Protein AF-A0A954HEI2-F1 (afdb_monomer)

Structure (mmCIF, N/CA/C/O backbone):
data_AF-A0A954HEI2-F1
#
_entry.id   AF-A0A954HEI2-F1
#
loop_
_atom_site.group_PDB
_atom_site.id
_atom_site.type_symbol
_atom_site.label_atom_id
_atom_site.label_alt_id
_atom_site.label_comp_id
_atom_site.label_asym_id
_atom_site.label_entity_id
_atom_site.label_seq_id
_atom_site.pdbx_PDB_ins_code
_atom_site.Cartn_x
_atom_site.Cartn_y
_atom_site.Cartn_z
_atom_site.occupancy
_atom_site.B_iso_or_equiv
_atom_site.auth_seq_id
_atom_site.auth_comp_id
_atom_site.auth_asym_id
_atom_site.auth_atom_id
_atom_site.pdbx_PDB_model_num
ATOM 1 N N . MET A 1 1 ? 21.352 -82.910 14.723 1.00 35.34 1 MET A N 1
ATOM 2 C CA . MET A 1 1 ? 22.255 -83.426 15.780 1.00 35.34 1 MET A CA 1
ATOM 3 C C . MET A 1 1 ? 22.453 -82.327 16.816 1.00 35.34 1 MET A C 1
ATOM 5 O O . MET A 1 1 ? 22.720 -81.221 16.379 1.00 35.34 1 MET A O 1
ATOM 9 N N . ARG A 1 2 ? 22.359 -82.651 18.121 1.00 31.38 2 ARG A N 1
ATOM 10 C CA . ARG A 1 2 ? 22.571 -81.773 19.305 1.00 31.38 2 ARG A CA 1
ATOM 11 C C . ARG A 1 2 ? 21.577 -80.585 19.429 1.00 31.38 2 ARG A C 1
ATOM 13 O O . ARG A 1 2 ? 21.612 -79.685 18.608 1.00 31.38 2 ARG A O 1
ATOM 20 N N . THR A 1 3 ? 20.517 -80.651 20.255 1.00 34.16 3 THR A N 1
ATOM 21 C CA . THR A 1 3 ? 20.448 -80.433 21.736 1.00 34.16 3 THR A CA 1
ATOM 22 C C . THR A 1 3 ? 20.878 -79.019 22.158 1.00 34.16 3 THR A C 1
ATOM 24 O O . THR A 1 3 ? 22.019 -78.674 21.876 1.00 34.16 3 THR A O 1
ATOM 27 N N . SER A 1 4 ? 20.116 -78.173 22.868 1.00 32.72 4 SER A N 1
ATOM 28 C CA . SER A 1 4 ? 18.725 -78.184 23.405 1.00 32.72 4 SER A CA 1
ATOM 29 C C . SER A 1 4 ? 18.288 -76.696 23.604 1.00 32.72 4 SER A C 1
ATOM 31 O O . SER A 1 4 ? 19.081 -75.822 23.273 1.00 32.72 4 SER A O 1
ATOM 33 N N . ALA A 1 5 ? 17.119 -76.264 24.105 1.00 31.36 5 ALA A N 1
ATOM 34 C CA . ALA A 1 5 ? 15.965 -76.886 24.782 1.00 31.36 5 ALA A CA 1
ATOM 35 C C . ALA A 1 5 ? 14.663 -76.063 24.519 1.00 31.36 5 ALA A C 1
ATOM 37 O O . ALA A 1 5 ? 14.651 -75.203 23.644 1.00 31.36 5 ALA A O 1
ATOM 38 N N . LEU A 1 6 ? 13.588 -76.285 25.296 1.00 32.88 6 LEU A N 1
ATOM 39 C CA . LEU A 1 6 ? 12.422 -75.385 25.423 1.00 32.88 6 LEU A CA 1
ATOM 40 C C . LEU A 1 6 ? 12.415 -74.688 26.794 1.00 32.88 6 LEU A C 1
ATOM 42 O O . LEU A 1 6 ? 12.684 -75.348 27.796 1.00 32.88 6 LEU A O 1
ATOM 46 N N . LEU A 1 7 ? 11.916 -73.447 26.851 1.00 27.45 7 LEU A N 1
ATOM 47 C CA . LEU A 1 7 ? 10.873 -73.079 27.821 1.00 27.45 7 LEU A CA 1
ATOM 48 C C . LEU A 1 7 ? 10.052 -71.878 27.315 1.00 27.45 7 LEU A C 1
ATOM 50 O O . LEU A 1 7 ? 10.618 -70.876 26.886 1.00 27.45 7 LEU A O 1
ATOM 54 N N . LEU A 1 8 ? 8.721 -71.973 27.382 1.00 30.45 8 LEU A N 1
ATOM 55 C CA . LEU A 1 8 ? 7.835 -70.809 27.281 1.00 30.45 8 LEU A CA 1
ATOM 56 C C . LEU A 1 8 ? 7.793 -70.087 28.633 1.00 30.45 8 LEU A C 1
ATOM 58 O O . LEU A 1 8 ? 7.732 -70.749 29.666 1.00 30.45 8 LEU A O 1
ATOM 62 N N . LEU A 1 9 ? 7.612 -68.766 28.610 1.00 26.70 9 LEU A N 1
ATOM 63 C CA . LEU A 1 9 ? 6.558 -68.152 29.420 1.00 26.70 9 LEU A CA 1
ATOM 64 C C . LEU A 1 9 ? 6.064 -66.864 28.750 1.00 26.70 9 LEU A C 1
ATOM 66 O O . LEU A 1 9 ? 6.856 -65.986 28.421 1.00 26.70 9 LEU A O 1
ATOM 70 N N . ALA A 1 10 ? 4.752 -66.755 28.555 1.00 30.02 10 ALA A N 1
ATOM 71 C CA . ALA A 1 10 ? 4.107 -65.509 28.164 1.00 30.02 10 ALA A CA 1
ATOM 72 C C . ALA A 1 10 ? 3.603 -64.795 29.422 1.00 30.02 10 ALA A C 1
ATOM 74 O O . ALA A 1 10 ? 2.961 -65.425 30.260 1.00 30.02 10 ALA A O 1
ATOM 75 N N . LEU A 1 11 ? 3.841 -63.488 29.527 1.00 28.50 11 LEU A N 1
ATOM 76 C CA . LEU A 1 11 ? 3.134 -62.611 30.457 1.00 28.50 11 LEU A CA 1
ATOM 77 C C . LEU A 1 11 ? 2.986 -61.225 29.824 1.00 28.50 11 LEU A C 1
ATOM 79 O O . LEU A 1 11 ? 3.959 -60.588 29.429 1.00 28.50 11 LEU A O 1
ATOM 83 N N . THR A 1 12 ? 1.740 -60.788 29.697 1.00 31.36 12 THR A N 1
ATOM 84 C CA . THR A 1 12 ? 1.347 -59.491 29.146 1.00 31.36 12 THR A CA 1
ATOM 85 C C . THR A 1 12 ? 1.213 -58.455 30.258 1.00 31.36 12 THR A C 1
ATOM 87 O O . THR A 1 12 ? 0.483 -58.724 31.210 1.00 31.36 12 THR A O 1
ATOM 90 N N . LEU A 1 13 ? 1.808 -57.265 30.092 1.00 29.22 13 LEU A N 1
ATOM 91 C CA . LEU A 1 13 ? 1.130 -55.947 30.106 1.00 29.22 13 LEU A CA 1
ATOM 92 C C . LEU A 1 13 ? 2.100 -54.778 30.388 1.00 29.22 13 LEU A C 1
ATOM 94 O O . LEU A 1 13 ? 2.917 -54.839 31.297 1.00 29.22 13 LEU A O 1
ATOM 98 N N . ASN A 1 14 ? 1.880 -53.686 29.648 1.00 28.03 14 ASN A N 1
ATOM 99 C CA . ASN A 1 14 ? 2.201 -52.282 29.953 1.00 28.03 14 ASN A CA 1
ATOM 100 C C . ASN A 1 14 ? 3.667 -51.869 30.225 1.00 28.03 14 ASN A C 1
ATOM 102 O O . ASN A 1 14 ? 4.187 -52.004 31.327 1.00 28.03 14 ASN A O 1
ATOM 106 N N . GLY A 1 15 ? 4.260 -51.176 29.246 1.00 25.88 15 GLY A N 1
ATOM 107 C CA . GLY A 1 15 ? 5.485 -50.381 29.397 1.00 25.88 15 GLY A CA 1
ATOM 108 C C . GLY A 1 15 ? 5.851 -49.689 28.080 1.00 25.88 15 GLY A C 1
ATOM 109 O O . GLY A 1 15 ? 6.158 -50.364 27.104 1.00 25.88 15 GLY A O 1
ATOM 110 N N . ILE A 1 16 ? 5.762 -48.357 28.025 1.00 28.97 16 ILE A N 1
ATOM 111 C CA . ILE A 1 16 ? 5.986 -47.559 26.804 1.00 28.97 16 ILE A CA 1
ATOM 112 C C . ILE A 1 16 ? 7.448 -47.082 26.727 1.00 28.97 16 ILE A C 1
ATOM 114 O O . ILE A 1 16 ? 7.982 -46.597 27.722 1.00 28.97 16 ILE A O 1
ATOM 118 N N . SER A 1 17 ? 8.013 -47.111 25.509 1.00 28.39 17 SER A N 1
ATOM 119 C CA . SER A 1 17 ? 9.301 -46.521 25.076 1.00 28.39 17 SER A CA 1
ATOM 120 C C . SER A 1 17 ? 10.612 -47.188 25.550 1.00 28.39 17 SER A C 1
ATOM 122 O O . SER A 1 17 ? 10.615 -47.870 26.572 1.00 28.39 17 SER A O 1
ATOM 124 N N . PRO A 1 18 ? 11.753 -46.969 24.843 1.00 34.09 18 PRO A N 1
ATOM 125 C CA . PRO A 1 18 ? 11.954 -46.132 23.644 1.00 34.09 18 PRO A CA 1
ATOM 126 C C . PRO A 1 18 ? 12.464 -46.880 22.386 1.00 34.09 18 PRO A C 1
ATOM 128 O O . PRO A 1 18 ? 13.118 -47.917 22.468 1.00 34.09 18 PRO A O 1
ATOM 131 N N . VAL A 1 19 ? 12.226 -46.292 21.207 1.00 32.78 19 VAL A N 1
ATOM 132 C CA . VAL A 1 19 ? 12.800 -46.715 19.908 1.00 32.78 19 VAL A CA 1
ATOM 133 C C . VAL A 1 19 ? 14.086 -45.901 19.613 1.00 32.78 19 VAL A C 1
ATOM 135 O O . VAL A 1 19 ? 14.152 -44.747 20.038 1.00 32.78 19 VAL A O 1
ATOM 138 N N . PRO A 1 20 ? 15.127 -46.447 18.938 1.00 28.72 20 PRO A N 1
ATOM 139 C CA . PRO A 1 20 ? 16.450 -45.806 18.872 1.00 28.72 20 PRO A CA 1
ATOM 140 C C . PRO A 1 20 ? 16.548 -44.511 18.042 1.00 28.72 20 PRO A C 1
ATOM 142 O O . PRO A 1 20 ? 15.886 -44.343 17.021 1.00 28.72 20 PRO A O 1
ATOM 145 N N . ASN A 1 21 ? 17.470 -43.631 18.451 1.00 31.61 21 ASN A N 1
ATOM 146 C CA . ASN A 1 21 ? 17.742 -42.321 17.847 1.00 31.61 21 ASN A CA 1
ATOM 147 C C . ASN A 1 21 ? 18.319 -42.392 16.418 1.00 31.61 21 ASN A C 1
ATOM 149 O O . ASN A 1 21 ? 19.535 -42.473 16.248 1.00 31.61 21 ASN A O 1
ATOM 153 N N . TRP A 1 22 ? 17.474 -42.237 15.397 1.00 26.11 22 TRP A N 1
ATOM 154 C CA . TRP A 1 22 ? 17.905 -41.788 14.058 1.00 26.11 22 TRP A CA 1
ATOM 155 C C . TRP A 1 22 ? 16.945 -40.789 13.378 1.00 26.11 22 TRP A C 1
ATOM 157 O O . TRP A 1 22 ? 17.127 -40.445 12.215 1.00 26.11 22 TRP A O 1
ATOM 167 N N . CYS A 1 23 ? 16.005 -40.209 14.136 1.00 27.67 23 CYS A N 1
ATOM 168 C CA . CYS A 1 23 ? 15.298 -38.974 13.773 1.00 27.67 23 CYS A CA 1
ATOM 169 C C . CYS A 1 23 ? 15.853 -37.779 14.565 1.00 27.67 23 CYS A C 1
ATOM 171 O O . CYS A 1 23 ? 15.206 -37.285 15.485 1.00 27.67 23 CYS A O 1
ATOM 173 N N . ARG A 1 24 ? 17.066 -37.328 14.217 1.00 30.06 24 ARG A N 1
ATOM 174 C CA . ARG A 1 24 ? 17.589 -35.988 14.552 1.00 30.06 24 ARG A CA 1
ATOM 175 C C . ARG A 1 24 ? 18.521 -35.495 13.448 1.00 30.06 24 ARG A C 1
ATOM 177 O O . ARG A 1 24 ? 19.740 -35.515 13.577 1.00 30.06 24 ARG A O 1
ATOM 184 N N . ALA A 1 25 ? 17.903 -35.044 12.368 1.00 24.48 25 ALA A N 1
ATOM 185 C CA . ALA A 1 25 ? 18.510 -34.150 11.395 1.00 24.48 25 ALA A CA 1
ATOM 186 C C . ALA A 1 25 ? 17.480 -33.066 11.061 1.00 24.48 25 ALA A C 1
ATOM 188 O O . ALA A 1 25 ? 17.059 -32.914 9.917 1.00 24.48 25 ALA A O 1
ATOM 189 N N . ASP A 1 26 ? 17.052 -32.341 12.100 1.00 24.08 26 ASP A N 1
ATOM 190 C CA . ASP A 1 26 ? 16.332 -31.082 11.954 1.00 24.08 26 ASP A CA 1
ATOM 191 C C . ASP A 1 26 ? 17.265 -30.076 11.274 1.00 24.08 26 ASP A C 1
ATOM 193 O O . ASP A 1 26 ? 17.898 -29.242 11.925 1.00 24.08 26 ASP A O 1
ATOM 197 N N . VAL A 1 27 ? 17.340 -30.131 9.943 1.00 24.05 27 VAL A N 1
ATOM 198 C CA . VAL A 1 27 ? 17.794 -28.997 9.134 1.00 24.05 27 VAL A CA 1
ATOM 199 C C . VAL A 1 27 ? 16.652 -27.983 9.106 1.00 24.05 27 VAL A C 1
ATOM 201 O O . VAL A 1 27 ? 16.083 -27.648 8.070 1.00 24.05 27 VAL A O 1
ATOM 204 N N . VAL A 1 28 ? 16.339 -27.463 10.296 1.00 25.08 28 VAL A N 1
ATOM 205 C CA . VAL A 1 28 ? 15.907 -26.081 10.415 1.00 25.08 28 VAL A CA 1
ATOM 206 C C . VAL A 1 28 ? 17.042 -25.290 9.787 1.00 25.08 28 VAL A C 1
ATOM 208 O O . VAL A 1 28 ? 18.130 -25.192 10.361 1.00 25.08 28 VAL A O 1
ATOM 211 N N . LEU A 1 29 ? 16.800 -24.751 8.592 1.00 24.05 29 LEU A N 1
ATOM 212 C CA . LEU A 1 29 ? 17.577 -23.624 8.111 1.00 24.05 29 LEU A CA 1
ATOM 213 C C . LEU A 1 29 ? 17.353 -22.511 9.127 1.00 24.05 29 LEU A C 1
ATOM 215 O O . LEU A 1 29 ? 16.384 -21.758 9.044 1.00 24.05 29 LEU A O 1
ATOM 219 N N . ARG A 1 30 ? 18.247 -22.447 10.118 1.00 25.17 30 ARG A N 1
ATOM 220 C CA . ARG A 1 30 ? 18.412 -21.281 10.967 1.00 25.17 30 ARG A CA 1
ATOM 221 C C . ARG A 1 30 ? 18.890 -20.168 10.047 1.00 25.17 30 ARG A C 1
ATOM 223 O O . ARG A 1 30 ? 20.085 -19.911 9.925 1.00 25.17 30 ARG A O 1
ATOM 230 N N . LEU A 1 31 ? 17.928 -19.488 9.432 1.00 30.20 31 LEU A N 1
ATOM 231 C CA . LEU A 1 31 ? 17.968 -18.041 9.350 1.00 30.20 31 LEU A CA 1
ATOM 232 C C . LEU A 1 31 ? 18.056 -17.552 10.799 1.00 30.20 31 LEU A C 1
ATOM 234 O O . LEU A 1 31 ? 17.046 -17.353 11.459 1.00 30.20 31 LEU A O 1
ATOM 238 N N . ASP A 1 32 ? 19.293 -17.590 11.298 1.00 29.52 32 ASP A N 1
ATOM 239 C CA . ASP A 1 32 ? 19.973 -16.477 11.938 1.00 29.52 32 ASP A CA 1
ATOM 240 C C . ASP A 1 32 ? 19.059 -15.663 12.864 1.00 29.52 32 ASP A C 1
ATOM 242 O O . ASP A 1 32 ? 18.158 -14.977 12.381 1.00 29.52 32 ASP A O 1
ATOM 246 N N . GLU A 1 33 ? 19.319 -15.713 14.178 1.00 28.45 33 GLU A N 1
ATOM 247 C CA . GLU A 1 33 ? 18.696 -14.864 15.211 1.00 28.45 33 GLU A CA 1
ATOM 248 C C . GLU A 1 33 ? 19.141 -13.400 15.031 1.00 28.45 33 GLU A C 1
ATOM 250 O O . GLU A 1 33 ? 19.737 -12.766 15.902 1.00 28.45 33 GLU A O 1
ATOM 255 N N . ARG A 1 34 ? 18.867 -12.861 13.844 1.00 40.00 34 ARG A N 1
ATOM 256 C CA . ARG A 1 34 ? 19.002 -11.458 13.515 1.00 40.00 34 ARG A CA 1
ATOM 257 C C . ARG A 1 34 ? 18.069 -10.710 14.437 1.00 40.00 34 ARG A C 1
ATOM 259 O O . ARG A 1 34 ? 16.911 -11.089 14.605 1.00 40.00 34 ARG A O 1
ATOM 266 N N . LEU A 1 35 ? 18.579 -9.600 14.950 1.00 41.69 35 LEU A N 1
ATOM 267 C CA . LEU A 1 35 ? 17.765 -8.475 15.378 1.00 41.69 35 LEU A CA 1
ATOM 268 C C . LEU A 1 35 ? 16.776 -8.191 14.240 1.00 41.69 35 LEU A C 1
ATOM 270 O O . LEU A 1 35 ? 17.159 -7.605 13.225 1.00 41.69 35 LEU A O 1
ATOM 274 N N . LEU A 1 36 ? 15.541 -8.689 14.364 1.00 52.56 36 LEU A N 1
ATOM 275 C CA . LEU A 1 36 ? 14.491 -8.404 13.400 1.00 52.56 36 LEU A CA 1
ATOM 276 C C . LEU A 1 36 ? 14.332 -6.893 13.428 1.00 52.56 36 LEU A C 1
ATOM 278 O O . LEU A 1 36 ? 14.007 -6.321 14.468 1.00 52.56 36 LEU A O 1
ATOM 282 N N . ALA A 1 37 ? 14.651 -6.241 12.311 1.00 67.25 37 ALA A N 1
ATOM 283 C CA . ALA A 1 37 ? 14.479 -4.807 12.218 1.00 67.25 37 ALA A CA 1
ATOM 284 C C . ALA A 1 37 ? 12.997 -4.527 12.467 1.00 67.25 37 ALA A C 1
ATOM 286 O O . ALA A 1 37 ? 12.148 -5.009 11.717 1.00 67.25 37 ALA A O 1
ATOM 287 N N . HIS A 1 38 ? 12.702 -3.796 13.540 1.00 76.81 38 HIS A N 1
ATOM 288 C CA . HIS A 1 38 ? 11.366 -3.297 13.817 1.00 76.81 38 HIS A CA 1
ATOM 289 C C . HIS A 1 38 ? 10.940 -2.450 12.614 1.00 76.81 38 HIS A C 1
ATOM 291 O O . HIS A 1 38 ? 11.454 -1.353 12.445 1.00 76.81 38 HIS A O 1
ATOM 297 N N . ARG A 1 39 ? 10.063 -2.945 11.737 1.00 86.38 39 ARG A N 1
ATOM 298 C CA . ARG A 1 39 ? 9.417 -2.137 10.694 1.00 86.38 39 ARG A CA 1
ATOM 299 C C . ARG A 1 39 ? 7.939 -2.045 11.044 1.00 86.38 39 ARG A C 1
ATOM 301 O O . ARG A 1 39 ? 7.229 -3.038 10.878 1.00 86.38 39 ARG A O 1
ATOM 308 N N . PRO A 1 40 ? 7.473 -0.900 11.557 1.00 91.44 40 PRO A N 1
ATOM 309 C CA . PRO A 1 40 ? 6.059 -0.700 11.830 1.00 91.44 40 PRO A CA 1
ATOM 310 C C . PRO A 1 40 ? 5.222 -0.847 10.554 1.00 91.44 40 PRO A C 1
ATOM 312 O O . PRO A 1 40 ? 5.533 -0.228 9.531 1.00 91.44 40 PRO A O 1
ATOM 315 N N . ASN A 1 41 ? 4.177 -1.676 10.632 1.00 92.88 41 ASN A N 1
ATOM 316 C CA . ASN A 1 41 ? 3.322 -2.073 9.507 1.00 92.88 41 ASN A CA 1
ATOM 317 C C . ASN A 1 41 ? 1.974 -1.327 9.499 1.00 92.88 41 ASN A C 1
ATOM 319 O O . ASN A 1 41 ? 1.485 -0.924 8.441 1.00 92.88 41 ASN A O 1
ATOM 323 N N . ARG A 1 42 ? 1.368 -1.148 10.681 1.00 96.12 42 ARG A N 1
ATOM 324 C CA . ARG A 1 42 ? 0.115 -0.402 10.885 1.00 96.12 42 ARG A CA 1
ATOM 325 C C . ARG A 1 42 ? -0.038 0.003 12.348 1.00 96.12 42 ARG A C 1
ATOM 327 O O . ARG A 1 42 ? 0.341 -0.768 13.232 1.00 96.12 42 ARG A O 1
ATOM 334 N N . MET A 1 43 ? -0.674 1.148 12.579 1.00 96.25 43 MET A N 1
ATOM 335 C CA . MET A 1 43 ? -1.150 1.620 13.876 1.00 96.25 43 MET A CA 1
ATOM 336 C C . MET A 1 43 ? -2.666 1.887 13.897 1.00 96.25 43 MET A C 1
ATOM 338 O O . MET A 1 43 ? -3.290 2.120 12.861 1.00 96.25 43 MET A O 1
ATOM 342 N N . VAL A 1 44 ? -3.253 1.881 15.093 1.00 94.62 44 VAL A N 1
ATOM 343 C CA . VAL A 1 44 ? -4.655 2.229 15.378 1.00 94.62 44 VAL A CA 1
ATOM 344 C C . VAL A 1 44 ? -4.734 3.063 16.664 1.00 94.62 44 VAL A C 1
ATOM 346 O O . VAL A 1 44 ? -3.878 2.941 17.545 1.00 94.62 44 VAL A O 1
ATOM 349 N N . TRP A 1 45 ? -5.734 3.941 16.758 1.00 90.38 45 TRP A N 1
ATOM 350 C CA . TRP A 1 45 ? -5.966 4.824 17.904 1.00 90.38 45 TRP A CA 1
ATOM 351 C C . TRP A 1 45 ? -7.212 4.395 18.676 1.00 90.38 45 TRP A C 1
ATOM 353 O O . TRP A 1 45 ? -8.330 4.633 18.225 1.00 90.38 45 TRP A O 1
ATOM 363 N N . ASP A 1 46 ? -6.992 3.832 19.863 1.00 88.19 46 ASP A N 1
ATOM 364 C CA . ASP A 1 46 ? -8.042 3.526 20.832 1.00 88.19 46 ASP A CA 1
ATOM 365 C C . ASP A 1 46 ? -8.395 4.810 21.582 1.00 88.19 46 ASP A C 1
ATOM 367 O O . ASP A 1 46 ? -7.749 5.199 22.564 1.00 88.19 46 ASP A O 1
ATOM 371 N N . ALA A 1 47 ? -9.433 5.483 21.084 1.00 80.50 47 ALA A N 1
ATOM 372 C CA . ALA A 1 47 ? -9.952 6.715 21.664 1.00 80.50 47 ALA A CA 1
ATOM 373 C C . ALA A 1 47 ? -10.490 6.510 23.092 1.00 80.50 47 ALA A C 1
ATOM 375 O O . ALA A 1 47 ? -10.383 7.416 23.917 1.00 80.50 47 ALA A O 1
ATOM 376 N N . SER A 1 48 ? -11.017 5.321 23.417 1.00 80.94 48 SER A N 1
ATOM 377 C CA . SER A 1 48 ? -11.614 5.042 24.732 1.00 80.94 48 SER A CA 1
ATOM 378 C C . SER A 1 48 ? -10.580 4.985 25.858 1.00 80.94 48 SER A C 1
ATOM 380 O O . SER A 1 48 ? -10.854 5.424 26.974 1.00 80.94 48 SER A O 1
ATOM 382 N N . GLN A 1 49 ? -9.386 4.459 25.562 1.00 81.12 49 GLN A N 1
ATOM 383 C CA . GLN A 1 49 ? -8.258 4.355 26.493 1.00 81.12 49 GLN A CA 1
ATOM 384 C C . GLN A 1 49 ? -7.157 5.390 26.208 1.00 81.12 49 GLN A C 1
ATOM 386 O O . GLN A 1 49 ? -6.114 5.360 26.864 1.00 81.12 49 GLN A O 1
ATOM 391 N N . ARG A 1 50 ? -7.377 6.289 25.234 1.00 83.31 50 ARG A N 1
ATOM 392 C CA . ARG A 1 50 ? -6.453 7.344 24.772 1.00 83.31 50 ARG A CA 1
ATOM 393 C C . ARG A 1 50 ? -5.035 6.825 24.517 1.00 83.31 50 ARG A C 1
ATOM 395 O O . ARG A 1 50 ? -4.051 7.343 25.057 1.00 83.31 50 ARG A O 1
ATOM 402 N N . ARG A 1 51 ? -4.939 5.771 23.707 1.00 87.56 51 ARG A N 1
ATOM 403 C CA . ARG A 1 51 ? -3.679 5.075 23.419 1.00 87.56 51 ARG A CA 1
ATOM 404 C C . ARG A 1 51 ? -3.538 4.719 21.946 1.00 87.56 51 ARG A C 1
ATOM 406 O O . ARG A 1 51 ? -4.513 4.429 21.257 1.00 87.56 51 ARG A O 1
ATOM 413 N N . LEU A 1 52 ? -2.293 4.674 21.495 1.00 91.81 52 LEU A N 1
ATOM 414 C CA . LEU A 1 52 ? -1.922 4.090 20.215 1.00 91.81 52 LEU A CA 1
ATOM 415 C C . LEU A 1 52 ? -1.569 2.621 20.390 1.00 91.81 52 LEU A C 1
ATOM 417 O O . LEU A 1 52 ? -0.981 2.217 21.395 1.00 91.81 52 LEU A O 1
ATOM 421 N N . LEU A 1 53 ? -1.881 1.840 19.369 1.00 94.44 53 LEU A N 1
ATOM 422 C CA . LEU A 1 53 ? -1.394 0.484 19.194 1.00 94.44 53 LEU A CA 1
ATOM 423 C C . LEU A 1 53 ? -0.724 0.393 17.831 1.00 94.44 53 LEU A C 1
ATOM 425 O O . LEU A 1 53 ? -1.231 0.977 16.878 1.00 94.44 53 LEU A O 1
ATOM 429 N N . SER A 1 54 ? 0.362 -0.360 17.707 1.00 96.12 54 SER A N 1
ATOM 430 C CA . SER A 1 54 ? 0.995 -0.626 16.416 1.00 96.12 54 SER A CA 1
ATOM 431 C C . SER A 1 54 ? 1.632 -2.004 16.375 1.00 96.12 54 SER A C 1
ATOM 433 O O . SER A 1 54 ? 2.151 -2.474 17.385 1.00 96.12 54 SER A O 1
ATOM 435 N N . VAL A 1 55 ? 1.633 -2.629 15.200 1.00 95.44 55 VAL A N 1
ATOM 436 C CA . VAL A 1 55 ? 2.314 -3.909 14.948 1.00 95.44 55 VAL A CA 1
ATOM 437 C C . VAL A 1 55 ? 3.497 -3.744 13.996 1.00 95.44 55 VAL A C 1
ATOM 439 O O . VAL A 1 55 ? 3.488 -2.831 13.164 1.00 95.44 55 VAL A O 1
ATOM 442 N N . ASP A 1 56 ? 4.513 -4.601 14.120 1.00 92.19 56 ASP A N 1
ATOM 443 C CA . ASP A 1 56 ? 5.741 -4.545 13.314 1.00 92.19 56 ASP A CA 1
ATOM 444 C C . ASP A 1 56 ? 6.235 -5.913 12.793 1.00 92.19 56 ASP A C 1
ATOM 446 O O . ASP A 1 56 ? 5.790 -6.981 13.214 1.00 92.19 56 ASP A O 1
ATOM 450 N N . SER A 1 57 ? 7.207 -5.878 11.877 1.00 87.69 57 SER A N 1
ATOM 451 C CA . SER A 1 57 ? 7.889 -7.061 11.321 1.00 87.69 57 SER A CA 1
ATOM 452 C C . SER A 1 57 ? 8.815 -7.814 12.291 1.00 87.69 57 SER A C 1
ATOM 454 O O . SER A 1 57 ? 9.438 -8.798 11.895 1.00 87.69 57 SER A O 1
ATOM 456 N N . ALA A 1 58 ? 8.957 -7.353 13.535 1.00 87.31 58 ALA A N 1
ATOM 457 C CA . ALA A 1 58 ? 9.648 -8.054 14.619 1.00 87.31 58 ALA A CA 1
ATOM 458 C C . ALA A 1 58 ? 8.648 -8.754 15.561 1.00 87.31 58 ALA A C 1
ATOM 460 O O . ALA A 1 58 ? 8.979 -9.112 16.697 1.00 87.31 58 ALA A O 1
ATOM 461 N N . ASN A 1 59 ? 7.415 -8.940 15.078 1.00 90.94 59 ASN A N 1
ATOM 462 C CA . ASN A 1 59 ? 6.296 -9.576 15.762 1.00 90.94 59 ASN A CA 1
ATOM 463 C C . ASN A 1 59 ? 5.956 -8.889 17.096 1.00 90.94 59 ASN A C 1
ATOM 465 O O . ASN A 1 59 ? 5.471 -9.513 18.045 1.00 90.94 59 ASN A O 1
ATOM 469 N N . GLN A 1 60 ? 6.230 -7.586 17.178 1.00 91.50 60 GLN A N 1
ATOM 470 C CA . GLN A 1 60 ? 5.886 -6.750 18.312 1.00 91.50 60 GLN A CA 1
ATOM 471 C C . GLN A 1 60 ? 4.469 -6.191 18.141 1.00 91.50 60 GLN A C 1
ATOM 473 O O . GLN A 1 60 ? 4.053 -5.804 17.050 1.00 91.50 60 GLN A O 1
ATOM 478 N N . LEU A 1 61 ? 3.749 -6.097 19.254 1.00 93.12 61 LEU A N 1
ATOM 479 C CA . LEU A 1 61 ? 2.628 -5.189 19.448 1.00 93.12 61 LEU A CA 1
ATOM 480 C C . LEU A 1 61 ? 3.096 -4.101 20.419 1.00 93.12 61 LEU A C 1
ATOM 482 O O . LEU A 1 61 ? 3.325 -4.374 21.598 1.00 93.12 61 LEU A O 1
ATOM 486 N N . LEU A 1 62 ? 3.271 -2.882 19.922 1.00 92.62 62 LEU A N 1
ATOM 487 C CA . LEU A 1 62 ? 3.582 -1.701 20.718 1.00 92.62 62 LEU A CA 1
ATOM 488 C C . LEU A 1 62 ? 2.272 -1.057 21.177 1.00 92.62 62 LEU A C 1
ATOM 490 O O . LEU A 1 62 ? 1.426 -0.729 20.349 1.00 92.62 62 LEU A O 1
ATOM 494 N N . THR A 1 63 ? 2.111 -0.836 22.478 1.00 91.38 63 THR A N 1
ATOM 495 C CA . THR A 1 63 ? 1.028 -0.020 23.047 1.00 91.38 63 THR A CA 1
ATOM 496 C C . THR A 1 63 ? 1.623 1.243 23.656 1.00 91.38 63 THR A C 1
ATOM 498 O O . THR A 1 63 ? 2.503 1.138 24.513 1.00 91.38 63 THR A O 1
ATOM 501 N N . VAL A 1 64 ? 1.149 2.421 23.245 1.00 89.44 64 VAL A N 1
ATOM 502 C CA . VAL A 1 64 ? 1.608 3.717 23.764 1.00 89.44 64 VAL A CA 1
ATOM 503 C C . VAL A 1 64 ? 0.442 4.472 24.394 1.00 89.44 64 VAL A C 1
ATOM 505 O O . VAL A 1 64 ? -0.480 4.901 23.703 1.00 89.44 64 VAL A O 1
ATOM 508 N N . HIS A 1 65 ? 0.492 4.644 25.709 1.00 84.94 65 HIS A N 1
ATOM 509 C CA . HIS A 1 65 ? -0.494 5.377 26.493 1.00 84.94 65 HIS A CA 1
ATOM 510 C C . HIS A 1 65 ? -0.043 6.823 26.708 1.00 84.94 65 HIS A C 1
ATOM 512 O O . HIS A 1 65 ? 1.125 7.072 27.009 1.00 84.94 65 HIS A O 1
ATOM 518 N N . GLN A 1 66 ? -0.966 7.779 26.600 1.00 74.25 66 GLN A N 1
ATOM 519 C CA . GLN A 1 66 ? -0.706 9.146 27.045 1.00 74.25 66 GLN A CA 1
ATOM 520 C C . GLN A 1 66 ? -1.006 9.278 28.545 1.00 74.25 66 GLN A C 1
ATOM 522 O O . GLN A 1 66 ? -2.100 8.912 28.981 1.00 74.25 66 GLN A O 1
ATOM 527 N N . GLU A 1 67 ? -0.100 9.870 29.328 1.00 65.31 67 GLU A N 1
ATOM 528 C CA . GLU A 1 67 ? -0.431 10.253 30.707 1.00 65.31 67 GLU A CA 1
ATOM 529 C C . GLU A 1 67 ? -1.557 11.316 30.721 1.00 65.31 67 GLU A C 1
ATOM 531 O O . GLU A 1 67 ? -1.427 12.345 30.052 1.00 65.31 67 GLU A O 1
ATOM 536 N N . PRO A 1 68 ? -2.638 11.154 3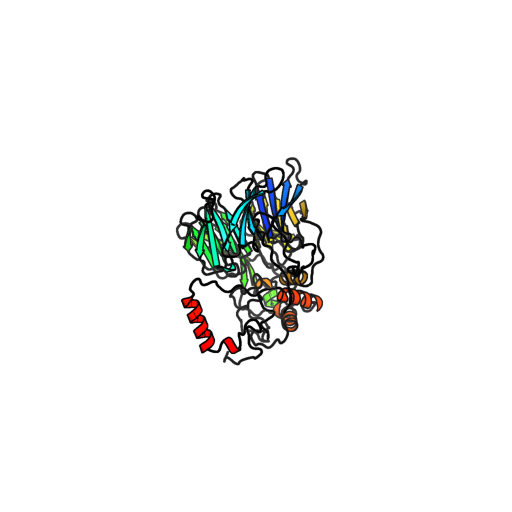1.516 1.00 58.84 68 PRO A N 1
ATOM 537 C CA . PRO A 1 68 ? -3.769 12.093 31.526 1.00 58.84 68 PRO A CA 1
ATOM 538 C C . PRO A 1 68 ? -3.416 13.543 31.891 1.00 58.84 68 PRO A C 1
ATOM 540 O O . PRO A 1 68 ? -4.167 14.461 31.570 1.00 58.84 68 PRO A O 1
ATOM 543 N N . THR A 1 69 ? -2.297 13.753 32.588 1.00 52.66 69 THR A N 1
ATOM 544 C CA . THR A 1 69 ? -1.851 15.058 33.102 1.00 52.66 69 THR A CA 1
ATOM 545 C C . THR A 1 69 ? -0.674 15.663 32.336 1.00 52.66 69 THR A C 1
ATOM 547 O O . THR A 1 69 ? -0.243 16.760 32.689 1.00 52.66 69 THR A O 1
ATOM 550 N N . ALA A 1 70 ? -0.145 14.990 31.307 1.00 54.19 70 ALA A N 1
ATOM 551 C CA . ALA A 1 70 ? 1.030 15.449 30.570 1.00 54.19 70 ALA A CA 1
ATOM 552 C C . ALA A 1 70 ? 0.782 15.512 29.056 1.00 54.19 70 ALA A C 1
ATOM 554 O O . ALA A 1 70 ? 0.271 14.589 28.420 1.00 54.19 70 ALA A O 1
ATOM 555 N N . THR A 1 71 ? 1.204 16.614 28.440 1.00 56.19 71 THR A N 1
ATOM 556 C CA . THR A 1 71 ? 1.162 16.785 26.981 1.00 56.19 71 THR A CA 1
ATOM 557 C C . THR A 1 71 ? 2.301 16.053 26.264 1.00 56.19 71 THR A C 1
ATOM 559 O O . THR A 1 71 ? 2.180 15.786 25.072 1.00 56.19 71 THR A O 1
ATOM 562 N N . SER A 1 72 ? 3.380 15.707 26.977 1.00 59.88 72 SER A N 1
ATOM 563 C CA . SER A 1 72 ? 4.626 15.161 26.417 1.00 59.88 72 SER A CA 1
ATOM 564 C C . SER A 1 72 ? 5.045 13.782 26.937 1.00 59.88 72 SER A C 1
ATOM 566 O O . SER A 1 72 ? 5.939 13.183 26.343 1.00 59.88 72 SER A O 1
ATOM 568 N N . ASN A 1 73 ? 4.451 13.274 28.024 1.00 70.19 73 ASN A N 1
ATOM 569 C CA . ASN A 1 73 ? 4.823 11.970 28.580 1.00 70.19 73 ASN A CA 1
ATOM 570 C C . ASN A 1 73 ? 3.974 10.859 27.956 1.00 70.19 73 ASN A C 1
ATOM 572 O O . ASN A 1 73 ? 2.743 10.941 27.918 1.00 70.19 73 ASN A O 1
ATOM 576 N N . TRP A 1 74 ? 4.661 9.819 27.494 1.00 81.00 74 TRP A N 1
ATOM 577 C CA . TRP A 1 74 ? 4.075 8.675 26.815 1.00 81.00 74 TRP A CA 1
ATOM 578 C C . TRP A 1 74 ? 4.660 7.389 27.386 1.00 81.00 74 TRP A C 1
ATOM 580 O O . TRP A 1 74 ? 5.850 7.115 27.219 1.00 81.00 74 TRP A O 1
ATOM 590 N N . ASP A 1 75 ? 3.813 6.590 28.026 1.00 84.69 75 ASP A N 1
ATOM 591 C CA . ASP A 1 75 ? 4.191 5.273 28.519 1.00 84.69 75 ASP A CA 1
ATOM 592 C C . ASP A 1 75 ? 4.095 4.264 27.379 1.00 84.69 75 ASP A C 1
ATOM 594 O O . ASP A 1 75 ? 3.021 4.025 26.822 1.00 84.69 75 ASP A O 1
ATOM 598 N N . ARG A 1 76 ? 5.228 3.648 27.032 1.00 88.12 76 ARG A N 1
ATOM 599 C CA . ARG A 1 76 ? 5.292 2.579 26.030 1.00 88.12 76 ARG A CA 1
ATOM 600 C C . ARG A 1 76 ? 5.383 1.211 26.693 1.00 88.12 76 ARG A C 1
ATOM 602 O O . ARG A 1 76 ? 6.151 1.006 27.632 1.00 88.12 76 ARG A O 1
ATOM 609 N N . THR A 1 77 ? 4.655 0.241 26.161 1.00 89.12 77 THR A N 1
ATOM 610 C CA . THR A 1 77 ? 4.820 -1.174 26.501 1.00 89.12 77 THR A CA 1
ATOM 611 C C . THR A 1 77 ? 4.865 -1.986 25.218 1.00 89.12 77 THR A C 1
ATOM 613 O O . THR A 1 77 ? 3.990 -1.860 24.366 1.00 89.12 77 THR A O 1
ATOM 616 N N . ALA A 1 78 ? 5.915 -2.787 25.070 1.00 89.81 78 ALA A N 1
ATOM 617 C CA . ALA A 1 78 ? 6.121 -3.659 23.927 1.00 89.81 78 ALA A CA 1
ATOM 618 C C . ALA A 1 78 ? 5.786 -5.098 24.321 1.00 89.81 78 ALA A C 1
ATOM 620 O O . ALA A 1 78 ? 6.279 -5.610 25.329 1.00 89.81 78 ALA A O 1
ATOM 621 N N . TRP A 1 79 ? 4.974 -5.756 23.505 1.00 90.50 79 TRP A N 1
ATOM 622 C CA . TRP A 1 79 ? 4.542 -7.132 23.702 1.00 90.50 79 TRP A CA 1
ATOM 623 C C . TRP A 1 79 ? 4.977 -7.974 22.508 1.00 90.50 79 TRP A C 1
ATOM 625 O O . TRP A 1 79 ? 4.906 -7.512 21.376 1.00 90.50 79 TRP A O 1
ATOM 635 N N . GLN A 1 80 ? 5.404 -9.212 22.734 1.00 91.06 80 GLN A N 1
ATOM 636 C CA . GLN A 1 80 ? 5.655 -10.159 21.646 1.00 91.06 80 GLN A CA 1
ATOM 637 C C . GLN A 1 80 ? 4.371 -10.934 21.336 1.00 91.06 80 GLN A C 1
ATOM 639 O O . GLN A 1 80 ? 3.733 -11.470 22.247 1.00 91.06 80 GLN A O 1
ATOM 644 N N . ILE A 1 81 ? 3.995 -10.982 20.060 1.00 90.75 81 ILE A N 1
ATOM 645 C CA . ILE A 1 81 ? 2.822 -11.698 19.547 1.00 90.75 81 ILE A CA 1
ATOM 646 C C . ILE A 1 81 ? 3.259 -12.734 18.494 1.00 90.75 81 ILE A C 1
ATOM 648 O O . ILE A 1 81 ? 4.316 -12.582 17.891 1.00 90.75 81 ILE A O 1
ATOM 652 N N . PRO A 1 82 ? 2.520 -13.839 18.291 1.00 89.25 82 PRO A N 1
ATOM 653 C CA . PRO A 1 82 ? 2.919 -14.882 17.347 1.00 89.25 82 PRO A CA 1
ATOM 654 C C . PRO A 1 82 ? 2.496 -14.566 15.907 1.00 89.25 82 PRO A C 1
ATOM 656 O O . PRO A 1 82 ? 1.482 -13.903 15.686 1.00 89.25 82 PRO A O 1
ATOM 659 N N . GLY A 1 83 ? 3.200 -15.172 14.948 1.00 89.38 83 GLY A N 1
ATOM 660 C CA . GLY A 1 83 ? 2.938 -15.004 13.517 1.00 89.38 83 GLY A CA 1
ATOM 661 C C . GLY A 1 83 ? 3.750 -13.862 12.917 1.00 89.38 83 GLY A C 1
ATOM 662 O O . GLY A 1 83 ? 4.769 -13.489 13.487 1.00 89.38 83 GLY A O 1
ATOM 663 N N . GLU A 1 84 ? 3.295 -13.317 11.792 1.00 91.19 84 GLU A N 1
ATOM 664 C CA . GLU A 1 84 ? 3.853 -12.101 11.180 1.00 91.19 84 GLU A CA 1
ATOM 665 C C . GLU A 1 84 ? 2.727 -11.055 11.052 1.00 91.19 84 GLU A C 1
ATOM 667 O O . GLU A 1 84 ? 1.862 -11.193 10.179 1.00 91.19 84 GLU A O 1
ATOM 672 N N . PRO A 1 85 ? 2.658 -10.055 11.953 1.00 94.75 85 PRO A N 1
ATOM 673 C CA . PRO A 1 85 ? 1.508 -9.166 12.050 1.00 94.75 85 PRO A CA 1
ATOM 674 C C . PRO A 1 85 ? 1.605 -8.002 11.050 1.00 94.75 85 PRO A C 1
ATOM 676 O O . PRO A 1 85 ? 2.421 -7.091 11.200 1.00 94.75 85 PRO A O 1
ATOM 679 N N . VAL A 1 86 ? 0.750 -8.014 10.025 1.00 95.12 86 VAL A N 1
ATOM 680 C CA . VAL A 1 86 ? 0.801 -7.047 8.905 1.00 95.12 86 VAL A CA 1
ATOM 681 C C . VAL A 1 86 ? -0.213 -5.907 9.004 1.00 95.12 86 VAL A C 1
ATOM 683 O O . VAL A 1 86 ? -0.027 -4.872 8.370 1.00 95.12 86 VAL A O 1
ATOM 686 N N . ASP A 1 87 ? -1.276 -6.074 9.793 1.00 97.44 87 ASP A N 1
ATOM 687 C CA . ASP A 1 87 ? -2.331 -5.070 9.960 1.00 97.44 87 ASP A CA 1
ATOM 688 C C . ASP A 1 87 ? -3.063 -5.259 11.299 1.00 97.44 87 ASP A C 1
ATOM 690 O O . ASP A 1 87 ? -3.108 -6.376 11.827 1.00 97.44 87 ASP A O 1
ATOM 694 N N . ILE A 1 88 ? -3.632 -4.181 11.849 1.00 97.44 88 ILE A N 1
ATOM 695 C CA . ILE A 1 88 ? -4.384 -4.186 13.114 1.00 97.44 88 ILE A CA 1
ATOM 696 C C . ILE A 1 88 ? -5.597 -3.246 13.039 1.00 97.44 88 ILE A C 1
ATOM 698 O O . ILE A 1 88 ? -5.478 -2.119 12.560 1.00 97.44 88 ILE A O 1
ATOM 702 N N . CYS A 1 89 ? -6.745 -3.679 13.566 1.00 95.88 89 CYS A N 1
ATOM 703 C CA . CYS A 1 89 ? -7.921 -2.831 13.794 1.00 95.88 89 CYS A CA 1
ATOM 704 C C . CYS A 1 89 ? -8.588 -3.141 15.148 1.00 95.88 89 CYS A C 1
ATOM 706 O O . CYS A 1 89 ? -8.349 -4.194 15.740 1.00 95.88 89 CYS A O 1
ATOM 708 N N . GLU A 1 90 ? -9.445 -2.249 15.648 1.00 93.88 90 GLU A N 1
ATOM 709 C CA . GLU A 1 90 ? -10.320 -2.548 16.795 1.00 93.88 90 GLU A CA 1
ATOM 710 C C . GLU A 1 90 ? -11.340 -3.649 16.458 1.00 93.88 90 GLU A C 1
ATOM 712 O O . GLU A 1 90 ? -11.742 -3.809 15.304 1.00 93.88 90 GLU A O 1
ATOM 717 N N . GLU A 1 91 ? -11.785 -4.416 17.462 1.00 91.88 91 GLU A N 1
ATOM 718 C CA . GLU A 1 91 ? -12.956 -5.296 17.321 1.00 91.88 91 GLU A CA 1
ATOM 719 C C . GLU A 1 91 ? -14.224 -4.458 17.134 1.00 91.88 91 GLU A C 1
ATOM 721 O O . GLU A 1 91 ? -14.966 -4.683 16.183 1.00 91.88 91 GLU A O 1
ATOM 726 N N . SER A 1 92 ? -14.424 -3.465 17.999 1.00 87.38 92 SER A N 1
ATOM 727 C CA . SER A 1 92 ? -15.486 -2.455 17.965 1.00 87.38 92 SER A CA 1
ATOM 728 C C . SER A 1 92 ? -14.995 -1.209 18.706 1.00 87.38 92 SER A C 1
ATOM 730 O O . SER A 1 92 ? -14.169 -1.357 19.607 1.00 87.38 92 SER A O 1
ATOM 732 N N . ASN A 1 93 ? -15.549 -0.029 18.403 1.00 83.38 93 ASN A N 1
ATOM 733 C CA . ASN A 1 93 ? -15.180 1.238 19.053 1.00 83.38 93 ASN A CA 1
ATOM 734 C C . ASN A 1 93 ? -15.122 1.108 20.590 1.00 83.38 93 ASN A C 1
ATOM 736 O O . ASN A 1 93 ? -16.137 0.824 21.234 1.00 83.38 93 ASN A O 1
ATOM 740 N N . GLY A 1 94 ? -13.931 1.297 21.159 1.00 78.94 94 GLY A N 1
ATOM 741 C CA . GLY A 1 94 ? -13.687 1.259 22.604 1.00 78.94 94 GLY A CA 1
ATOM 742 C C . GLY A 1 94 ? -13.660 -0.137 23.236 1.00 78.94 94 GLY A C 1
ATOM 743 O O . GLY A 1 94 ? -13.792 -0.274 24.455 1.00 78.94 94 GLY A O 1
ATOM 744 N N . SER A 1 95 ? -13.492 -1.184 22.429 1.00 82.81 95 SER A N 1
ATOM 745 C CA . SER A 1 95 ? -13.215 -2.536 22.918 1.00 82.81 95 SER A CA 1
ATOM 746 C C . SER A 1 95 ? -11.789 -2.653 23.469 1.00 82.81 95 SER A C 1
ATOM 748 O O . SER A 1 95 ? -10.857 -2.029 22.970 1.00 82.81 95 SER A O 1
ATOM 750 N N . SER A 1 96 ? -11.565 -3.540 24.447 1.00 87.69 96 SER A N 1
ATOM 751 C CA . SER A 1 96 ? -10.201 -3.945 24.837 1.00 87.69 96 SER A CA 1
ATOM 752 C C . SER A 1 96 ? -9.543 -4.894 23.826 1.00 87.69 96 SER A C 1
ATOM 754 O O . SER A 1 96 ? -8.404 -5.323 24.042 1.00 87.69 96 SER A O 1
ATOM 756 N N . ARG A 1 97 ? -10.265 -5.247 22.754 1.00 92.44 97 ARG A N 1
ATOM 757 C CA . ARG A 1 97 ? -9.902 -6.267 21.775 1.00 92.44 97 ARG A CA 1
ATOM 758 C C . ARG A 1 97 ? -9.621 -5.693 20.399 1.00 92.44 97 ARG A C 1
ATOM 760 O O . ARG A 1 97 ? -10.344 -4.830 19.906 1.00 92.44 97 ARG A O 1
ATOM 767 N N . PHE A 1 98 ? -8.612 -6.273 19.767 1.00 95.19 98 PHE A N 1
ATOM 768 C CA . PHE A 1 98 ? -8.082 -5.858 18.479 1.00 95.19 98 PHE A CA 1
ATOM 769 C C . PHE A 1 98 ? -7.894 -7.080 17.587 1.00 95.19 98 PHE A C 1
ATOM 771 O O . PHE A 1 98 ? -7.429 -8.128 18.043 1.00 95.19 98 PHE A O 1
ATOM 778 N N . TRP A 1 99 ? -8.239 -6.948 16.314 1.00 96.38 99 TRP A N 1
ATOM 779 C CA . TRP A 1 99 ? -7.973 -7.958 15.303 1.00 96.38 99 TRP A CA 1
ATOM 780 C C . TRP A 1 99 ? -6.623 -7.688 14.652 1.00 96.38 99 TRP A C 1
ATOM 782 O O . TRP A 1 99 ? -6.378 -6.584 14.177 1.00 96.38 99 TRP A O 1
ATOM 792 N N . VAL A 1 100 ? -5.760 -8.703 14.619 1.00 97.31 100 VAL A N 1
ATOM 793 C CA . VAL A 1 100 ? -4.434 -8.652 13.992 1.00 97.31 100 VAL A CA 1
ATOM 794 C C . VAL A 1 100 ? -4.371 -9.648 12.841 1.00 97.31 100 VAL A C 1
ATOM 796 O O . VAL A 1 100 ? -4.658 -10.835 13.029 1.00 97.31 100 VAL A O 1
ATOM 799 N N . ALA A 1 101 ? -3.987 -9.171 11.659 1.00 97.19 101 ALA A N 1
ATOM 800 C CA . ALA A 1 101 ? -3.738 -9.997 10.483 1.00 97.19 101 ALA A CA 1
ATOM 801 C C . ALA A 1 101 ? -2.360 -10.667 10.569 1.00 97.19 101 ALA A C 1
ATOM 803 O O . ALA A 1 101 ? -1.347 -9.976 10.587 1.00 97.19 101 ALA A O 1
ATOM 804 N N . ASP A 1 102 ? -2.330 -12.000 10.602 1.00 94.81 102 ASP A N 1
ATOM 805 C CA . ASP A 1 102 ? -1.122 -12.833 10.658 1.00 94.81 102 ASP A CA 1
ATOM 806 C C . ASP A 1 102 ? -0.883 -13.461 9.271 1.00 94.81 102 ASP A C 1
ATOM 808 O O . ASP A 1 102 ? -1.591 -14.391 8.857 1.00 94.81 102 ASP A O 1
ATOM 812 N N . SER A 1 103 ? 0.074 -12.899 8.523 1.00 89.69 103 SER A N 1
ATOM 813 C CA . SER A 1 103 ? 0.290 -13.200 7.099 1.00 89.69 103 SER A CA 1
ATOM 814 C C . SER A 1 103 ? 0.817 -14.625 6.881 1.00 89.69 103 SER A C 1
ATOM 816 O O . SER A 1 103 ? 0.278 -15.380 6.061 1.00 89.69 103 SER A O 1
ATOM 818 N N . THR A 1 104 ? 1.835 -15.016 7.652 1.00 88.25 104 THR A N 1
ATOM 819 C CA . THR A 1 104 ? 2.485 -16.334 7.594 1.00 88.25 104 THR A CA 1
ATOM 820 C C . THR A 1 104 ? 1.612 -17.423 8.202 1.00 88.25 104 THR A C 1
ATOM 822 O O . THR A 1 104 ? 1.539 -18.527 7.660 1.00 88.25 104 THR A O 1
ATOM 825 N N . GLY A 1 105 ? 0.887 -17.108 9.276 1.00 89.12 105 GLY A N 1
ATOM 826 C CA . GLY A 1 105 ? -0.081 -18.007 9.891 1.00 89.12 105 GLY A CA 1
ATOM 827 C C . GLY A 1 105 ? -1.390 -18.174 9.114 1.00 89.12 105 GLY A C 1
ATOM 828 O O . GLY A 1 105 ? -2.198 -19.013 9.510 1.00 89.12 105 GLY A O 1
ATOM 829 N N . LYS A 1 106 ? -1.608 -17.404 8.033 1.00 93.81 106 LYS A N 1
ATOM 830 C CA . LYS A 1 106 ? -2.839 -17.400 7.216 1.00 93.81 106 LYS A CA 1
ATOM 831 C C . LYS A 1 106 ? -4.106 -17.297 8.065 1.00 93.81 106 LYS A C 1
ATOM 833 O O . LYS A 1 106 ? -5.026 -18.107 7.955 1.00 93.81 106 LYS A O 1
ATOM 838 N N . GLN A 1 107 ? -4.134 -16.331 8.976 1.00 95.12 107 GLN A N 1
ATOM 839 C CA . GLN A 1 107 ? -5.219 -16.205 9.946 1.00 95.12 107 GLN A CA 1
ATOM 840 C C . GLN A 1 107 ? -5.367 -14.776 10.454 1.00 95.12 107 GLN A C 1
ATOM 842 O O . GLN A 1 107 ? -4.444 -13.970 10.371 1.00 95.12 107 GLN A O 1
ATOM 847 N N . VAL A 1 108 ? -6.515 -14.476 11.050 1.00 96.00 108 VAL A N 1
ATOM 848 C CA . VAL A 1 108 ? -6.718 -13.236 11.808 1.00 96.00 108 VAL A CA 1
ATOM 849 C C . VAL A 1 108 ? -6.974 -13.582 13.274 1.00 96.00 108 VAL A C 1
ATOM 851 O O . VAL A 1 108 ? -7.736 -14.500 13.591 1.00 96.00 108 VAL A O 1
ATOM 854 N N . ARG A 1 109 ? -6.293 -12.893 14.190 1.00 94.81 109 ARG A N 1
ATOM 855 C CA . ARG A 1 109 ? -6.298 -13.182 15.633 1.00 94.81 109 ARG A CA 1
ATOM 856 C C . ARG A 1 109 ? -6.978 -12.054 16.394 1.00 94.81 109 ARG A C 1
ATOM 858 O O . ARG A 1 109 ? -6.585 -10.907 16.232 1.00 94.81 109 ARG A O 1
ATOM 865 N N . CYS A 1 110 ? -7.953 -12.372 17.245 1.00 94.75 110 CYS A N 1
ATOM 866 C CA . CYS A 1 110 ? -8.490 -11.402 18.200 1.00 94.75 110 CYS A CA 1
ATOM 867 C C . CYS A 1 110 ? -7.612 -11.435 19.451 1.00 94.75 110 CYS A C 1
ATOM 869 O O . CYS A 1 110 ? -7.477 -12.489 20.087 1.00 94.75 110 CYS A O 1
ATOM 871 N N . ILE A 1 111 ? -7.009 -10.299 19.782 1.00 94.50 111 ILE A N 1
ATOM 872 C CA . ILE A 1 111 ? -6.145 -10.092 20.940 1.00 94.50 111 ILE A CA 1
ATOM 873 C C . ILE A 1 111 ? -6.867 -9.155 21.906 1.00 94.50 111 ILE A C 1
ATOM 875 O O . ILE A 1 111 ? -7.120 -8.002 21.576 1.00 94.50 111 ILE A O 1
ATOM 879 N N . ASP A 1 112 ? -7.173 -9.645 23.104 1.00 92.12 112 ASP A N 1
ATOM 880 C CA . ASP A 1 112 ? -7.635 -8.835 24.232 1.00 92.12 112 ASP A CA 1
ATOM 881 C C . ASP A 1 112 ? -6.412 -8.342 25.009 1.00 92.12 112 ASP A C 1
ATOM 883 O O . ASP A 1 112 ? -5.590 -9.153 25.444 1.00 92.12 112 ASP A O 1
ATOM 887 N N . LEU A 1 113 ? -6.256 -7.030 25.170 1.00 85.19 113 LEU A N 1
ATOM 888 C CA . LEU A 1 113 ? -5.090 -6.459 25.851 1.00 85.19 113 LEU A CA 1
ATOM 889 C C . LEU A 1 113 ? -5.135 -6.592 27.379 1.00 85.19 113 LEU A C 1
ATOM 891 O O . LEU A 1 113 ? -4.089 -6.517 28.028 1.00 85.19 113 LEU A O 1
ATOM 895 N N . GLY A 1 114 ? -6.319 -6.805 27.962 1.00 73.00 114 GLY A N 1
ATOM 896 C CA . GLY A 1 114 ? -6.488 -6.946 29.408 1.00 73.00 114 GLY A CA 1
ATOM 897 C C . GLY A 1 114 ? -5.871 -5.796 30.226 1.00 73.00 114 GLY A C 1
ATOM 898 O O . GLY A 1 114 ? -5.876 -4.639 29.814 1.00 73.00 114 GLY A O 1
ATOM 899 N N . LYS A 1 115 ? -5.353 -6.124 31.420 1.00 67.31 115 LYS A N 1
ATOM 900 C CA . LYS A 1 115 ? -4.656 -5.184 32.329 1.00 67.31 115 LYS A CA 1
ATOM 901 C C . LYS A 1 115 ? -3.192 -5.546 32.612 1.00 67.31 115 LYS A C 1
ATOM 903 O O . LYS A 1 115 ? -2.557 -4.896 33.436 1.00 67.31 115 LYS A O 1
ATOM 908 N N . SER A 1 116 ? -2.684 -6.643 32.049 1.00 71.81 116 SER A N 1
ATOM 909 C CA . SER A 1 116 ? -1.416 -7.248 32.506 1.00 71.81 116 SER A CA 1
ATOM 910 C C . SER A 1 116 ? -0.606 -7.893 31.389 1.00 71.81 116 SER A C 1
ATOM 912 O O . SER A 1 116 ? 0.617 -7.830 31.425 1.00 71.81 116 SER A O 1
ATOM 914 N N . SER A 1 117 ? -1.270 -8.497 30.404 1.00 81.25 117 SER A N 1
ATOM 915 C CA . SER A 1 117 ? -0.647 -8.951 29.164 1.00 81.25 117 SER A CA 1
ATOM 916 C C . SER A 1 117 ? -1.703 -9.184 28.077 1.00 81.25 117 SER A C 1
ATOM 918 O O . SER A 1 117 ? -2.834 -9.564 28.404 1.00 81.25 117 SER A O 1
ATOM 920 N N . PRO A 1 118 ? -1.342 -9.016 26.791 1.00 88.38 118 PRO A N 1
ATOM 921 C CA . PRO A 1 118 ? -2.177 -9.414 25.671 1.00 88.38 118 PRO A CA 1
ATOM 922 C C . PRO A 1 118 ? -2.476 -10.910 25.693 1.00 88.38 118 PRO A C 1
ATOM 924 O O . PRO A 1 118 ? -1.590 -11.743 25.905 1.00 88.38 118 PRO A O 1
ATOM 927 N N . ARG A 1 119 ? -3.725 -11.261 25.403 1.00 92.50 119 ARG A N 1
ATOM 928 C CA . ARG A 1 119 ? -4.191 -12.638 25.270 1.00 92.50 119 ARG A CA 1
ATOM 929 C C . ARG A 1 119 ? -4.923 -12.811 23.949 1.00 92.50 119 ARG A C 1
ATOM 931 O O . ARG A 1 119 ? -5.905 -12.129 23.684 1.00 92.50 119 ARG A O 1
ATOM 938 N N . ILE A 1 120 ? -4.520 -13.810 23.169 1.00 92.94 120 ILE A N 1
ATOM 939 C CA . ILE A 1 120 ? -5.316 -14.269 22.028 1.00 92.94 120 ILE A CA 1
ATOM 940 C C . ILE A 1 120 ? -6.599 -14.914 22.571 1.00 92.94 120 ILE A C 1
ATOM 942 O O . ILE A 1 120 ? -6.543 -15.913 23.295 1.00 92.94 120 ILE A O 1
ATOM 946 N N . VAL A 1 121 ? -7.749 -14.327 22.243 1.00 92.69 121 VAL A N 1
ATOM 947 C CA . VAL A 1 121 ? -9.082 -14.817 22.638 1.00 92.69 121 VAL A CA 1
ATOM 948 C C . VAL A 1 121 ? -9.797 -15.558 21.509 1.00 92.69 121 VAL A C 1
ATOM 950 O O . VAL A 1 121 ? -10.667 -16.380 21.783 1.00 92.69 121 VAL A O 1
ATOM 953 N N . ARG A 1 122 ? -9.409 -15.318 20.250 1.00 91.19 122 ARG A N 1
ATOM 954 C CA . ARG A 1 122 ? -9.942 -16.003 19.061 1.00 91.19 122 ARG A CA 1
ATOM 955 C C . ARG A 1 122 ? -8.879 -16.061 17.963 1.00 91.19 122 ARG A C 1
ATOM 957 O O . ARG A 1 122 ? -7.992 -15.211 17.900 1.00 91.19 122 ARG A O 1
ATOM 964 N N . SER A 1 123 ? -8.943 -17.053 17.085 1.00 92.81 123 SER A N 1
ATOM 965 C CA . SER A 1 123 ? -8.144 -17.098 15.854 1.00 92.81 123 SER A CA 1
ATOM 966 C C . SER A 1 123 ? -8.989 -17.695 14.737 1.00 92.81 123 SER A C 1
ATOM 968 O O . SER A 1 123 ? -9.642 -18.716 14.940 1.00 92.81 123 SER A O 1
ATOM 970 N N . LEU A 1 124 ? -9.005 -17.021 13.593 1.00 92.88 124 LEU A N 1
ATOM 971 C CA . LEU A 1 124 ? -9.809 -17.345 12.423 1.00 92.88 124 LEU A CA 1
ATOM 972 C C . LEU A 1 124 ? -8.860 -17.758 11.288 1.00 92.88 124 LEU A C 1
ATOM 974 O O . LEU A 1 124 ? -8.235 -16.873 10.700 1.00 92.88 124 LEU A O 1
ATOM 978 N N . PRO A 1 125 ? -8.694 -19.063 11.001 1.00 93.38 125 PRO A N 1
ATOM 979 C CA . PRO A 1 125 ? -7.898 -19.517 9.864 1.00 93.38 125 PRO A CA 1
ATOM 980 C C . PRO A 1 125 ? -8.553 -19.119 8.536 1.00 93.38 125 PRO A C 1
ATOM 982 O O . PRO A 1 125 ? -9.780 -19.089 8.422 1.00 93.38 125 PRO A O 1
ATOM 985 N N . LEU A 1 126 ? -7.719 -18.848 7.535 1.00 91.81 126 LEU A N 1
ATOM 986 C CA . LEU A 1 126 ? -8.090 -18.414 6.190 1.00 91.81 126 LEU A CA 1
ATOM 987 C C . LEU A 1 126 ? -7.463 -19.344 5.142 1.00 91.81 126 LEU A C 1
ATOM 989 O O . LEU A 1 126 ? -6.444 -19.992 5.387 1.00 91.81 126 LEU A O 1
ATOM 993 N N . ALA A 1 127 ? -8.055 -19.401 3.949 1.00 85.81 127 ALA A N 1
ATOM 994 C CA . ALA A 1 127 ? -7.483 -20.155 2.830 1.00 85.81 127 ALA A CA 1
ATOM 995 C C . ALA A 1 127 ? -6.227 -19.462 2.253 1.00 85.81 127 ALA A C 1
ATOM 997 O O . ALA A 1 127 ? -5.239 -20.109 1.878 1.00 85.81 127 ALA A O 1
ATOM 998 N N . GLY A 1 128 ? -6.268 -18.131 2.193 1.00 87.25 128 GLY A N 1
ATOM 999 C CA . GLY A 1 128 ? -5.220 -17.255 1.694 1.00 87.25 128 GLY A CA 1
ATOM 1000 C C . GLY A 1 128 ? -4.455 -16.512 2.784 1.00 87.25 128 GLY A C 1
ATOM 1001 O O . GLY A 1 128 ? -4.521 -16.833 3.968 1.00 87.25 128 GLY A O 1
ATOM 1002 N N . THR A 1 129 ? -3.686 -15.515 2.353 1.00 91.44 129 THR A N 1
ATOM 1003 C CA . THR A 1 129 ? -2.855 -14.688 3.234 1.00 91.44 129 THR A CA 1
ATOM 1004 C C . THR A 1 129 ? -3.551 -13.346 3.463 1.00 91.44 129 THR A C 1
ATOM 1006 O O . THR A 1 129 ? -3.787 -12.636 2.479 1.00 91.44 129 THR A O 1
ATOM 1009 N N . PRO A 1 130 ? -3.889 -12.981 4.715 1.00 95.88 130 PRO A N 1
ATOM 1010 C CA . PRO A 1 130 ? -4.513 -11.697 5.006 1.00 95.88 130 PRO A CA 1
ATOM 1011 C C . PRO A 1 130 ? -3.517 -10.547 4.811 1.00 95.88 130 PRO A C 1
ATOM 1013 O O . PRO A 1 130 ? -2.329 -10.693 5.099 1.00 95.88 130 PRO A O 1
ATOM 1016 N N . SER A 1 131 ? -4.006 -9.404 4.329 1.00 95.81 131 SER A N 1
ATOM 1017 C CA . SER A 1 131 ? -3.202 -8.201 4.054 1.00 95.81 131 SER A CA 1
ATOM 1018 C C . SER A 1 131 ? -3.738 -6.920 4.700 1.00 95.81 131 SER A C 1
ATOM 1020 O O . SER A 1 131 ? -2.947 -6.031 4.997 1.00 95.81 131 SER A O 1
ATOM 1022 N N . ARG A 1 132 ? -5.056 -6.819 4.916 1.00 97.44 132 ARG A N 1
ATOM 1023 C CA . ARG A 1 132 ? -5.723 -5.726 5.646 1.00 97.44 132 ARG A CA 1
ATOM 1024 C C . ARG A 1 132 ? -6.926 -6.254 6.427 1.00 97.44 132 ARG A C 1
ATOM 1026 O O . ARG A 1 132 ? -7.569 -7.204 5.974 1.00 97.44 132 ARG A O 1
ATOM 1033 N N . VAL A 1 133 ? -7.253 -5.618 7.549 1.00 97.94 133 VAL A N 1
ATOM 1034 C CA . VAL A 1 133 ? -8.450 -5.868 8.364 1.00 97.94 133 VAL A CA 1
ATOM 1035 C C . VAL A 1 133 ? -9.152 -4.561 8.730 1.00 97.94 133 VAL A C 1
ATOM 1037 O O . VAL A 1 133 ? -8.512 -3.590 9.123 1.00 97.94 133 VAL A O 1
ATOM 1040 N N . VAL A 1 134 ? -10.481 -4.537 8.622 1.00 97.25 134 VAL A N 1
ATOM 1041 C CA . VAL A 1 134 ? -11.326 -3.442 9.132 1.00 97.25 134 VAL A CA 1
ATOM 1042 C C . VAL A 1 134 ? -12.585 -4.015 9.781 1.00 97.25 134 VAL A C 1
ATOM 1044 O O . VAL A 1 134 ? -13.044 -5.090 9.400 1.00 97.25 134 VAL A O 1
ATOM 1047 N N . SER A 1 135 ? -13.153 -3.314 10.761 1.00 95.31 135 SER A N 1
ATOM 1048 C CA . SER A 1 135 ? -14.337 -3.761 11.505 1.00 95.31 135 SER A CA 1
ATOM 1049 C C . SER A 1 135 ? -15.302 -2.607 11.754 1.00 95.31 135 SER A C 1
ATOM 1051 O O . SER A 1 135 ? -14.862 -1.496 12.046 1.00 95.31 135 SER A O 1
ATOM 1053 N N . ASN A 1 136 ? -16.608 -2.885 11.698 1.00 93.25 136 ASN A N 1
ATOM 1054 C CA . ASN A 1 136 ? -17.661 -1.980 12.181 1.00 93.25 136 ASN A CA 1
ATOM 1055 C C . ASN A 1 136 ? -18.193 -2.365 13.584 1.00 93.25 136 ASN A C 1
ATOM 1057 O O . ASN A 1 136 ? -19.091 -1.710 14.104 1.00 93.25 136 ASN A O 1
ATOM 1061 N N . GLY A 1 137 ? -17.657 -3.423 14.205 1.00 91.38 137 GLY A N 1
ATOM 1062 C CA . GLY A 1 137 ? -18.128 -3.975 15.484 1.00 91.38 137 GLY A CA 1
ATOM 1063 C C . GLY A 1 137 ? -19.066 -5.178 15.363 1.00 91.38 137 GLY A C 1
ATOM 1064 O O . GLY A 1 137 ? -19.125 -6.003 16.276 1.00 91.38 137 GLY A O 1
ATOM 1065 N N . GLU A 1 138 ? -19.741 -5.341 14.226 1.00 90.25 138 GLU A N 1
ATOM 1066 C CA . GLU A 1 138 ? -20.623 -6.481 13.943 1.00 90.25 138 GLU A CA 1
ATOM 1067 C C . GLU A 1 138 ? -20.006 -7.457 12.936 1.00 90.25 138 GLU A C 1
ATOM 1069 O O . GLU A 1 138 ? -20.149 -8.679 13.073 1.00 90.25 138 GLU A O 1
ATOM 1074 N N . VAL A 1 139 ? -19.283 -6.917 11.952 1.00 93.00 139 VAL A N 1
ATOM 1075 C CA . VAL A 1 139 ? -18.597 -7.634 10.879 1.00 93.00 139 VAL A CA 1
ATOM 1076 C C . VAL A 1 139 ? -17.134 -7.201 10.813 1.00 93.00 139 VAL A C 1
ATOM 1078 O O . VAL A 1 139 ? -16.815 -6.013 10.772 1.00 93.00 139 VAL A O 1
ATOM 1081 N N . LEU A 1 140 ? -16.254 -8.198 10.757 1.00 95.56 140 LEU A N 1
ATOM 1082 C CA . LEU A 1 140 ? -14.843 -8.066 10.416 1.00 95.56 140 LEU A CA 1
ATOM 1083 C C . LEU A 1 140 ? -14.673 -8.350 8.919 1.00 95.56 140 LEU A C 1
ATOM 1085 O O . LEU A 1 140 ? -15.034 -9.435 8.457 1.00 95.56 140 LEU A O 1
ATOM 1089 N N . ALA A 1 141 ? -14.087 -7.410 8.184 1.00 97.31 141 ALA A N 1
ATOM 1090 C CA . ALA A 1 141 ? -13.673 -7.583 6.798 1.00 97.31 141 ALA A CA 1
ATOM 1091 C C . ALA A 1 141 ? -12.161 -7.822 6.707 1.00 97.31 141 ALA A C 1
ATOM 1093 O O . ALA A 1 141 ? -11.374 -7.139 7.364 1.00 97.31 141 ALA A O 1
ATOM 1094 N N . ILE A 1 142 ? -11.756 -8.789 5.883 1.00 97.88 142 ILE A N 1
ATOM 1095 C CA . ILE A 1 142 ? -10.375 -9.267 5.773 1.00 97.88 142 ILE A CA 1
ATOM 1096 C C . ILE A 1 142 ? -9.975 -9.333 4.297 1.00 97.88 142 ILE A C 1
ATOM 1098 O O . ILE A 1 142 ? -10.473 -10.179 3.554 1.00 97.88 142 ILE A O 1
ATOM 1102 N N . ALA A 1 143 ? -9.050 -8.483 3.860 1.00 97.88 143 ALA A N 1
ATOM 1103 C CA . ALA A 1 143 ? -8.500 -8.552 2.508 1.00 97.88 143 ALA A CA 1
ATOM 1104 C C . ALA A 1 143 ? -7.512 -9.718 2.381 1.00 97.88 143 ALA A C 1
ATOM 1106 O O . ALA A 1 143 ? -6.600 -9.851 3.197 1.00 97.88 143 ALA A O 1
ATOM 1107 N N . GLN A 1 144 ? -7.651 -10.521 1.323 1.00 95.81 144 GLN A N 1
ATOM 1108 C CA . GLN A 1 144 ? -6.688 -11.552 0.931 1.00 95.81 144 GLN A CA 1
ATOM 1109 C C . GLN A 1 144 ? -6.093 -11.183 -0.443 1.00 95.81 144 GLN A C 1
ATOM 1111 O O . GLN A 1 144 ? -6.576 -11.638 -1.486 1.00 95.81 144 GLN A O 1
ATOM 1116 N N . GLN A 1 145 ? -5.071 -10.309 -0.449 1.00 93.81 145 GLN A N 1
ATOM 1117 C CA . GLN A 1 145 ? -4.528 -9.619 -1.642 1.00 93.81 145 GLN A CA 1
ATOM 1118 C C . GLN A 1 145 ? -4.330 -10.544 -2.861 1.00 93.81 145 GLN A C 1
ATOM 1120 O O . GLN A 1 145 ? -4.797 -10.252 -3.966 1.00 93.81 145 GLN A O 1
ATOM 1125 N N . TRP A 1 146 ? -3.641 -11.672 -2.678 1.00 92.62 146 TRP A N 1
ATOM 1126 C CA . TRP A 1 146 ? -3.274 -12.571 -3.780 1.00 92.62 146 TRP A CA 1
ATOM 1127 C C . TRP A 1 146 ? -4.383 -13.549 -4.174 1.00 92.62 146 TRP A C 1
ATOM 1129 O O . TRP A 1 146 ? -4.451 -13.969 -5.326 1.00 92.62 146 TRP A O 1
ATOM 1139 N N . GLN A 1 147 ? -5.300 -13.853 -3.255 1.00 92.94 147 GLN A N 1
ATOM 1140 C CA . GLN A 1 147 ? -6.491 -14.666 -3.514 1.00 92.94 147 GLN A CA 1
ATOM 1141 C C . GLN A 1 147 ? -7.657 -13.849 -4.097 1.00 92.94 147 GLN A C 1
ATOM 1143 O O . GLN A 1 147 ? -8.727 -14.420 -4.325 1.00 92.94 147 GLN A O 1
ATOM 1148 N N . ARG A 1 148 ? -7.444 -12.540 -4.330 1.00 94.88 148 ARG A N 1
ATOM 1149 C CA . ARG A 1 148 ? -8.387 -11.584 -4.936 1.00 94.88 148 ARG A CA 1
ATOM 1150 C C . ARG A 1 148 ? -9.786 -11.683 -4.334 1.00 94.88 148 ARG A C 1
ATOM 1152 O O . ARG A 1 148 ? -10.764 -11.904 -5.041 1.00 94.88 148 ARG A O 1
ATOM 1159 N N . ARG A 1 149 ? -9.878 -11.575 -3.009 1.00 95.00 149 ARG A N 1
ATOM 1160 C CA . ARG A 1 149 ? -11.149 -11.650 -2.277 1.00 95.00 149 ARG A CA 1
ATOM 1161 C C . ARG A 1 149 ? -11.097 -10.890 -0.959 1.00 95.00 149 ARG A C 1
ATOM 1163 O O . ARG A 1 149 ? -10.012 -10.668 -0.416 1.00 95.00 149 ARG A O 1
ATOM 1170 N N . VAL A 1 150 ? -12.271 -10.550 -0.443 1.00 97.25 150 VAL A N 1
ATOM 1171 C CA . VAL A 1 150 ? -12.462 -10.090 0.935 1.00 97.25 150 VAL A CA 1
ATOM 1172 C C . VAL A 1 150 ? -13.317 -11.113 1.671 1.00 97.25 150 VAL A C 1
ATOM 1174 O O . VAL A 1 150 ? -14.389 -11.476 1.195 1.00 97.25 150 VAL A O 1
ATOM 1177 N N . SER A 1 151 ? -12.854 -11.571 2.830 1.00 95.62 151 SER A N 1
ATOM 1178 C CA . SER A 1 151 ? -13.651 -12.402 3.733 1.00 95.62 151 SER A CA 1
ATOM 1179 C C . SER A 1 151 ? -14.419 -11.511 4.698 1.00 95.62 151 SER A C 1
ATOM 1181 O O . SER A 1 151 ? -13.820 -10.647 5.336 1.00 95.62 151 SER A O 1
ATOM 1183 N N . LEU A 1 152 ? -15.718 -11.741 4.842 1.00 95.06 152 LEU A N 1
ATOM 1184 C CA . LEU A 1 152 ? -16.581 -11.059 5.804 1.00 95.06 152 LEU A CA 1
ATOM 1185 C C . LEU A 1 152 ? -16.986 -12.055 6.896 1.00 95.06 152 LEU A C 1
ATOM 1187 O O . LEU A 1 152 ? -17.467 -13.144 6.587 1.00 95.06 152 LEU A O 1
ATOM 1191 N N . VAL A 1 153 ? -16.772 -11.710 8.168 1.00 92.25 153 VAL A N 1
ATOM 1192 C CA . VAL A 1 153 ? -17.027 -12.592 9.322 1.00 92.25 153 VAL A CA 1
ATOM 1193 C C . VAL A 1 153 ? -17.873 -11.873 10.365 1.00 92.25 153 VAL A C 1
ATOM 1195 O O . VAL A 1 153 ? -17.501 -10.801 10.836 1.00 92.25 153 VAL A O 1
ATOM 1198 N N . SER A 1 154 ? -18.981 -12.484 10.792 1.00 89.56 154 SER A N 1
ATOM 1199 C CA . SER A 1 154 ? -19.811 -11.938 11.874 1.00 89.56 154 SER A CA 1
ATOM 1200 C C . SER A 1 154 ? -19.149 -12.144 13.242 1.00 89.56 154 SER A C 1
ATOM 1202 O O . SER A 1 154 ? -18.995 -13.273 13.718 1.00 89.56 154 SER A O 1
ATOM 1204 N N . ILE A 1 155 ? -18.805 -11.045 13.914 1.00 87.06 155 ILE A N 1
ATOM 1205 C CA . ILE A 1 155 ? -18.058 -11.031 15.184 1.00 87.06 155 ILE A CA 1
ATOM 1206 C C . ILE A 1 155 ? -18.855 -11.700 16.314 1.00 87.06 155 ILE A C 1
ATOM 1208 O O . ILE A 1 155 ? -18.276 -12.433 17.128 1.00 87.06 155 ILE A O 1
ATOM 1212 N N . GLN A 1 156 ? -20.182 -11.511 16.328 1.00 78.00 156 GLN A N 1
ATOM 1213 C CA . GLN A 1 156 ? -21.083 -12.132 17.306 1.00 78.00 156 GLN A CA 1
ATOM 1214 C C . GLN A 1 156 ? -21.221 -13.648 17.113 1.00 78.00 156 GLN A C 1
ATOM 1216 O O . GLN A 1 156 ? -21.192 -14.386 18.096 1.00 78.00 156 GLN A O 1
ATOM 1221 N N . LYS A 1 157 ? -21.349 -14.125 15.864 1.00 68.19 157 LYS A N 1
ATOM 1222 C CA . LYS A 1 157 ? -21.450 -15.569 15.565 1.00 68.19 157 LYS A CA 1
ATOM 1223 C C . LYS A 1 157 ? -20.120 -16.289 15.776 1.00 68.19 157 LYS A C 1
ATOM 1225 O O . LYS A 1 157 ? -20.116 -17.454 16.148 1.00 68.19 157 LYS A O 1
ATOM 1230 N N . GLY A 1 158 ? -19.005 -15.583 15.601 1.00 56.31 158 GLY A N 1
ATOM 1231 C CA . GLY A 1 158 ? -17.752 -15.859 16.298 1.00 56.31 158 GLY A CA 1
ATOM 1232 C C . GLY A 1 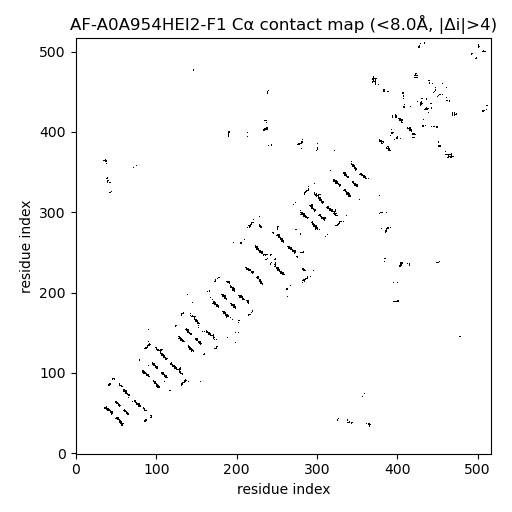158 ? -16.890 -17.017 15.797 1.00 56.31 158 GLY A C 1
ATOM 1233 O O . GLY A 1 158 ? -15.713 -17.056 16.150 1.00 56.31 158 GLY A O 1
ATOM 1234 N N . ASP A 1 159 ? -17.432 -17.900 14.963 1.00 61.47 159 ASP A N 1
ATOM 1235 C CA . ASP A 1 159 ? -16.725 -19.059 14.416 1.00 61.47 159 ASP A CA 1
ATOM 1236 C C . ASP A 1 159 ? -16.493 -18.937 12.904 1.00 61.47 159 ASP A C 1
ATOM 1238 O O . ASP A 1 159 ? -17.259 -18.284 12.188 1.00 61.47 159 ASP A O 1
ATOM 1242 N N . SER A 1 160 ? -15.484 -19.650 12.388 1.00 62.22 160 SER A N 1
ATOM 1243 C CA . SER A 1 160 ? -15.152 -19.713 10.953 1.00 62.22 160 SER A CA 1
ATOM 1244 C C . SER A 1 160 ? -16.323 -20.139 10.054 1.00 62.22 160 SER A C 1
ATOM 1246 O O . SER A 1 160 ? -16.323 -19.824 8.871 1.00 62.22 160 SER A O 1
ATOM 1248 N N . ALA A 1 161 ? -17.346 -20.805 10.600 1.00 61.12 161 ALA A N 1
ATOM 1249 C CA . ALA A 1 161 ? -18.576 -21.160 9.884 1.00 61.12 161 ALA A CA 1
ATOM 1250 C C . ALA A 1 161 ? -19.438 -19.945 9.464 1.00 61.12 161 ALA A C 1
ATOM 1252 O O . ALA A 1 161 ? -20.385 -20.102 8.698 1.00 61.12 161 ALA A O 1
ATOM 1253 N N . SER A 1 162 ? -19.132 -18.747 9.976 1.00 76.00 162 SER A N 1
ATOM 1254 C CA . SER A 1 162 ? -19.775 -17.471 9.624 1.00 76.00 162 SER A CA 1
ATOM 1255 C C . SER A 1 162 ? -18.987 -16.624 8.616 1.00 76.00 162 SER A C 1
ATOM 1257 O O . SER A 1 162 ? -19.358 -15.477 8.373 1.00 76.00 162 SER A O 1
ATOM 1259 N N . LEU A 1 163 ? -17.904 -17.172 8.056 1.00 86.56 163 LEU A N 1
ATOM 1260 C CA . LEU A 1 163 ? -17.070 -16.510 7.058 1.00 86.56 163 LEU A CA 1
ATOM 1261 C C . LEU A 1 163 ? -17.705 -16.626 5.666 1.00 86.56 163 LEU A C 1
ATOM 1263 O O . LEU A 1 163 ? -17.963 -17.731 5.187 1.00 86.56 163 LEU A O 1
ATOM 1267 N N . VAL A 1 164 ? -17.909 -15.489 5.003 1.00 92.06 164 VAL A N 1
ATOM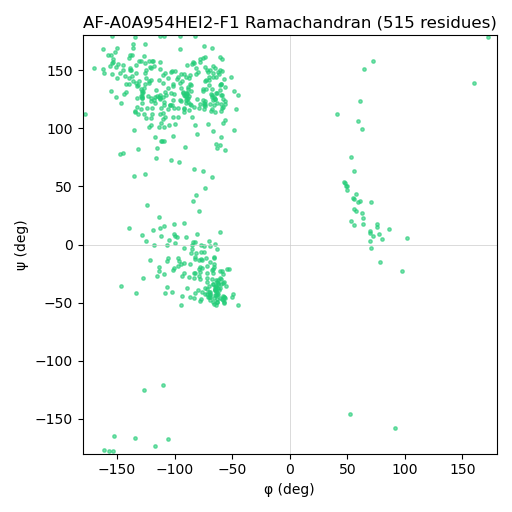 1268 C CA . VAL A 1 164 ? -18.356 -15.396 3.606 1.00 92.06 164 VAL A CA 1
ATOM 1269 C C . VAL A 1 164 ? -17.234 -14.803 2.759 1.00 92.06 164 VAL A C 1
ATOM 1271 O O . VAL A 1 164 ? -16.704 -13.745 3.081 1.00 92.06 164 VAL A O 1
ATOM 1274 N N . GLU A 1 165 ? -16.861 -15.492 1.681 1.00 93.56 165 GLU A N 1
ATOM 1275 C CA . GLU A 1 165 ? -15.826 -15.041 0.745 1.00 93.56 165 GLU A CA 1
ATOM 1276 C C . GLU A 1 165 ? -16.447 -14.233 -0.399 1.00 93.56 165 GLU A C 1
ATOM 1278 O O . GLU A 1 165 ? -17.221 -14.769 -1.194 1.00 93.56 165 GLU A O 1
ATOM 1283 N N . VAL A 1 166 ? -16.070 -12.960 -0.516 1.00 95.38 166 VAL A N 1
ATOM 1284 C CA . VAL A 1 166 ? -16.495 -12.055 -1.590 1.00 95.38 166 VAL A CA 1
ATOM 1285 C C . VAL A 1 166 ? -15.377 -11.966 -2.640 1.00 95.38 166 VAL A C 1
ATOM 1287 O O . VAL A 1 166 ? -14.356 -11.317 -2.388 1.00 95.38 166 VAL A O 1
ATOM 1290 N N . PRO A 1 167 ? -15.507 -12.625 -3.809 1.00 94.56 167 PRO A N 1
ATOM 1291 C CA . PRO A 1 167 ? -14.473 -12.618 -4.839 1.00 94.56 167 PRO A CA 1
ATOM 1292 C C . PRO A 1 167 ? -14.406 -11.270 -5.567 1.00 94.56 167 PRO A C 1
ATOM 1294 O O . PRO A 1 167 ? -15.424 -10.672 -5.913 1.00 94.56 167 PRO A O 1
ATOM 1297 N N . LEU A 1 168 ? -13.187 -10.827 -5.863 1.00 95.81 168 LEU A N 1
ATOM 1298 C CA . LEU A 1 168 ? -12.877 -9.586 -6.566 1.00 95.81 168 LEU A CA 1
ATOM 1299 C C . LEU A 1 168 ? -12.157 -9.872 -7.888 1.00 95.81 168 LEU A C 1
ATOM 1301 O O . LEU A 1 168 ? -11.456 -10.870 -8.058 1.00 95.81 168 LEU A O 1
ATOM 1305 N N . LYS A 1 169 ? -12.290 -8.952 -8.847 1.00 93.81 169 LYS A N 1
ATOM 1306 C CA . LYS A 1 169 ? -11.584 -9.031 -10.142 1.00 93.81 169 LYS A CA 1
ATOM 1307 C C . LYS A 1 169 ? -10.132 -8.534 -10.063 1.00 93.81 169 LYS A C 1
ATOM 1309 O O . LYS A 1 169 ? -9.376 -8.696 -11.020 1.00 93.81 169 LYS A O 1
ATOM 1314 N N . PHE A 1 170 ? -9.741 -7.969 -8.924 1.00 96.06 170 PHE A N 1
ATOM 1315 C CA . PHE A 1 170 ? -8.443 -7.361 -8.650 1.00 96.06 170 PHE A CA 1
ATOM 1316 C C . PHE A 1 170 ? -7.914 -7.776 -7.268 1.00 96.06 170 PHE A C 1
ATOM 1318 O O . PHE A 1 170 ? -8.603 -8.449 -6.502 1.00 96.06 170 PHE A O 1
ATOM 1325 N N . SER A 1 171 ? -6.672 -7.407 -6.960 1.00 96.56 171 SER A N 1
ATOM 1326 C CA . SER A 1 171 ? -6.031 -7.702 -5.675 1.00 96.56 171 SER A CA 1
ATOM 1327 C C . SER A 1 171 ? -6.339 -6.602 -4.653 1.00 96.56 171 SER A C 1
ATOM 1329 O O . SER A 1 171 ? -5.915 -5.475 -4.887 1.00 96.56 171 SER A O 1
ATOM 1331 N N . PRO A 1 172 ? -7.062 -6.875 -3.549 1.00 97.81 172 PRO A N 1
ATOM 1332 C CA . PRO A 1 172 ? -7.457 -5.832 -2.600 1.00 97.81 172 PRO A CA 1
ATOM 1333 C C . PRO A 1 172 ? -6.262 -5.229 -1.844 1.00 97.81 172 PRO A C 1
ATOM 1335 O O . PRO A 1 172 ? -5.400 -5.961 -1.349 1.00 97.81 172 PRO A O 1
ATOM 1338 N N . GLY A 1 173 ? -6.243 -3.898 -1.771 1.00 97.12 173 GLY A N 1
ATOM 1339 C CA . GLY A 1 173 ? -5.279 -3.054 -1.064 1.00 97.12 173 GLY A CA 1
ATOM 1340 C C . GLY A 1 173 ? -5.908 -2.389 0.160 1.00 97.12 173 GLY A C 1
ATOM 1341 O O . GLY A 1 173 ? -6.377 -3.086 1.060 1.00 97.12 173 GLY A O 1
ATOM 1342 N N . GLU A 1 174 ? -5.908 -1.051 0.210 1.00 97.94 174 GLU A N 1
ATOM 1343 C CA . GLU A 1 174 ? -6.578 -0.308 1.285 1.00 97.94 174 GLU A CA 1
ATOM 1344 C C . GLU A 1 174 ? -8.093 -0.572 1.308 1.00 97.94 174 GLU A C 1
ATOM 1346 O O . GLU A 1 174 ? -8.743 -0.753 0.274 1.00 97.94 174 GLU A O 1
ATOM 1351 N N . MET A 1 175 ? -8.651 -0.568 2.518 1.00 98.44 175 MET A N 1
ATOM 1352 C CA . MET A 1 175 ? -10.074 -0.752 2.786 1.00 98.44 175 MET A CA 1
ATOM 1353 C C . MET A 1 175 ? -10.565 0.348 3.724 1.00 98.44 175 MET A C 1
ATOM 1355 O O . MET A 1 175 ? -9.865 0.694 4.677 1.00 98.44 175 MET A O 1
ATOM 1359 N N . LEU A 1 176 ? -11.771 0.859 3.486 1.00 98.19 176 LEU A N 1
ATOM 1360 C CA . LEU A 1 176 ? -12.410 1.865 4.331 1.00 98.19 176 LEU A CA 1
ATOM 1361 C C . LEU A 1 176 ? -13.919 1.612 4.407 1.00 98.19 176 LEU A C 1
ATOM 1363 O O . LEU A 1 176 ? -14.579 1.449 3.385 1.00 98.19 176 LEU A O 1
ATOM 1367 N N . LEU A 1 177 ? -14.466 1.584 5.620 1.00 97.94 177 LEU A N 1
ATOM 1368 C CA . LEU A 1 177 ? -15.911 1.540 5.852 1.00 97.94 177 LEU A CA 1
ATOM 1369 C C . LEU A 1 177 ? -16.506 2.948 5.729 1.00 97.94 177 LEU A C 1
ATOM 1371 O O . LEU A 1 177 ? -15.845 3.922 6.095 1.00 97.94 177 LEU A O 1
ATOM 1375 N N . THR A 1 178 ? -17.742 3.064 5.248 1.00 97.06 178 THR A N 1
ATOM 1376 C CA . THR A 1 178 ? -18.550 4.290 5.356 1.00 97.06 178 THR A CA 1
ATOM 1377 C C . THR A 1 178 ? -18.754 4.690 6.819 1.00 97.06 178 THR A C 1
ATOM 1379 O O . THR A 1 178 ? -18.611 3.872 7.729 1.00 97.06 178 THR A O 1
ATOM 1382 N N . LEU A 1 179 ? -19.082 5.962 7.069 1.00 92.62 179 LEU A N 1
ATOM 1383 C CA . LEU A 1 179 ? -19.200 6.506 8.431 1.00 92.62 179 LEU A CA 1
ATOM 1384 C C . LEU A 1 179 ? -20.364 5.901 9.243 1.00 92.62 179 LEU A C 1
ATOM 1386 O O . LEU A 1 179 ? -20.317 5.906 10.471 1.00 92.62 179 LEU A O 1
ATOM 1390 N N . ASP A 1 180 ? -21.363 5.327 8.570 1.00 93.56 180 ASP A N 1
ATOM 1391 C CA . ASP A 1 180 ? -22.449 4.527 9.155 1.00 93.56 180 ASP A CA 1
ATOM 1392 C C . ASP A 1 180 ? -22.095 3.032 9.334 1.00 93.56 180 ASP A C 1
ATOM 1394 O O . ASP A 1 180 ? -22.863 2.277 9.927 1.00 93.56 180 ASP A O 1
ATOM 1398 N N . GLY A 1 181 ? -20.942 2.589 8.820 1.00 94.81 181 GLY A N 1
ATOM 1399 C CA . GLY A 1 181 ? -20.464 1.208 8.874 1.00 94.81 181 GLY A CA 1
ATOM 1400 C C . GLY A 1 181 ? -21.201 0.209 7.972 1.00 94.81 181 GLY A C 1
ATOM 1401 O O . GLY A 1 181 ? -20.933 -0.989 8.098 1.00 94.81 181 GLY A O 1
ATOM 1402 N N . THR A 1 182 ? -22.111 0.649 7.094 1.00 95.25 182 THR A N 1
ATOM 1403 C CA . THR A 1 182 ? -22.948 -0.248 6.264 1.00 95.25 182 THR A CA 1
ATOM 1404 C C . THR A 1 182 ? -22.257 -0.732 4.993 1.00 95.25 182 THR A C 1
ATOM 1406 O O . THR A 1 182 ? -22.541 -1.831 4.514 1.00 95.25 182 THR A O 1
ATOM 1409 N N . THR A 1 183 ? -21.332 0.063 4.455 1.00 97.62 183 THR A N 1
ATOM 1410 C CA . THR A 1 183 ? -20.689 -0.180 3.164 1.00 97.62 183 THR A CA 1
ATOM 1411 C C . THR A 1 183 ? -19.173 -0.182 3.309 1.00 97.62 183 THR A C 1
ATOM 1413 O O . THR A 1 183 ? -18.584 0.646 4.001 1.00 97.62 183 THR A O 1
ATOM 1416 N N . LEU A 1 184 ? -18.519 -1.118 2.630 1.00 98.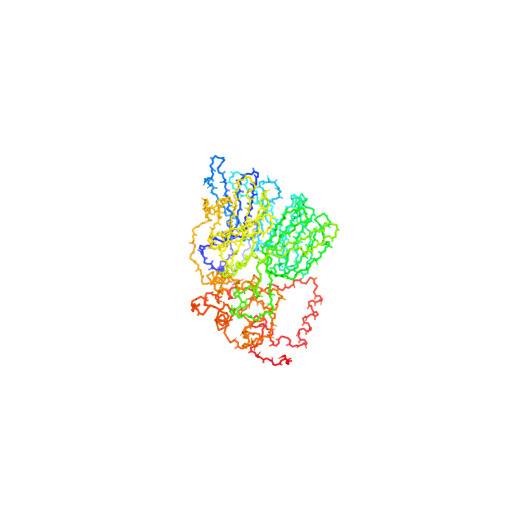56 184 LEU A N 1
ATOM 1417 C CA . LEU A 1 184 ? -17.073 -1.269 2.588 1.00 98.56 184 LEU A CA 1
ATOM 1418 C C . LEU A 1 184 ? -16.551 -0.880 1.202 1.00 98.56 184 LEU A C 1
ATOM 1420 O O . LEU A 1 184 ? -16.890 -1.509 0.198 1.00 98.56 184 LEU A O 1
ATOM 1424 N N . ILE A 1 185 ? -15.681 0.125 1.161 1.00 98.69 185 ILE A N 1
ATOM 1425 C CA . ILE A 1 185 ? -14.898 0.497 -0.015 1.00 98.69 185 ILE A CA 1
ATOM 1426 C C . ILE A 1 185 ? -13.577 -0.272 0.015 1.00 98.69 185 ILE A C 1
ATOM 1428 O O . ILE A 1 185 ? -12.847 -0.235 1.007 1.00 98.69 185 ILE A O 1
ATOM 1432 N N . VAL A 1 186 ? -13.257 -0.955 -1.082 1.00 98.81 186 VAL A N 1
ATOM 1433 C CA . VAL A 1 186 ? -12.019 -1.726 -1.253 1.00 98.81 186 VAL A CA 1
ATOM 1434 C C . VAL A 1 186 ? -11.292 -1.222 -2.491 1.00 98.81 186 VAL A C 1
ATOM 1436 O O . VAL A 1 186 ? -11.823 -1.338 -3.595 1.00 98.81 186 VAL A O 1
ATOM 1439 N N . ALA A 1 187 ? -10.085 -0.688 -2.324 1.00 98.62 187 ALA A N 1
ATOM 1440 C CA . ALA A 1 187 ? -9.225 -0.275 -3.430 1.00 98.62 187 ALA A CA 1
ATOM 1441 C C . ALA A 1 187 ? -8.392 -1.452 -3.972 1.00 98.62 187 ALA A C 1
ATOM 1443 O O . ALA A 1 187 ? -8.100 -2.416 -3.259 1.00 98.62 187 ALA A O 1
ATOM 1444 N N . ASP A 1 188 ? -7.975 -1.374 -5.231 1.00 98.31 188 ASP A N 1
ATOM 1445 C CA . ASP A 1 188 ? -6.954 -2.240 -5.824 1.00 98.31 188 ASP A CA 1
ATOM 1446 C C . ASP A 1 188 ? -5.564 -1.859 -5.280 1.00 98.31 188 ASP A C 1
ATOM 1448 O O . ASP A 1 188 ? -5.203 -0.687 -5.192 1.00 98.31 188 ASP A O 1
ATOM 1452 N N . ALA A 1 189 ? -4.776 -2.863 -4.889 1.00 97.19 189 ALA A N 1
ATOM 1453 C CA . ALA A 1 189 ? -3.432 -2.699 -4.335 1.00 97.19 189 ALA A CA 1
ATOM 1454 C C . ALA A 1 189 ? -2.405 -2.134 -5.337 1.00 97.19 189 ALA A C 1
ATOM 1456 O O . ALA A 1 189 ? -1.285 -1.806 -4.937 1.00 97.19 189 ALA A O 1
ATOM 1457 N N . PHE A 1 190 ? -2.751 -2.067 -6.626 1.00 97.12 190 PHE A N 1
ATOM 1458 C CA . PHE A 1 190 ? -1.852 -1.671 -7.708 1.00 97.12 190 PHE A CA 1
ATOM 1459 C C . PHE A 1 190 ? -2.478 -0.652 -8.674 1.00 97.12 190 PHE A C 1
ATOM 1461 O O . PHE A 1 190 ? -1.785 0.272 -9.098 1.00 97.12 190 PHE A O 1
ATOM 1468 N N . GLN A 1 191 ? -3.754 -0.813 -9.044 1.00 97.12 191 GLN A N 1
ATOM 1469 C CA . GLN A 1 191 ? -4.430 -0.023 -10.093 1.00 97.12 191 GLN A CA 1
ATOM 1470 C C . GLN A 1 191 ? -5.534 0.892 -9.531 1.00 97.12 191 GLN A C 1
ATOM 1472 O O . GLN A 1 191 ? -5.812 0.900 -8.341 1.00 97.12 191 GLN A O 1
ATOM 1477 N N . GLY A 1 192 ? -6.193 1.663 -10.397 1.00 97.19 192 GLY A N 1
ATOM 1478 C CA . GLY A 1 192 ? -7.299 2.560 -10.036 1.00 97.19 192 GLY A CA 1
ATOM 1479 C C . GLY A 1 192 ? -8.677 1.896 -9.964 1.00 97.19 192 GLY A C 1
ATOM 1480 O O . GLY A 1 192 ? -9.653 2.491 -10.413 1.00 97.19 192 GLY A O 1
ATOM 1481 N N . LYS A 1 193 ? -8.770 0.656 -9.476 1.00 98.31 193 LYS A N 1
ATOM 1482 C CA . LYS A 1 193 ? -10.035 -0.094 -9.372 1.00 98.31 193 LYS A CA 1
ATOM 1483 C C . LYS A 1 193 ? -10.555 -0.099 -7.945 1.00 98.31 193 LYS A C 1
ATOM 1485 O O . LYS A 1 193 ? -9.777 -0.108 -6.995 1.00 98.31 193 LYS A O 1
ATOM 1490 N N . PHE A 1 194 ? -11.873 -0.140 -7.820 1.00 98.69 194 PHE A N 1
ATOM 1491 C CA . PHE A 1 194 ? -12.577 -0.191 -6.550 1.00 98.69 194 PHE A CA 1
ATOM 1492 C C . PHE A 1 194 ? -13.630 -1.300 -6.566 1.00 98.69 194 PHE A C 1
ATOM 1494 O O . PHE A 1 194 ? -14.108 -1.722 -7.622 1.00 98.69 194 PHE A O 1
ATOM 1501 N N . ALA A 1 195 ? -14.015 -1.760 -5.382 1.00 98.62 195 ALA A N 1
ATOM 1502 C CA . ALA A 1 195 ? -15.237 -2.511 -5.151 1.00 98.62 195 ALA A CA 1
ATOM 1503 C C . ALA A 1 195 ? -15.995 -1.857 -3.998 1.00 98.62 195 ALA A C 1
ATOM 1505 O O . ALA A 1 195 ? -15.403 -1.536 -2.966 1.00 98.62 195 ALA A O 1
ATOM 1506 N N . VAL A 1 196 ? -17.297 -1.672 -4.193 1.00 98.50 196 VAL A N 1
ATOM 1507 C CA . VAL A 1 196 ? -18.226 -1.213 -3.160 1.00 98.50 196 VAL A CA 1
ATOM 1508 C C . VAL A 1 196 ? -19.008 -2.434 -2.703 1.00 98.50 196 VAL A C 1
ATOM 1510 O O . VAL A 1 196 ? -19.628 -3.108 -3.526 1.00 98.50 196 VAL A O 1
ATOM 1513 N N . ILE A 1 197 ? -18.918 -2.770 -1.420 1.00 98.25 197 ILE A N 1
ATOM 1514 C CA . ILE A 1 197 ? -19.477 -3.995 -0.839 1.00 98.25 197 ILE A CA 1
ATOM 1515 C C . ILE A 1 197 ? -20.482 -3.611 0.244 1.00 98.25 197 ILE A C 1
ATOM 1517 O O . ILE A 1 197 ? -20.121 -2.936 1.204 1.00 98.25 197 ILE A O 1
ATOM 1521 N N . ASP A 1 198 ? -21.718 -4.084 0.119 1.00 95.69 198 ASP A N 1
ATOM 1522 C CA . ASP A 1 198 ? -22.710 -3.996 1.191 1.00 95.69 198 ASP A CA 1
ATOM 1523 C C . ASP A 1 198 ? -22.342 -5.026 2.272 1.00 95.69 198 ASP A C 1
ATOM 1525 O O . ASP A 1 198 ? -22.237 -6.231 2.005 1.00 95.69 198 ASP A O 1
ATOM 1529 N N . VAL A 1 199 ? -22.100 -4.545 3.493 1.00 92.88 199 VAL A N 1
ATOM 1530 C CA . VAL A 1 199 ? -21.632 -5.354 4.629 1.00 92.88 199 VAL A CA 1
ATOM 1531 C C . VAL A 1 199 ? -22.773 -6.166 5.255 1.00 92.88 199 VAL A C 1
ATOM 1533 O O . VAL A 1 199 ? -22.519 -7.209 5.857 1.00 92.88 199 VAL A O 1
ATOM 1536 N N . GLY A 1 200 ? -24.029 -5.744 5.090 1.00 87.69 200 GLY A N 1
ATOM 1537 C CA . GLY A 1 200 ? -25.211 -6.484 5.540 1.00 87.69 200 GLY A CA 1
ATOM 1538 C C . GLY A 1 200 ? -25.640 -7.572 4.551 1.00 87.69 200 GLY A C 1
ATOM 1539 O O . GLY A 1 200 ? -25.961 -8.690 4.959 1.00 87.69 200 GLY A O 1
ATOM 1540 N N . ALA A 1 201 ? -25.606 -7.269 3.251 1.00 89.69 201 ALA A N 1
ATOM 1541 C CA . ALA A 1 201 ? -25.922 -8.203 2.169 1.00 89.69 201 ALA A CA 1
ATOM 1542 C C . ALA A 1 201 ? -24.745 -9.124 1.785 1.00 89.69 201 ALA A C 1
ATOM 1544 O O . ALA A 1 201 ? -24.951 -10.121 1.091 1.00 89.69 201 ALA A O 1
ATOM 1545 N N . LEU A 1 202 ? -23.528 -8.823 2.258 1.00 89.88 202 LEU A N 1
ATOM 1546 C CA . LEU A 1 202 ? -22.295 -9.594 2.046 1.00 89.88 202 LEU A CA 1
ATOM 1547 C C . LEU A 1 202 ? -21.925 -9.756 0.559 1.00 89.88 202 LEU A C 1
ATOM 1549 O O . LEU A 1 202 ? -21.437 -10.808 0.138 1.00 89.88 202 LEU A O 1
ATOM 1553 N N . MET A 1 203 ? -22.168 -8.723 -0.253 1.00 92.31 203 MET A N 1
ATOM 1554 C CA . MET A 1 203 ? -21.988 -8.781 -1.707 1.00 92.31 203 MET A CA 1
ATOM 1555 C C . MET A 1 203 ? -21.483 -7.470 -2.315 1.00 92.31 203 MET A C 1
ATOM 1557 O O . MET A 1 203 ? -21.702 -6.384 -1.785 1.00 92.31 203 MET A O 1
ATOM 1561 N N . VAL A 1 204 ? -20.815 -7.584 -3.466 1.00 97.19 204 VAL A N 1
ATOM 1562 C CA . VAL A 1 204 ? -20.385 -6.434 -4.273 1.00 97.19 204 VAL A CA 1
ATOM 1563 C C . VAL A 1 204 ? -21.611 -5.755 -4.889 1.00 97.19 204 VAL A C 1
ATOM 1565 O O . VAL A 1 204 ? -22.339 -6.383 -5.659 1.00 97.19 204 VAL A O 1
ATOM 1568 N N . VAL A 1 205 ? -21.796 -4.473 -4.583 1.00 97.12 205 VAL A N 1
ATOM 1569 C CA . VAL A 1 205 ? -22.782 -3.570 -5.199 1.00 97.12 205 VAL A CA 1
ATOM 1570 C C . VAL A 1 205 ? -22.281 -3.115 -6.570 1.00 97.12 205 VAL A C 1
ATOM 1572 O O . VAL A 1 205 ? -22.994 -3.209 -7.567 1.00 97.12 205 VAL A O 1
ATOM 1575 N N . SER A 1 206 ? -21.024 -2.667 -6.642 1.00 97.75 206 SER A N 1
ATOM 1576 C CA . SER A 1 206 ? -20.418 -2.118 -7.858 1.00 97.75 206 SER A CA 1
ATOM 1577 C C . SER A 1 206 ? -18.896 -2.333 -7.889 1.00 97.75 206 SER A C 1
ATOM 1579 O O . SER A 1 206 ? -18.266 -2.634 -6.870 1.00 97.75 206 SER A O 1
ATOM 1581 N N . THR A 1 207 ? -18.280 -2.143 -9.062 1.00 98.06 207 THR A N 1
ATOM 1582 C CA . THR A 1 207 ? -16.813 -2.082 -9.200 1.00 98.06 207 THR A CA 1
ATOM 1583 C C . THR A 1 207 ? -16.376 -0.869 -10.035 1.00 98.06 207 THR A C 1
ATOM 1585 O O . THR A 1 207 ? -16.184 -1.021 -11.246 1.00 98.06 207 THR A O 1
ATOM 1588 N N . PRO A 1 208 ? -16.269 0.336 -9.441 1.00 97.88 208 PRO A N 1
ATOM 1589 C CA . PRO A 1 208 ? -15.828 1.541 -10.144 1.00 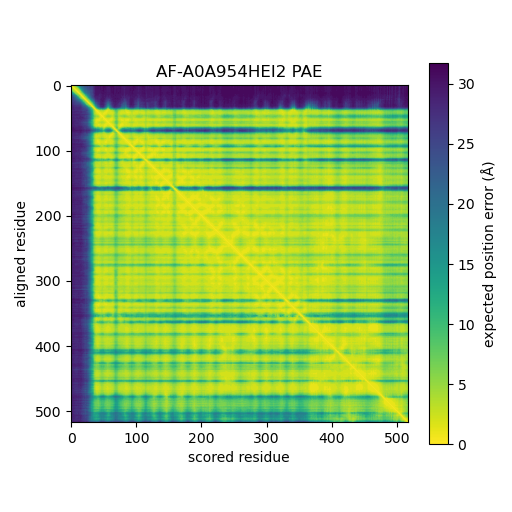97.88 208 PRO A CA 1
ATOM 1590 C C . PRO A 1 208 ? -14.356 1.453 -10.577 1.00 97.88 208 PRO A C 1
ATOM 1592 O O . PRO A 1 208 ? -13.548 0.765 -9.950 1.00 97.88 208 PRO A O 1
ATOM 1595 N N . GLU A 1 209 ? -13.989 2.178 -11.632 1.00 97.56 209 GLU A N 1
ATOM 1596 C CA . GLU A 1 209 ? -12.606 2.286 -12.107 1.00 97.56 209 GLU A CA 1
ATOM 1597 C C . GLU A 1 209 ? -12.294 3.726 -12.533 1.00 97.56 209 GLU A C 1
ATOM 1599 O O . GLU A 1 209 ? -13.104 4.386 -13.183 1.00 97.56 209 GLU A O 1
ATOM 1604 N N . VAL A 1 210 ? -11.107 4.200 -12.162 1.00 97.06 210 VAL A N 1
ATOM 1605 C CA . VAL A 1 210 ? -10.577 5.539 -12.441 1.00 97.06 210 VAL A CA 1
ATOM 1606 C C . VAL A 1 210 ? -9.131 5.453 -12.942 1.00 97.06 210 VAL A C 1
ATOM 1608 O O . VAL A 1 210 ? -8.399 4.494 -12.678 1.00 97.06 210 VAL A O 1
ATOM 1611 N N . THR A 1 211 ? -8.689 6.455 -13.703 1.00 96.38 211 THR A N 1
ATOM 1612 C CA . THR A 1 211 ? -7.371 6.448 -14.368 1.00 96.38 211 THR A CA 1
ATOM 1613 C C . THR A 1 211 ? -6.252 6.911 -13.428 1.00 96.38 211 THR A C 1
ATOM 1615 O O . THR A 1 211 ? -5.628 7.943 -13.645 1.00 96.38 211 THR A O 1
ATOM 1618 N N . ILE A 1 212 ? -6.010 6.126 -12.378 1.00 97.75 212 ILE A N 1
ATOM 1619 C CA . ILE A 1 212 ? -4.930 6.286 -11.384 1.00 97.75 212 ILE A CA 1
ATOM 1620 C C . ILE A 1 212 ? -4.235 4.939 -11.124 1.00 97.75 212 ILE A C 1
ATOM 1622 O O . ILE A 1 212 ? -4.629 3.905 -11.681 1.00 97.75 212 ILE A O 1
ATOM 1626 N N . HIS A 1 213 ? -3.221 4.923 -10.269 1.00 98.31 213 HIS A N 1
ATOM 1627 C CA . HIS A 1 213 ? -2.574 3.727 -9.728 1.00 98.31 213 HIS A CA 1
ATOM 1628 C C . HIS A 1 213 ? -1.921 4.038 -8.365 1.00 98.31 213 HIS A C 1
ATOM 1630 O O . HIS A 1 213 ? -2.012 5.168 -7.885 1.00 98.31 213 HIS A O 1
ATOM 1636 N N . ASN A 1 214 ? -1.289 3.040 -7.733 1.00 97.12 214 ASN A N 1
ATOM 1637 C CA . ASN A 1 214 ? -0.590 3.182 -6.441 1.00 97.12 214 ASN A CA 1
ATOM 1638 C C . ASN A 1 214 ? -1.446 3.874 -5.352 1.00 97.12 214 ASN A C 1
ATOM 1640 O O . ASN A 1 214 ? -1.015 4.849 -4.741 1.00 97.12 214 ASN A O 1
ATOM 1644 N N . ILE A 1 215 ? -2.683 3.400 -5.141 1.00 98.44 215 ILE A N 1
ATOM 1645 C CA . ILE A 1 215 ? -3.574 3.933 -4.099 1.00 98.44 215 ILE A CA 1
ATOM 1646 C C . ILE A 1 215 ? -2.956 3.645 -2.724 1.00 98.44 215 ILE A C 1
ATOM 1648 O O . ILE A 1 215 ? -2.820 2.485 -2.328 1.00 98.44 215 ILE A O 1
ATOM 1652 N N . GLY A 1 216 ? -2.567 4.702 -2.013 1.00 95.94 216 GLY A N 1
ATOM 1653 C CA . GLY A 1 216 ? -1.786 4.619 -0.780 1.00 95.94 216 GLY A CA 1
ATOM 1654 C C . GLY A 1 216 ? -2.568 4.907 0.506 1.00 95.94 216 GLY A C 1
ATOM 1655 O O . GLY A 1 216 ? -2.084 4.596 1.595 1.00 95.94 216 GLY A O 1
ATOM 1656 N N . GLY A 1 217 ? -3.767 5.481 0.405 1.00 97.62 217 GLY A N 1
ATOM 1657 C CA . GLY A 1 217 ? -4.591 5.856 1.551 1.00 97.62 217 GLY A CA 1
ATOM 1658 C C . GLY A 1 217 ? -6.006 6.272 1.152 1.00 97.62 217 GLY A C 1
ATOM 1659 O O . GLY A 1 217 ? -6.240 6.765 0.049 1.00 97.62 217 GLY A O 1
ATOM 1660 N N . LEU A 1 218 ? -6.949 6.058 2.071 1.00 98.69 218 LEU A N 1
ATOM 1661 C CA . LEU A 1 218 ? -8.366 6.400 1.938 1.00 98.69 218 LEU A CA 1
ATOM 1662 C C . LEU A 1 218 ? -8.822 7.140 3.203 1.00 98.69 218 LEU A C 1
ATOM 1664 O O . LEU A 1 218 ? -8.502 6.701 4.309 1.00 98.69 218 LEU A O 1
ATOM 1668 N N . ALA A 1 219 ? -9.608 8.205 3.060 1.00 98.19 219 ALA A N 1
ATOM 1669 C CA . ALA A 1 219 ? -10.309 8.849 4.173 1.00 98.19 219 ALA A CA 1
ATOM 1670 C C . ALA A 1 219 ? -11.632 9.482 3.716 1.00 98.19 219 ALA A C 1
ATOM 1672 O O . ALA A 1 219 ? -11.773 9.860 2.560 1.00 98.19 219 ALA A O 1
ATOM 1673 N N . TRP A 1 220 ? -12.586 9.651 4.631 1.00 97.62 220 TRP A N 1
ATOM 1674 C CA . TRP A 1 220 ? -13.795 10.439 4.371 1.00 97.62 220 TRP A CA 1
ATOM 1675 C C . TRP A 1 220 ? -13.562 11.909 4.727 1.00 97.62 220 TRP A C 1
ATOM 1677 O O . TRP A 1 220 ? -13.194 12.210 5.866 1.00 97.62 220 TRP A O 1
ATOM 1687 N N . GLY A 1 221 ? -13.803 12.811 3.774 1.00 95.31 221 GLY A N 1
ATOM 1688 C CA . GLY A 1 221 ? -13.952 14.248 4.039 1.00 95.31 221 GLY A CA 1
ATOM 1689 C C . GLY A 1 221 ? -15.321 14.556 4.654 1.00 95.31 221 GLY A C 1
ATOM 1690 O O . GLY A 1 221 ? -15.428 15.305 5.624 1.00 95.31 221 GLY A O 1
ATOM 1691 N N . ASN A 1 222 ? -16.361 13.893 4.143 1.00 93.75 222 ASN A N 1
ATOM 1692 C CA . ASN A 1 222 ? -17.726 13.859 4.674 1.00 93.75 222 ASN A CA 1
ATOM 1693 C C . ASN A 1 222 ? -18.426 12.550 4.245 1.00 93.75 222 ASN A C 1
ATOM 1695 O O . ASN A 1 222 ? -17.811 11.733 3.562 1.00 93.75 222 ASN A O 1
ATOM 1699 N N . ASP A 1 223 ? -19.703 12.362 4.602 1.00 94.19 223 ASP A N 1
ATOM 1700 C CA . ASP A 1 223 ? -20.501 11.149 4.314 1.00 94.19 223 ASP A CA 1
ATOM 1701 C C . ASP A 1 223 ? -20.530 10.724 2.830 1.00 94.19 223 ASP A C 1
ATOM 1703 O O . ASP A 1 223 ? -20.825 9.571 2.520 1.00 94.19 223 ASP A O 1
ATOM 1707 N N . THR A 1 224 ? -20.240 11.647 1.907 1.00 96.50 224 THR A N 1
ATOM 1708 C CA . THR A 1 224 ? -20.320 11.432 0.452 1.00 96.50 224 THR A CA 1
ATOM 1709 C C . THR A 1 224 ? -19.016 11.739 -0.292 1.00 96.50 224 THR A C 1
ATOM 1711 O O . THR A 1 224 ? -18.969 11.647 -1.517 1.00 96.50 224 THR A O 1
ATOM 1714 N N . GLU A 1 225 ? -17.948 12.106 0.419 1.00 97.56 225 GLU A N 1
ATOM 1715 C CA . GLU A 1 225 ? -16.679 12.551 -0.168 1.00 97.56 225 GLU A CA 1
ATOM 1716 C C . GLU A 1 225 ? -15.534 11.643 0.274 1.00 97.56 225 GLU A C 1
ATOM 1718 O O . GLU A 1 225 ? -15.028 11.741 1.397 1.00 97.56 225 GLU A O 1
ATOM 1723 N N . LEU A 1 226 ? -15.116 10.765 -0.635 1.00 98.69 226 LEU A N 1
ATOM 1724 C CA . LEU A 1 226 ? -13.987 9.869 -0.445 1.00 98.69 226 LEU A CA 1
ATOM 1725 C C . LEU A 1 226 ? -12.709 10.537 -0.968 1.00 98.69 226 LEU A C 1
ATOM 1727 O O . LEU A 1 226 ? -12.564 10.808 -2.160 1.00 98.69 226 LEU A O 1
ATOM 1731 N N . LEU A 1 227 ? -11.769 10.773 -0.063 1.00 98.81 227 LEU A N 1
ATOM 1732 C CA . LEU A 1 227 ? -10.435 11.287 -0.338 1.00 98.81 227 LEU A CA 1
ATOM 1733 C C . LEU A 1 227 ? -9.471 10.115 -0.539 1.00 98.81 227 LEU A C 1
ATOM 1735 O O . LEU A 1 227 ? -9.394 9.213 0.299 1.00 98.81 227 LEU A O 1
ATOM 1739 N N . VAL A 1 228 ? -8.732 10.137 -1.646 1.00 98.88 228 VAL A N 1
ATOM 1740 C CA . VAL A 1 228 ?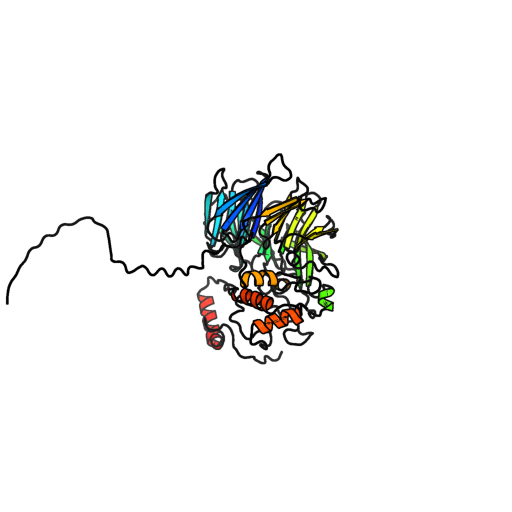 -7.830 9.060 -2.070 1.00 98.88 228 VAL A CA 1
ATOM 1741 C C . VAL A 1 228 ? -6.453 9.634 -2.377 1.00 98.88 228 VAL A C 1
ATOM 1743 O O . VAL A 1 228 ? -6.312 10.478 -3.261 1.00 98.88 228 VAL A O 1
ATOM 1746 N N . THR A 1 229 ? -5.419 9.156 -1.694 1.00 98.88 229 THR A N 1
ATOM 1747 C CA . THR A 1 229 ? -4.025 9.431 -2.068 1.00 98.88 229 THR A CA 1
ATOM 1748 C C . THR A 1 229 ? -3.553 8.390 -3.073 1.00 98.88 229 THR A C 1
ATOM 1750 O O . THR A 1 229 ? -3.737 7.184 -2.881 1.00 98.88 229 THR A O 1
ATOM 1753 N N . CYS A 1 230 ? -3.013 8.850 -4.198 1.00 98.75 230 CYS A N 1
ATOM 1754 C CA . CYS A 1 230 ? -2.673 7.996 -5.332 1.00 98.75 230 CYS A CA 1
ATOM 1755 C C . CYS A 1 230 ? -1.679 8.680 -6.279 1.00 98.75 230 CYS A C 1
ATOM 1757 O O . CYS A 1 230 ? -1.234 9.802 -6.043 1.00 98.75 230 CYS A O 1
ATOM 1759 N N . GLN A 1 231 ? -1.348 8.007 -7.377 1.00 98.50 231 GLN A N 1
ATOM 1760 C CA . GLN A 1 231 ? -0.570 8.574 -8.474 1.00 98.50 231 GLN A CA 1
ATOM 1761 C C . GLN A 1 231 ? -1.283 8.395 -9.812 1.00 98.50 231 GLN A C 1
ATOM 1763 O O . GLN A 1 231 ? -2.157 7.538 -9.967 1.00 98.50 231 GLN A O 1
ATOM 1768 N N . LYS A 1 232 ? -0.868 9.176 -10.809 1.00 97.81 232 LYS A N 1
ATOM 1769 C CA . LYS A 1 232 ? -1.252 8.986 -12.212 1.00 97.81 232 LYS A CA 1
ATOM 1770 C C . LYS A 1 232 ? 0.012 8.981 -13.071 1.00 97.81 232 LYS A C 1
ATOM 1772 O O . LYS A 1 232 ? 0.751 9.957 -13.104 1.00 97.81 232 LYS A O 1
ATOM 1777 N N . LEU A 1 233 ? 0.285 7.843 -13.717 1.00 97.56 233 LEU A N 1
ATOM 1778 C CA . LEU A 1 233 ? 1.430 7.647 -14.613 1.00 97.56 233 LEU A CA 1
ATOM 1779 C C . LEU A 1 233 ? 1.001 7.903 -16.058 1.00 97.56 233 LEU A C 1
ATOM 1781 O O . LEU A 1 233 ? 0.094 7.237 -16.570 1.00 97.56 233 LEU A O 1
ATOM 1785 N N . HIS A 1 234 ? 1.688 8.834 -16.710 1.00 96.44 234 HIS A N 1
ATOM 1786 C CA . HIS A 1 234 ? 1.472 9.201 -18.104 1.00 96.44 234 HIS A CA 1
ATOM 1787 C C . HIS A 1 234 ? 2.492 8.528 -19.031 1.00 96.44 234 HIS A C 1
ATOM 1789 O O . HIS A 1 234 ? 3.650 8.350 -18.654 1.00 96.44 234 HIS A O 1
ATOM 1795 N N . PRO A 1 235 ? 2.116 8.221 -20.285 1.00 94.81 235 PRO A N 1
ATOM 1796 C CA . PRO A 1 235 ? 2.996 7.587 -21.266 1.00 94.81 235 PRO A CA 1
ATOM 1797 C C . PRO A 1 235 ? 3.984 8.572 -21.931 1.00 94.81 235 PRO A C 1
ATOM 1799 O O . PRO A 1 235 ? 4.354 8.374 -23.086 1.00 94.81 235 PRO A O 1
ATOM 1802 N N . TYR A 1 236 ? 4.386 9.645 -21.242 1.00 95.12 236 TYR A N 1
ATOM 1803 C CA . TYR A 1 236 ? 5.415 10.569 -21.730 1.00 95.12 236 TYR A CA 1
ATOM 1804 C C . TYR A 1 236 ? 6.814 10.016 -21.461 1.00 95.12 236 TYR A C 1
ATOM 1806 O O . TYR A 1 236 ? 7.026 9.302 -20.478 1.00 95.12 236 TYR A O 1
ATOM 1814 N N . SER A 1 237 ? 7.778 10.393 -22.305 1.00 94.38 237 SER A N 1
ATOM 1815 C CA . SER A 1 237 ? 9.168 9.981 -22.135 1.00 94.38 237 SER A CA 1
ATOM 1816 C C . SER A 1 237 ? 9.724 10.448 -20.793 1.00 94.38 237 SER A C 1
ATOM 1818 O O . SER A 1 237 ? 9.495 11.589 -20.372 1.00 94.38 237 SER A O 1
ATOM 1820 N N . THR A 1 238 ? 10.489 9.591 -20.114 1.00 94.56 238 THR A N 1
ATOM 1821 C CA . THR A 1 238 ? 11.133 9.897 -18.824 1.00 94.56 238 THR A CA 1
ATOM 1822 C C . THR A 1 238 ? 12.326 10.843 -18.992 1.00 94.56 238 THR A C 1
ATOM 1824 O O . THR A 1 238 ? 13.423 10.545 -18.530 1.00 94.56 238 THR A O 1
ATOM 1827 N N . THR A 1 239 ? 12.169 11.953 -19.718 1.00 93.88 239 THR A N 1
ATOM 1828 C CA . THR A 1 239 ? 13.202 12.989 -19.861 1.00 93.88 239 THR A CA 1
ATOM 1829 C C . THR A 1 239 ? 13.327 13.792 -18.572 1.00 93.88 239 THR A C 1
ATOM 1831 O O . THR A 1 239 ? 12.348 13.987 -17.850 1.00 93.88 239 THR A O 1
ATOM 1834 N N . ALA A 1 240 ? 14.515 14.351 -18.335 1.00 91.38 240 ALA A N 1
ATOM 1835 C CA . ALA A 1 240 ? 14.768 15.264 -17.224 1.00 91.38 240 ALA A CA 1
ATOM 1836 C C . ALA A 1 240 ? 13.716 16.392 -17.122 1.00 91.38 240 ALA A C 1
ATOM 1838 O O . ALA A 1 240 ? 13.213 16.697 -16.043 1.00 91.38 240 ALA A O 1
ATOM 1839 N N . SER A 1 241 ? 13.323 16.983 -18.259 1.00 92.19 241 SER A N 1
ATOM 1840 C CA . SER A 1 241 ? 12.320 18.058 -18.295 1.00 92.19 241 SER A CA 1
ATOM 1841 C C . SER A 1 241 ? 10.909 17.566 -17.961 1.00 92.19 241 SER A C 1
ATOM 1843 O O . SER A 1 241 ? 10.188 18.258 -17.244 1.00 92.19 241 SER A O 1
ATOM 1845 N N . ASN A 1 242 ? 10.508 16.390 -18.457 1.00 94.44 242 ASN A N 1
ATOM 1846 C CA . ASN A 1 242 ? 9.173 15.848 -18.193 1.00 94.44 242 ASN A CA 1
ATOM 1847 C C . ASN A 1 242 ? 9.029 15.435 -16.726 1.00 94.44 242 ASN A C 1
ATOM 1849 O O . ASN A 1 242 ? 8.004 15.720 -16.111 1.00 94.44 242 ASN A O 1
ATOM 1853 N N . ILE A 1 243 ? 10.066 14.817 -16.148 1.00 93.06 243 ILE A N 1
ATOM 1854 C CA . ILE A 1 243 ? 10.102 14.484 -14.719 1.00 93.06 243 ILE A CA 1
ATOM 1855 C C . ILE A 1 243 ? 10.062 15.769 -13.896 1.00 93.06 243 ILE A C 1
ATOM 1857 O O . ILE A 1 243 ? 9.215 15.900 -13.023 1.00 93.06 243 ILE A O 1
ATOM 1861 N N . ALA A 1 244 ? 10.912 16.751 -14.210 1.00 89.38 244 ALA A N 1
ATOM 1862 C CA . ALA A 1 244 ? 11.001 17.997 -13.454 1.00 89.38 244 ALA A CA 1
ATOM 1863 C C . ALA A 1 244 ? 9.684 18.786 -13.359 1.00 89.38 244 ALA A C 1
ATOM 1865 O O . ALA A 1 244 ? 9.459 19.469 -12.356 1.00 89.38 244 ALA A O 1
ATOM 1866 N N . GLY A 1 245 ? 8.848 18.704 -14.397 1.00 88.25 245 GLY A N 1
ATOM 1867 C CA . GLY A 1 245 ? 7.531 19.335 -14.461 1.00 88.25 245 GLY A CA 1
ATOM 1868 C C . GLY A 1 245 ? 6.367 18.483 -13.945 1.00 88.25 245 GLY A C 1
ATOM 1869 O O . GLY A 1 245 ? 5.231 18.904 -14.133 1.00 88.25 245 GLY A O 1
ATOM 1870 N N . GLY A 1 246 ? 6.614 17.300 -13.367 1.00 90.6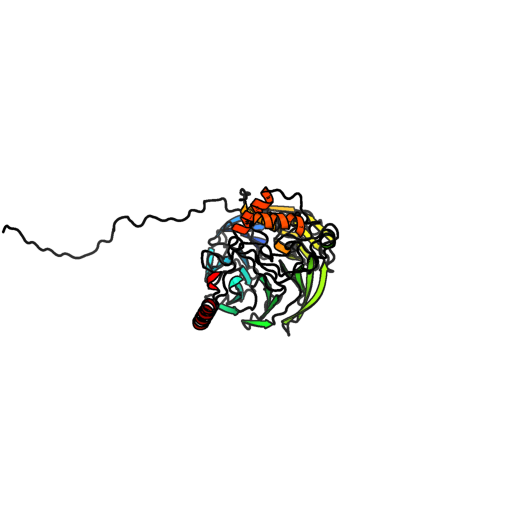2 246 GLY A N 1
ATOM 1871 C CA . GLY A 1 246 ? 5.555 16.386 -12.911 1.00 90.62 246 GLY A CA 1
ATOM 1872 C C . GLY A 1 246 ? 4.753 15.726 -14.038 1.00 90.62 246 GLY A C 1
ATOM 1873 O O . GLY A 1 246 ? 3.725 15.112 -13.789 1.00 90.62 246 GLY A O 1
ATOM 1874 N N . LEU A 1 247 ? 5.206 15.823 -15.295 1.00 93.88 247 LEU A N 1
ATOM 1875 C CA . LEU A 1 247 ? 4.436 15.340 -16.446 1.00 93.88 247 LEU A CA 1
ATOM 1876 C C . LEU A 1 247 ? 4.382 13.813 -16.512 1.00 93.88 247 LEU A C 1
ATOM 1878 O O . LEU A 1 247 ? 3.405 13.262 -17.000 1.00 93.88 247 LEU A O 1
ATOM 1882 N N . VAL A 1 248 ? 5.428 13.118 -16.056 1.00 95.94 248 VAL A N 1
ATOM 1883 C CA . VAL A 1 248 ? 5.481 11.647 -16.110 1.00 95.94 248 VAL A CA 1
ATOM 1884 C C . VAL A 1 248 ? 4.618 11.018 -15.013 1.00 95.94 248 VAL A C 1
ATOM 1886 O O . VAL A 1 248 ? 3.859 10.094 -15.292 1.00 95.94 248 VAL A O 1
ATOM 1889 N N . VAL A 1 249 ? 4.732 11.508 -13.776 1.00 96.94 249 VAL A N 1
ATOM 1890 C CA . VAL A 1 249 ? 3.966 11.035 -12.616 1.00 96.94 249 VAL A CA 1
ATOM 1891 C C . VAL A 1 249 ? 3.410 12.242 -11.876 1.00 96.94 249 VAL A C 1
ATOM 1893 O O . VAL A 1 249 ? 4.178 13.044 -11.349 1.00 96.94 249 VAL A O 1
ATOM 1896 N N . GLU A 1 250 ? 2.084 12.307 -11.804 1.00 97.19 250 GLU A N 1
ATOM 1897 C CA . GLU A 1 250 ? 1.348 13.187 -10.896 1.00 97.19 250 GLU A CA 1
ATOM 1898 C C . GLU A 1 250 ? 1.177 12.489 -9.536 1.00 97.19 250 GLU A C 1
ATOM 1900 O O . GLU A 1 250 ? 0.875 11.286 -9.486 1.00 97.19 250 GLU A O 1
ATOM 1905 N N . ASN A 1 251 ? 1.358 13.226 -8.438 1.00 98.25 251 ASN A N 1
ATOM 1906 C CA . ASN A 1 251 ? 1.213 12.753 -7.060 1.00 98.25 251 ASN A CA 1
ATOM 1907 C C . ASN A 1 251 ? -0.047 13.384 -6.464 1.00 98.25 251 ASN A C 1
ATOM 1909 O O . ASN A 1 251 ? -0.062 14.549 -6.080 1.00 98.25 251 ASN A O 1
ATOM 1913 N N . LEU A 1 252 ? -1.136 12.622 -6.408 1.00 98.44 252 LEU A N 1
ATOM 1914 C CA . LEU A 1 252 ? -2.480 13.179 -6.305 1.00 98.44 252 LEU A CA 1
ATOM 1915 C C . LEU A 1 252 ? -3.137 12.938 -4.945 1.00 98.44 252 LEU A C 1
ATOM 1917 O O . LEU A 1 252 ? -3.138 11.827 -4.407 1.00 98.44 252 LEU A O 1
ATOM 1921 N N . LEU A 1 253 ? -3.826 13.973 -4.469 1.00 98.81 253 LEU A N 1
ATOM 1922 C CA . LEU A 1 253 ? -5.054 13.823 -3.699 1.00 98.81 253 LEU A CA 1
ATOM 1923 C C . LEU A 1 253 ? -6.232 13.868 -4.683 1.00 98.81 253 LEU A C 1
ATOM 1925 O O . LEU A 1 253 ? -6.502 14.891 -5.313 1.00 98.81 253 LEU A O 1
ATOM 1929 N N . LEU A 1 254 ? -6.932 12.748 -4.813 1.00 98.56 254 LEU A N 1
ATOM 1930 C CA . LEU A 1 254 ? -8.130 12.594 -5.627 1.00 98.56 254 LEU A CA 1
ATOM 1931 C C . LEU A 1 254 ? -9.371 12.659 -4.730 1.00 98.56 254 LEU A C 1
ATOM 1933 O O . LEU A 1 254 ? -9.476 11.927 -3.745 1.00 98.56 254 LEU A O 1
ATOM 1937 N N . THR A 1 255 ? -10.330 13.501 -5.099 1.00 98.62 255 THR A N 1
ATOM 1938 C CA . THR A 1 255 ? -11.644 13.590 -4.456 1.00 98.62 255 THR A CA 1
ATOM 1939 C C . THR A 1 255 ? -12.671 12.845 -5.302 1.00 98.62 255 THR A C 1
ATOM 1941 O O . THR A 1 255 ? -12.938 13.225 -6.449 1.00 98.62 255 THR A O 1
ATOM 1944 N N . LEU A 1 256 ? -13.266 11.800 -4.727 1.00 98.62 256 LEU A N 1
ATOM 1945 C CA . LEU A 1 256 ? -14.337 11.006 -5.319 1.00 98.62 256 LEU A CA 1
ATOM 1946 C C . LEU A 1 256 ? -15.671 11.313 -4.626 1.00 98.62 256 LEU A C 1
ATOM 1948 O O . LEU A 1 256 ? -15.780 11.221 -3.404 1.00 98.62 256 LEU A O 1
ATOM 1952 N N . GLN A 1 257 ? -16.703 11.624 -5.408 1.00 98.44 257 GLN A N 1
ATOM 1953 C CA . GLN A 1 257 ? -18.083 11.592 -4.933 1.00 98.44 257 GLN A CA 1
ATOM 1954 C C . GLN A 1 257 ? -18.520 10.140 -4.795 1.00 98.44 257 GLN A C 1
ATOM 1956 O O . GLN A 1 257 ? -18.519 9.410 -5.785 1.00 98.44 257 GLN A O 1
ATOM 1961 N N . PHE A 1 258 ? -18.951 9.761 -3.602 1.00 98.38 258 PHE A N 1
ATOM 1962 C CA . PHE A 1 258 ? -19.664 8.522 -3.350 1.00 98.38 258 PHE A CA 1
ATOM 1963 C C . PHE A 1 258 ? -21.180 8.751 -3.434 1.00 98.38 258 PHE A C 1
ATOM 1965 O O . PHE A 1 258 ? -21.707 9.686 -2.825 1.00 98.38 258 PHE A O 1
ATOM 1972 N N . ASP A 1 259 ? -21.864 7.895 -4.192 1.00 97.12 259 ASP A N 1
ATOM 1973 C CA . ASP A 1 259 ? -23.320 7.717 -4.175 1.00 97.12 259 ASP A CA 1
ATOM 1974 C C . ASP A 1 259 ? -23.606 6.388 -3.462 1.00 97.12 259 ASP A C 1
ATOM 1976 O O . ASP A 1 259 ? -23.180 5.329 -3.929 1.00 97.12 259 ASP A O 1
ATOM 1980 N N . SER A 1 260 ? -24.295 6.438 -2.322 1.00 92.00 260 SER A N 1
ATOM 1981 C CA . SER A 1 260 ? -24.593 5.258 -1.505 1.00 92.00 260 SER A CA 1
ATOM 1982 C C . SER A 1 260 ? -25.761 4.415 -2.028 1.00 92.00 260 SER A C 1
ATOM 1984 O O . SER A 1 260 ? -25.827 3.232 -1.705 1.00 92.00 260 SER A O 1
ATOM 1986 N N . GLU A 1 261 ? -26.656 4.971 -2.851 1.00 90.44 261 GLU A N 1
ATOM 1987 C CA . GLU A 1 261 ? -27.779 4.229 -3.441 1.00 90.44 261 GLU A CA 1
ATOM 1988 C C . GLU A 1 261 ? -27.322 3.400 -4.648 1.00 90.44 261 GLU A C 1
ATOM 1990 O O . GLU A 1 261 ? -27.755 2.262 -4.837 1.00 90.44 261 GLU A O 1
ATOM 1995 N N . GLN A 1 262 ? -26.427 3.962 -5.465 1.00 93.25 262 GLN A N 1
ATOM 1996 C CA . GLN A 1 262 ? -25.888 3.318 -6.669 1.00 93.25 262 GLN A CA 1
ATOM 1997 C C . GLN A 1 262 ? -24.534 2.634 -6.431 1.00 93.25 262 GLN A C 1
ATOM 1999 O O . GLN A 1 262 ? -24.064 1.862 -7.273 1.00 93.25 262 GLN A O 1
ATOM 2004 N N . GLY A 1 263 ? -23.874 2.938 -5.312 1.00 94.12 263 GLY A N 1
ATOM 2005 C CA . GLY A 1 263 ? -22.510 2.513 -5.023 1.00 94.12 263 GLY A CA 1
ATOM 2006 C C . GLY A 1 263 ? -21.482 3.074 -6.011 1.00 94.12 263 GLY A C 1
ATOM 2007 O O . GLY A 1 263 ? -20.486 2.406 -6.279 1.00 94.12 263 GLY A O 1
ATOM 2008 N N . THR A 1 264 ? -21.712 4.230 -6.637 1.00 97.00 264 THR A N 1
ATOM 2009 C CA . THR A 1 264 ? -20.782 4.782 -7.640 1.00 97.00 264 THR A CA 1
ATOM 2010 C C . THR A 1 264 ? -19.720 5.678 -7.004 1.00 97.00 264 THR A C 1
ATOM 2012 O O . THR A 1 264 ? -19.910 6.239 -5.927 1.00 97.00 264 THR A O 1
ATOM 2015 N N . LEU A 1 265 ? -18.571 5.784 -7.681 1.00 98.25 265 LEU A N 1
ATOM 2016 C CA . LEU A 1 265 ? -17.479 6.691 -7.332 1.00 98.25 265 LEU A CA 1
ATOM 2017 C C . LEU A 1 265 ? -17.161 7.569 -8.548 1.00 98.25 265 LEU A C 1
ATOM 2019 O O . LEU A 1 265 ? -16.629 7.072 -9.542 1.00 98.25 265 LEU A O 1
ATOM 2023 N N . GLU A 1 266 ? -17.494 8.858 -8.484 1.00 98.00 266 GLU A N 1
ATOM 2024 C CA . GLU A 1 266 ? -17.235 9.827 -9.560 1.00 98.00 266 GLU A CA 1
ATOM 2025 C C . GLU A 1 266 ? -16.083 10.768 -9.201 1.00 98.00 266 GLU A C 1
ATOM 2027 O O . GLU A 1 266 ? -16.067 11.344 -8.116 1.00 98.00 266 GLU A O 1
ATOM 2032 N N . VAL A 1 267 ? -15.151 11.013 -10.126 1.00 98.25 267 VAL A N 1
ATOM 2033 C CA . VAL A 1 267 ? -14.100 12.025 -9.923 1.00 98.25 267 VAL A CA 1
ATOM 2034 C C . VAL A 1 267 ? -14.719 13.423 -9.834 1.00 98.25 267 VAL A C 1
ATOM 2036 O O . VAL A 1 267 ? -15.440 13.853 -10.738 1.00 98.25 267 VAL A O 1
ATOM 2039 N N . ARG A 1 268 ? -14.421 14.145 -8.748 1.00 97.81 268 ARG A N 1
ATOM 2040 C CA . ARG A 1 268 ? -14.818 15.548 -8.536 1.00 97.81 268 ARG A CA 1
ATOM 2041 C C . ARG A 1 268 ? -13.642 16.509 -8.643 1.00 97.81 268 ARG A C 1
ATOM 2043 O O . ARG A 1 268 ? -13.793 17.578 -9.229 1.00 97.81 268 ARG A O 1
ATOM 2050 N N . HIS A 1 269 ? -12.491 16.143 -8.087 1.00 97.19 269 HIS A N 1
ATOM 2051 C CA . HIS A 1 269 ? -11.307 16.997 -8.068 1.00 97.19 269 HIS A CA 1
ATOM 2052 C C . HIS A 1 269 ? -10.022 16.164 -8.068 1.00 97.19 269 HIS A C 1
ATOM 2054 O O . HIS A 1 269 ? -9.957 15.122 -7.421 1.00 97.19 269 HIS A O 1
ATOM 2060 N N . GLU A 1 270 ? -9.003 16.648 -8.772 1.00 97.69 270 GLU A N 1
ATOM 2061 C CA . GLU A 1 270 ? -7.639 16.120 -8.754 1.00 97.69 270 GLU A CA 1
ATOM 2062 C C . GLU A 1 270 ? -6.716 17.244 -8.276 1.00 97.69 270 GLU A C 1
ATOM 2064 O O . GLU A 1 270 ? -6.634 18.295 -8.916 1.00 97.69 270 GLU A O 1
ATOM 2069 N N . LYS A 1 271 ? -6.049 17.035 -7.139 1.00 98.00 271 LYS A N 1
ATOM 2070 C CA . LYS A 1 271 ? -5.096 17.977 -6.558 1.00 98.00 271 LYS A CA 1
ATOM 2071 C C . LYS A 1 271 ? -3.692 17.396 -6.621 1.00 98.00 271 LYS A C 1
ATOM 2073 O O . LYS A 1 271 ? -3.379 16.457 -5.894 1.00 98.00 271 LYS A O 1
ATOM 2078 N N . GLU A 1 272 ? -2.841 18.005 -7.438 1.00 97.81 272 GLU A N 1
ATOM 2079 C CA . GLU A 1 272 ? -1.404 17.739 -7.418 1.00 97.81 272 GLU A CA 1
ATOM 2080 C C . GLU A 1 272 ? -0.795 18.201 -6.083 1.00 97.81 272 GLU A C 1
ATOM 2082 O O . GLU A 1 272 ? -1.006 19.335 -5.633 1.00 97.81 272 GLU A O 1
ATOM 2087 N N . LEU A 1 273 ? -0.078 17.286 -5.431 1.00 97.94 273 LEU A N 1
ATOM 2088 C CA . LEU A 1 273 ? 0.581 17.468 -4.139 1.00 97.94 273 LEU A CA 1
ATOM 2089 C C . LEU A 1 273 ? 2.025 17.943 -4.307 1.00 97.94 273 LEU A C 1
ATOM 2091 O O . LEU A 1 273 ? 2.581 18.562 -3.392 1.00 97.94 273 LEU A O 1
ATOM 2095 N N . GLY A 1 274 ? 2.641 17.663 -5.450 1.00 94.94 274 GLY A N 1
ATOM 2096 C CA . GLY A 1 274 ? 3.921 18.199 -5.872 1.00 94.94 274 GLY A CA 1
ATOM 2097 C C . GLY A 1 274 ? 3.838 19.663 -6.304 1.00 94.94 274 GLY A C 1
ATOM 2098 O O . GLY A 1 274 ? 2.783 20.220 -6.599 1.00 94.94 274 GLY A O 1
ATOM 2099 N N . VAL A 1 275 ? 4.990 20.319 -6.328 1.00 92.69 275 VAL A N 1
ATOM 2100 C CA . VAL A 1 275 ? 5.210 21.610 -6.997 1.00 92.69 275 VAL A CA 1
ATOM 2101 C C . VAL A 1 275 ? 6.556 21.543 -7.724 1.00 92.69 275 VAL A C 1
ATOM 2103 O O . VAL A 1 275 ? 7.371 20.676 -7.396 1.00 92.69 275 VAL A O 1
ATOM 2106 N N . PRO A 1 276 ? 6.853 22.435 -8.688 1.00 87.25 276 PRO A N 1
ATOM 2107 C CA . PRO A 1 276 ? 8.176 22.487 -9.301 1.00 87.25 276 PRO A CA 1
ATOM 2108 C C . PRO A 1 276 ? 9.295 22.492 -8.246 1.00 87.25 276 PRO A C 1
ATOM 2110 O O . PRO A 1 276 ? 9.237 23.234 -7.264 1.00 87.25 276 PRO A O 1
ATOM 2113 N N . SER A 1 277 ? 10.295 21.632 -8.449 1.00 86.19 277 SER A N 1
ATOM 2114 C CA . SER A 1 277 ? 11.397 21.340 -7.514 1.00 86.19 277 SER A CA 1
ATOM 2115 C C . SER A 1 277 ? 11.056 20.546 -6.234 1.00 86.19 277 SER A C 1
ATOM 2117 O O . SER A 1 277 ? 11.981 20.233 -5.487 1.00 86.19 277 SER A O 1
ATOM 2119 N N . GLN A 1 278 ? 9.791 20.197 -5.966 1.00 91.62 278 GLN A N 1
ATOM 2120 C CA . GLN A 1 278 ? 9.353 19.410 -4.797 1.00 91.62 278 GLN A CA 1
ATOM 2121 C C . GLN A 1 278 ? 8.169 18.494 -5.166 1.00 91.62 278 GLN A C 1
ATOM 2123 O O . GLN A 1 278 ? 7.014 18.810 -4.875 1.00 91.62 278 GLN A O 1
ATOM 2128 N N . GLY A 1 279 ? 8.446 17.366 -5.817 1.00 93.38 279 GLY A N 1
ATOM 2129 C CA . GLY A 1 279 ? 7.431 16.527 -6.463 1.00 93.38 279 GLY A CA 1
ATOM 2130 C C . GLY A 1 279 ? 6.505 15.709 -5.553 1.00 93.38 279 GLY A C 1
ATOM 2131 O O . GLY A 1 279 ? 5.500 15.207 -6.037 1.00 93.38 279 GLY A O 1
ATOM 2132 N N . ALA A 1 280 ? 6.793 15.606 -4.250 1.00 96.44 280 ALA A N 1
ATOM 2133 C CA . ALA A 1 280 ? 5.949 14.920 -3.258 1.00 96.44 280 ALA A CA 1
ATOM 2134 C C . ALA A 1 280 ? 5.626 13.441 -3.575 1.00 96.44 280 ALA A C 1
ATOM 2136 O O . ALA A 1 280 ? 4.510 12.980 -3.331 1.00 96.44 280 ALA A O 1
ATOM 2137 N N . ALA A 1 281 ? 6.612 12.707 -4.100 1.00 97.62 281 ALA A N 1
ATOM 2138 C CA . ALA A 1 281 ? 6.467 11.314 -4.509 1.00 97.62 281 ALA A CA 1
ATOM 2139 C C . ALA A 1 281 ? 5.845 10.376 -3.458 1.00 97.62 281 ALA A C 1
ATOM 2141 O O . ALA A 1 281 ? 6.144 10.433 -2.260 1.00 97.62 281 ALA A O 1
ATOM 2142 N N . ASP A 1 282 ? 5.060 9.435 -3.981 1.00 98.00 282 ASP A N 1
ATOM 2143 C CA . ASP A 1 282 ? 4.444 8.306 -3.280 1.00 98.00 282 ASP A CA 1
ATOM 2144 C C . ASP A 1 282 ? 3.580 8.737 -2.071 1.00 98.00 282 ASP A C 1
ATOM 2146 O O . ASP A 1 282 ? 3.885 8.390 -0.924 1.00 98.00 282 ASP A O 1
ATOM 2150 N N . PRO A 1 283 ? 2.493 9.504 -2.299 1.00 98.44 283 PRO A N 1
ATOM 2151 C CA . PRO A 1 283 ? 1.538 9.864 -1.255 1.00 98.44 283 PRO A CA 1
ATOM 2152 C C . PRO A 1 283 ? 0.762 8.630 -0.766 1.00 98.44 283 PRO A C 1
ATOM 2154 O O . PRO A 1 283 ? 0.167 7.894 -1.553 1.00 98.44 283 PRO A O 1
ATOM 2157 N N . VAL A 1 284 ? 0.757 8.411 0.551 1.00 97.75 284 VAL A N 1
ATOM 2158 C CA . VAL A 1 284 ? 0.148 7.248 1.219 1.00 97.75 284 VAL A CA 1
ATOM 2159 C C . VAL A 1 284 ? -0.828 7.677 2.317 1.00 97.75 284 VAL A C 1
ATOM 2161 O O . VAL A 1 284 ? -1.761 8.416 2.018 1.00 97.75 284 VAL A O 1
ATOM 2164 N N . GLY A 1 285 ? -0.681 7.220 3.565 1.00 97.81 285 GLY A N 1
ATOM 2165 C CA . GLY A 1 285 ? -1.616 7.485 4.656 1.00 97.81 285 GLY A CA 1
ATOM 2166 C C . GLY A 1 285 ? -2.088 8.940 4.753 1.00 97.81 285 GLY A C 1
ATOM 2167 O O . GLY A 1 285 ? -1.285 9.871 4.805 1.00 97.81 285 GLY A O 1
ATOM 2168 N N . ILE A 1 286 ? -3.408 9.097 4.819 1.00 98.56 286 ILE A N 1
ATOM 2169 C CA . ILE A 1 286 ? -4.131 10.365 4.909 1.00 98.56 286 ILE A CA 1
ATOM 2170 C C . ILE A 1 286 ? -4.999 10.381 6.168 1.00 98.56 286 ILE A C 1
ATOM 2172 O O . ILE A 1 286 ? -5.637 9.383 6.499 1.00 98.56 286 ILE A O 1
ATOM 2176 N N . ALA A 1 287 ? -5.042 11.518 6.861 1.00 97.06 287 ALA A N 1
ATOM 2177 C CA . ALA A 1 287 ? -5.940 11.749 7.988 1.00 97.06 287 ALA A CA 1
ATOM 2178 C C . ALA A 1 287 ? -6.644 13.108 7.885 1.00 97.06 287 ALA A C 1
ATOM 2180 O O . ALA A 1 287 ? -6.053 14.080 7.419 1.00 97.06 287 ALA A O 1
ATOM 2181 N N . VAL A 1 288 ? -7.885 13.170 8.382 1.00 95.25 288 VAL A N 1
ATOM 2182 C CA . VAL A 1 288 ? -8.734 14.374 8.412 1.00 95.25 288 VAL A CA 1
ATOM 2183 C C . VAL A 1 288 ? -9.019 14.759 9.864 1.00 95.25 288 VAL A C 1
ATOM 2185 O O . VAL A 1 288 ? -9.564 13.949 10.630 1.00 95.25 288 VAL A O 1
ATOM 2188 N N . ASN A 1 289 ? -8.654 15.979 10.265 1.00 92.00 289 ASN A N 1
ATOM 2189 C CA . ASN A 1 289 ? -8.945 16.481 11.613 1.00 92.00 289 ASN A CA 1
ATOM 2190 C C . ASN A 1 289 ? -10.384 17.035 11.734 1.00 92.00 289 ASN A C 1
ATOM 2192 O O . ASN A 1 289 ? -11.157 17.031 10.780 1.00 92.00 289 ASN A O 1
ATOM 2196 N N . ALA A 1 290 ? -10.762 17.512 12.924 1.00 88.69 290 ALA A N 1
ATOM 2197 C CA . ALA A 1 290 ? -12.106 18.042 13.184 1.00 88.69 290 ALA A CA 1
ATOM 2198 C C . ALA A 1 290 ? -12.448 19.339 12.413 1.00 88.69 290 ALA A C 1
ATOM 2200 O O . ALA A 1 290 ? -13.622 19.679 12.302 1.00 88.69 290 ALA A O 1
ATOM 2201 N N . ASN A 1 291 ? -11.447 20.043 11.873 1.00 88.69 291 ASN A N 1
ATOM 2202 C CA . ASN A 1 291 ? -11.615 21.252 11.063 1.00 88.69 291 ASN A CA 1
ATOM 2203 C C . ASN A 1 291 ? -11.710 20.946 9.553 1.00 88.69 291 ASN A C 1
ATOM 2205 O O . ASN A 1 291 ? -11.844 21.875 8.758 1.00 88.69 291 ASN A O 1
ATOM 2209 N N . GLY A 1 292 ? -11.570 19.677 9.149 1.00 92.12 292 GLY A N 1
ATOM 2210 C CA . GLY A 1 292 ? -11.432 19.274 7.746 1.00 92.12 292 GLY A CA 1
ATOM 2211 C C . GLY A 1 292 ? -10.021 19.449 7.168 1.00 92.12 292 GLY A C 1
ATOM 2212 O O . GLY A 1 292 ? -9.828 19.218 5.981 1.00 92.12 292 GLY A O 1
ATOM 2213 N N . GLU A 1 293 ? -9.024 19.846 7.966 1.00 94.50 293 GLU A N 1
ATOM 2214 C CA . GLU A 1 293 ? -7.634 19.913 7.494 1.00 94.50 293 GLU A CA 1
ATOM 2215 C C . GLU A 1 293 ? -7.078 18.500 7.282 1.00 94.50 293 GLU A C 1
ATOM 2217 O O . GLU A 1 293 ? -7.341 17.589 8.082 1.00 94.50 293 GLU A O 1
ATOM 2222 N N . LEU A 1 294 ? -6.286 18.336 6.221 1.00 97.19 294 LEU A N 1
ATOM 2223 C CA . LEU A 1 294 ? -5.736 17.050 5.806 1.00 97.19 294 LEU A CA 1
ATOM 2224 C C . LEU A 1 294 ? -4.248 16.948 6.131 1.00 97.19 294 LEU A C 1
ATOM 2226 O O . LEU A 1 294 ? -3.485 17.903 5.967 1.00 97.19 294 LEU A O 1
ATOM 2230 N N . PHE A 1 295 ? -3.838 15.745 6.516 1.00 97.69 295 PHE A N 1
ATOM 2231 C CA . PHE A 1 295 ? -2.458 15.389 6.821 1.00 97.69 295 PHE A CA 1
ATOM 2232 C C . PHE A 1 295 ? -2.092 14.167 5.982 1.00 97.69 295 PHE A C 1
ATOM 2234 O O . PHE A 1 295 ? -2.666 13.098 6.191 1.00 97.69 295 PHE A O 1
ATOM 2241 N N . ILE A 1 296 ? -1.189 14.334 5.013 1.00 98.69 296 ILE A N 1
ATOM 2242 C CA . ILE A 1 296 ? -0.817 13.294 4.039 1.00 98.69 296 ILE A CA 1
ATOM 2243 C C . ILE A 1 296 ? 0.661 12.947 4.201 1.00 98.69 296 ILE A C 1
ATOM 2245 O O . ILE A 1 296 ? 1.523 13.818 4.091 1.00 98.69 296 ILE A O 1
ATOM 2249 N N . ALA A 1 297 ? 0.963 11.672 4.423 1.00 98.44 297 ALA A N 1
ATOM 2250 C CA . ALA A 1 297 ? 2.322 11.150 4.343 1.00 98.44 297 ALA A CA 1
ATOM 2251 C C . ALA A 1 297 ? 2.761 11.043 2.874 1.00 98.44 297 ALA A C 1
ATOM 2253 O O . ALA A 1 297 ? 2.127 10.333 2.096 1.00 98.44 297 ALA A O 1
ATOM 2254 N N . ALA A 1 298 ? 3.850 11.714 2.496 1.00 97.94 298 ALA A N 1
ATOM 2255 C CA . ALA A 1 298 ? 4.511 11.549 1.202 1.00 97.94 298 ALA A CA 1
ATOM 2256 C C . ALA A 1 298 ? 5.751 10.662 1.399 1.00 97.94 298 ALA A C 1
ATOM 2258 O O . ALA A 1 298 ? 6.821 11.123 1.811 1.00 97.94 298 ALA A O 1
ATOM 2259 N N . ALA A 1 299 ? 5.569 9.358 1.189 1.00 97.50 299 ALA A N 1
ATOM 2260 C CA . ALA A 1 299 ? 6.479 8.313 1.650 1.00 97.50 299 ALA A CA 1
ATOM 2261 C C . ALA A 1 299 ? 7.806 8.260 0.892 1.00 97.50 299 ALA A C 1
ATOM 2263 O O . ALA A 1 299 ? 8.794 7.771 1.443 1.00 97.50 299 ALA A O 1
ATOM 2264 N N . GLY A 1 300 ? 7.826 8.747 -0.352 1.00 97.12 300 GLY A N 1
ATOM 2265 C CA . GLY A 1 300 ? 9.027 8.799 -1.183 1.00 97.12 300 GLY A CA 1
ATOM 2266 C C . GLY A 1 300 ? 9.963 9.958 -0.839 1.00 97.12 300 GLY A C 1
ATOM 2267 O O . GLY A 1 300 ? 11.108 9.968 -1.289 1.00 97.12 300 GLY A O 1
ATOM 2268 N N . VAL A 1 301 ? 9.493 10.933 -0.049 1.00 96.75 301 VAL A N 1
ATOM 2269 C CA . VAL A 1 301 ? 10.205 12.193 0.246 1.00 96.75 301 VAL A CA 1
ATOM 2270 C C . VAL A 1 301 ? 10.325 12.510 1.739 1.00 96.75 301 VAL A C 1
ATOM 2272 O O . VAL A 1 301 ? 10.752 13.601 2.092 1.00 96.75 301 VAL A O 1
ATOM 2275 N N . ASP A 1 302 ? 9.949 11.578 2.620 1.00 96.62 302 ASP A N 1
ATOM 2276 C CA . ASP A 1 302 ? 10.001 11.736 4.084 1.00 96.62 302 ASP A CA 1
ATOM 2277 C C . ASP A 1 302 ? 9.225 12.958 4.629 1.00 96.62 302 ASP A C 1
ATOM 2279 O O . ASP A 1 302 ? 9.594 13.535 5.655 1.00 96.62 302 ASP A O 1
ATOM 2283 N N . HIS A 1 303 ? 8.144 13.374 3.955 1.00 96.25 303 HIS A N 1
ATOM 2284 C CA . HIS A 1 303 ? 7.362 14.554 4.346 1.00 96.25 303 HIS A CA 1
ATOM 2285 C C . HIS A 1 303 ? 5.973 14.210 4.893 1.00 96.25 303 HIS A C 1
ATOM 2287 O O . HIS A 1 303 ? 5.278 13.328 4.383 1.00 96.25 303 HIS A O 1
ATOM 2293 N N . LEU A 1 304 ? 5.519 15.009 5.860 1.00 97.50 304 LEU A N 1
ATOM 2294 C CA . LEU A 1 304 ? 4.103 15.198 6.163 1.00 97.50 304 LEU A CA 1
ATOM 2295 C C . LEU A 1 304 ? 3.612 16.479 5.472 1.00 97.50 304 LEU A C 1
ATOM 2297 O O . LEU A 1 304 ? 4.076 17.581 5.773 1.00 97.50 304 LEU A O 1
ATOM 2301 N N . LEU A 1 305 ? 2.666 16.341 4.549 1.00 97.81 305 LEU A N 1
ATOM 2302 C CA . LEU A 1 305 ? 1.983 17.459 3.903 1.00 97.81 305 LEU A CA 1
ATOM 2303 C C . LEU A 1 305 ? 0.791 17.898 4.756 1.00 97.81 305 LEU A C 1
ATOM 2305 O O . LEU A 1 305 ? 0.031 17.055 5.236 1.00 97.81 305 LEU A O 1
ATOM 2309 N N . GLN A 1 306 ? 0.604 19.208 4.897 1.00 96.44 306 GLN A N 1
ATOM 2310 C CA . GLN A 1 306 ? -0.554 19.813 5.555 1.00 96.44 306 GLN A CA 1
ATOM 2311 C C . GLN A 1 306 ? -1.393 20.565 4.521 1.00 96.44 306 GLN A C 1
ATOM 2313 O O . GLN A 1 306 ? -0.861 21.414 3.795 1.00 96.44 306 GLN A O 1
ATOM 2318 N N . LEU A 1 307 ? -2.688 20.253 4.454 1.00 97.44 307 LEU A N 1
ATOM 2319 C CA . LEU A 1 307 ? -3.625 20.860 3.512 1.00 97.44 307 LEU A CA 1
ATOM 2320 C C . LEU A 1 307 ? -4.836 21.450 4.237 1.00 97.44 307 LEU A C 1
ATOM 2322 O O . LEU A 1 307 ? -5.295 20.923 5.251 1.00 97.44 307 LEU A O 1
ATOM 2326 N N . THR A 1 308 ? -5.378 22.539 3.696 1.00 96.12 308 THR A N 1
ATOM 2327 C CA . THR A 1 308 ? -6.636 23.123 4.178 1.00 96.12 308 THR A CA 1
ATOM 2328 C C . THR A 1 308 ? -7.826 22.200 3.887 1.00 96.12 308 THR A C 1
ATOM 2330 O O . THR A 1 308 ? -7.741 21.294 3.058 1.00 96.12 308 THR A O 1
ATOM 2333 N N . ALA A 1 309 ? -8.985 22.506 4.475 1.00 94.44 309 ALA A N 1
ATOM 2334 C CA . ALA A 1 309 ? -10.269 21.894 4.110 1.00 94.44 309 ALA A CA 1
ATOM 2335 C C . ALA A 1 309 ? -10.746 22.228 2.674 1.00 94.44 309 ALA A C 1
ATOM 2337 O O . ALA A 1 309 ? -11.824 21.814 2.265 1.00 94.44 309 ALA A O 1
ATOM 2338 N N . GLN A 1 310 ? -9.972 23.008 1.910 1.00 95.38 310 GLN A N 1
ATOM 2339 C CA . GLN A 1 310 ? -10.156 23.248 0.473 1.00 95.38 310 GLN A CA 1
ATOM 2340 C C . GLN A 1 310 ? -9.057 22.553 -0.351 1.00 95.38 310 GLN A C 1
ATOM 2342 O O . GLN A 1 310 ? -8.845 22.889 -1.510 1.00 95.38 310 GLN A O 1
ATOM 2347 N N . HIS A 1 311 ? -8.344 21.604 0.262 1.00 96.00 311 HIS A N 1
ATOM 2348 C CA . HIS A 1 311 ? -7.292 20.787 -0.343 1.00 96.00 311 HIS A CA 1
ATOM 2349 C C . HIS A 1 311 ? -6.067 21.594 -0.818 1.00 96.00 311 HIS A C 1
ATOM 2351 O O . HIS A 1 311 ? -5.292 21.131 -1.649 1.00 96.00 311 HIS A O 1
ATOM 2357 N N . GLU A 1 312 ? -5.831 22.786 -0.259 1.00 96.75 312 GLU A N 1
ATOM 2358 C CA . GLU A 1 312 ? -4.650 23.595 -0.579 1.00 96.75 312 GLU A CA 1
ATOM 2359 C C . GLU A 1 312 ? -3.473 23.270 0.343 1.00 96.75 312 GLU A C 1
ATOM 2361 O O . GLU A 1 312 ? -3.577 23.418 1.561 1.00 96.75 312 GLU A O 1
ATOM 2366 N N . VAL A 1 313 ? -2.343 22.850 -0.241 1.00 96.69 313 VAL A N 1
ATOM 2367 C CA . VAL A 1 313 ? -1.100 22.541 0.485 1.00 96.69 313 VAL A CA 1
ATOM 2368 C C . VAL A 1 313 ? -0.511 23.830 1.060 1.00 96.69 313 VAL A C 1
ATOM 2370 O O . VAL A 1 313 ? -0.067 24.699 0.311 1.00 96.69 313 VAL A O 1
ATOM 2373 N N . TYR A 1 314 ? -0.468 23.935 2.388 1.00 94.81 314 TYR A N 1
ATOM 2374 C CA . TYR A 1 314 ? 0.100 25.086 3.101 1.00 94.81 314 TYR A CA 1
ATOM 2375 C C . TYR A 1 314 ? 1.371 24.749 3.890 1.00 94.81 314 TYR A C 1
ATOM 2377 O O . TYR A 1 314 ? 2.137 25.652 4.225 1.00 94.81 314 TYR A O 1
ATOM 2385 N N . GLY A 1 315 ? 1.608 23.467 4.186 1.00 94.06 315 GLY A N 1
ATOM 2386 C CA . GLY A 1 315 ? 2.759 23.005 4.959 1.00 94.06 315 GLY A CA 1
ATOM 2387 C C . GLY A 1 315 ? 3.392 21.751 4.364 1.00 94.06 315 GLY A C 1
ATOM 2388 O O . GLY A 1 315 ? 2.703 20.877 3.837 1.00 94.06 315 GLY A O 1
ATOM 2389 N N . ARG A 1 316 ? 4.720 21.666 4.467 1.00 94.81 316 ARG A N 1
ATOM 2390 C CA . ARG A 1 316 ? 5.518 20.464 4.203 1.00 94.81 316 ARG A CA 1
ATOM 2391 C C . ARG A 1 316 ? 6.507 20.334 5.353 1.00 94.81 316 ARG A C 1
ATOM 2393 O O . ARG A 1 316 ? 7.344 21.215 5.530 1.00 94.81 316 ARG A O 1
ATOM 2400 N N . LEU A 1 317 ? 6.359 19.293 6.159 1.00 94.44 317 LEU A N 1
ATOM 2401 C CA . LEU A 1 317 ? 7.185 19.056 7.337 1.00 94.44 317 LEU A CA 1
ATOM 2402 C C . LEU A 1 317 ? 8.093 17.860 7.070 1.00 94.44 317 LEU A C 1
ATOM 2404 O O . LEU A 1 317 ? 7.593 16.773 6.786 1.00 94.44 317 LEU A O 1
ATOM 2408 N N . GLU A 1 318 ? 9.405 18.055 7.182 1.00 93.50 318 GLU A N 1
ATOM 2409 C CA . GLU A 1 318 ? 10.367 16.951 7.225 1.00 93.50 318 GLU A CA 1
ATOM 2410 C C . GLU A 1 318 ? 10.127 16.104 8.480 1.00 93.50 318 GLU A C 1
ATOM 2412 O O . GLU A 1 318 ? 10.012 16.631 9.593 1.00 93.50 318 GLU A O 1
ATOM 2417 N N . ILE A 1 319 ? 10.044 14.788 8.299 1.00 92.56 319 ILE A N 1
ATOM 2418 C CA . ILE A 1 319 ? 9.864 13.812 9.376 1.00 92.56 319 ILE A CA 1
ATOM 2419 C C . ILE A 1 319 ? 10.836 12.631 9.198 1.00 92.56 319 ILE A C 1
ATOM 2421 O O . ILE A 1 319 ? 11.828 12.728 8.477 1.00 92.56 319 ILE A O 1
ATOM 2425 N N . GLY A 1 320 ? 10.634 11.531 9.925 1.00 90.75 320 GLY A N 1
ATOM 2426 C CA . GLY A 1 320 ? 11.475 10.343 9.806 1.00 90.75 320 GLY A CA 1
ATOM 2427 C C . GLY A 1 320 ? 11.214 9.546 8.528 1.00 90.75 320 GLY A C 1
ATOM 2428 O O . GLY A 1 320 ? 10.274 9.796 7.776 1.00 90.75 320 GLY A O 1
ATOM 2429 N N . ARG A 1 321 ? 12.088 8.566 8.283 1.00 93.06 321 ARG A N 1
ATOM 2430 C CA . ARG A 1 321 ? 12.201 7.893 6.989 1.00 93.06 321 ARG A CA 1
ATOM 2431 C C . ARG A 1 321 ? 10.974 7.048 6.658 1.00 93.06 321 ARG A C 1
ATOM 2433 O O . ARG A 1 321 ? 10.614 6.152 7.429 1.00 93.06 321 ARG A O 1
ATOM 2440 N N . HIS A 1 322 ? 10.437 7.277 5.461 1.00 94.75 322 HIS A N 1
ATOM 2441 C CA . HIS A 1 322 ? 9.310 6.565 4.860 1.00 94.75 322 HIS A CA 1
ATOM 2442 C C . HIS A 1 322 ? 8.069 6.517 5.770 1.00 94.75 322 HIS A C 1
ATOM 2444 O O . HIS A 1 322 ? 7.774 5.482 6.382 1.00 94.75 322 HIS A O 1
ATOM 2450 N N . PRO A 1 323 ? 7.345 7.645 5.890 1.00 97.06 323 PRO A N 1
ATOM 2451 C CA . PRO A 1 323 ? 6.067 7.684 6.581 1.00 97.06 323 PRO A CA 1
ATOM 2452 C C . PRO A 1 323 ? 4.997 6.907 5.814 1.00 97.06 323 PRO A C 1
ATOM 2454 O O . PRO A 1 323 ? 4.795 7.131 4.624 1.00 97.06 323 PRO A O 1
ATOM 2457 N N . THR A 1 324 ? 4.293 6.004 6.495 1.00 95.81 324 THR A N 1
ATOM 2458 C CA . THR A 1 324 ? 3.341 5.071 5.862 1.00 95.81 324 THR A CA 1
ATOM 2459 C C . THR A 1 324 ? 1.891 5.279 6.285 1.00 95.81 324 THR A C 1
ATOM 2461 O O . THR A 1 324 ? 0.977 4.995 5.510 1.00 95.81 324 THR A O 1
ATOM 2464 N N . GLN A 1 325 ? 1.651 5.810 7.485 1.00 97.50 325 GLN A N 1
ATOM 2465 C CA . GLN A 1 325 ? 0.307 6.051 8.010 1.00 97.50 325 GLN A CA 1
ATOM 2466 C C . GLN A 1 325 ? 0.252 7.342 8.826 1.00 97.50 325 GLN A C 1
ATOM 2468 O O . GLN A 1 325 ? 1.185 7.647 9.566 1.00 97.50 325 GLN A O 1
ATOM 2473 N N . VAL A 1 326 ? -0.873 8.053 8.747 1.00 97.62 326 VAL A N 1
ATOM 2474 C CA . VAL A 1 326 ? -1.184 9.207 9.597 1.00 97.62 326 VAL A CA 1
ATOM 2475 C C . VAL A 1 326 ? -2.489 8.937 10.347 1.00 97.62 326 VAL A C 1
ATOM 2477 O O . VAL A 1 326 ? -3.422 8.377 9.776 1.00 97.62 326 VAL A O 1
ATOM 2480 N N . ILE A 1 327 ? -2.571 9.334 11.618 1.00 95.44 327 ILE A N 1
ATOM 2481 C CA . ILE A 1 327 ? -3.820 9.390 12.394 1.00 95.44 327 ILE A CA 1
ATOM 2482 C C . ILE A 1 327 ? -3.935 10.783 13.016 1.00 95.44 327 ILE A C 1
ATOM 2484 O O . ILE A 1 327 ? -3.023 11.228 13.710 1.00 95.44 327 ILE A O 1
ATOM 2488 N N . ALA A 1 328 ? -5.054 11.472 12.792 1.00 92.44 328 ALA A N 1
ATOM 2489 C CA . ALA A 1 328 ? -5.334 12.770 13.402 1.00 92.44 328 ALA A CA 1
ATOM 2490 C C . ALA A 1 328 ? -6.073 12.596 14.739 1.00 92.44 328 ALA A C 1
ATOM 2492 O O . ALA A 1 328 ? -7.155 12.011 14.790 1.00 92.44 328 ALA A O 1
ATOM 2493 N N . ASP A 1 329 ? -5.517 13.153 15.813 1.00 86.88 329 ASP A N 1
ATOM 2494 C CA . ASP A 1 329 ? -6.192 13.264 17.104 1.00 86.88 329 ASP A CA 1
ATOM 2495 C C . ASP A 1 329 ? -7.108 14.493 17.070 1.00 86.88 329 ASP A C 1
ATOM 2497 O O . ASP A 1 329 ? -6.661 15.644 17.154 1.00 86.88 329 ASP A O 1
ATOM 2501 N N . ARG A 1 330 ? -8.409 14.231 16.910 1.00 73.56 330 ARG A N 1
ATOM 2502 C CA . ARG A 1 330 ? -9.446 15.260 16.755 1.00 73.56 330 ARG A CA 1
ATOM 2503 C C . ARG A 1 330 ? -9.640 16.137 17.995 1.00 73.56 330 ARG A C 1
ATOM 2505 O O . ARG A 1 330 ? -10.180 17.228 17.851 1.00 73.56 330 ARG A O 1
ATOM 2512 N N . GLU A 1 331 ? -9.199 15.700 19.174 1.00 74.06 331 GLU A N 1
ATOM 2513 C CA . GLU A 1 331 ? -9.383 16.432 20.435 1.00 74.06 331 GLU A CA 1
ATOM 2514 C C . GLU A 1 331 ? -8.188 17.339 20.789 1.00 74.06 331 GLU A C 1
ATOM 2516 O O . GLU A 1 331 ? -8.369 18.344 21.474 1.00 74.06 331 GLU A O 1
ATOM 2521 N N . HIS A 1 332 ? -6.968 17.014 20.335 1.00 77.00 332 HIS A N 1
ATOM 2522 C CA . HIS A 1 332 ? -5.732 17.629 20.861 1.00 77.00 332 HIS A CA 1
ATOM 2523 C C . HIS A 1 332 ? -4.887 18.402 19.837 1.00 77.00 332 HIS A C 1
ATOM 2525 O O . HIS A 1 332 ? -3.744 18.741 20.141 1.00 77.00 332 HIS A O 1
ATOM 2531 N N . HIS A 1 333 ? -5.420 18.692 18.643 1.00 83.56 333 HIS A N 1
ATOM 2532 C CA . HIS A 1 333 ? -4.708 19.406 17.566 1.00 83.56 333 HIS A CA 1
ATOM 2533 C C . HIS A 1 333 ? -3.312 18.826 17.270 1.00 83.56 333 HIS A C 1
ATOM 2535 O O . HIS A 1 333 ? -2.312 19.544 17.179 1.00 83.56 333 HIS A O 1
ATOM 2541 N N . ARG A 1 334 ? -3.241 17.499 17.157 1.00 88.25 334 ARG A N 1
ATOM 2542 C CA . ARG A 1 334 ? -2.016 16.763 16.841 1.00 88.25 334 ARG A CA 1
ATOM 2543 C C . ARG A 1 334 ? -2.310 15.628 15.870 1.00 88.25 334 ARG A C 1
ATOM 2545 O O . ARG A 1 334 ? -3.448 15.173 15.756 1.00 88.25 334 ARG A O 1
ATOM 2552 N N . CYS A 1 335 ? -1.278 15.143 15.204 1.00 93.31 335 CYS A N 1
ATOM 2553 C CA . CYS A 1 335 ? -1.341 13.890 14.470 1.00 93.31 335 CYS A CA 1
ATOM 2554 C C . CYS A 1 335 ? -0.178 12.976 14.853 1.00 93.31 335 CYS A C 1
ATOM 2556 O O . CYS A 1 335 ? 0.853 13.411 15.376 1.00 93.31 335 CYS A O 1
ATOM 2558 N N . PHE A 1 336 ? -0.394 11.693 14.608 1.00 95.06 336 PHE A N 1
ATOM 2559 C CA . PHE A 1 336 ? 0.571 10.624 14.765 1.00 95.06 336 PHE A CA 1
ATOM 2560 C C . PHE A 1 336 ? 0.982 10.165 13.377 1.00 95.06 336 PHE A C 1
ATOM 2562 O O . PHE A 1 336 ? 0.107 9.914 12.547 1.00 95.06 336 PHE A O 1
ATOM 2569 N N . VAL A 1 337 ? 2.283 10.047 13.127 1.00 97.00 337 VAL A N 1
ATOM 2570 C CA . VAL A 1 337 ? 2.820 9.562 11.853 1.00 97.00 337 VAL A CA 1
ATOM 2571 C C . VAL A 1 337 ? 3.658 8.317 12.099 1.00 97.00 337 VAL A C 1
ATOM 2573 O O . VAL A 1 337 ? 4.554 8.332 12.942 1.00 97.00 337 VAL A O 1
ATOM 2576 N N . LEU A 1 338 ? 3.343 7.240 11.386 1.00 96.56 338 LEU A N 1
ATOM 2577 C CA . LEU A 1 338 ? 4.048 5.967 11.461 1.00 96.56 338 LEU A CA 1
ATOM 2578 C C . LEU A 1 338 ? 5.232 5.979 10.496 1.00 96.56 338 LEU A C 1
ATOM 2580 O O . LEU A 1 338 ? 5.037 6.146 9.293 1.00 96.56 338 LEU A O 1
ATOM 2584 N N . GLU A 1 339 ? 6.438 5.790 11.018 1.00 94.25 339 GLU A N 1
ATOM 2585 C CA . GLU A 1 339 ? 7.694 5.861 10.271 1.00 94.25 339 GLU A CA 1
ATOM 2586 C C . GLU A 1 339 ? 8.287 4.456 10.151 1.00 94.25 339 GLU A C 1
ATOM 2588 O O . GLU A 1 339 ? 8.660 3.831 11.149 1.00 94.25 339 GLU A O 1
ATOM 2593 N N . SER A 1 340 ? 8.344 3.921 8.929 1.00 90.19 340 SER A N 1
ATOM 2594 C CA . SER A 1 340 ? 8.696 2.511 8.729 1.00 90.19 340 SER A CA 1
ATOM 2595 C C . SER A 1 340 ? 10.207 2.268 8.606 1.00 90.19 340 SER A C 1
ATOM 2597 O O . SER A 1 340 ? 10.664 1.191 8.982 1.00 90.19 340 SER A O 1
ATOM 2599 N N . PHE A 1 341 ? 11.000 3.238 8.130 1.00 90.00 341 PHE A N 1
ATOM 2600 C CA . PHE A 1 341 ? 12.469 3.110 8.006 1.00 90.00 341 PHE A CA 1
ATOM 2601 C C . PHE A 1 341 ? 13.265 3.897 9.061 1.00 90.00 341 PHE A C 1
ATOM 2603 O O . PHE A 1 341 ? 14.467 3.654 9.234 1.00 90.00 341 PHE A O 1
ATOM 2610 N N . THR A 1 342 ? 12.587 4.775 9.805 1.00 88.38 342 THR A N 1
ATOM 2611 C CA . THR A 1 342 ? 12.990 5.260 11.134 1.00 88.38 342 THR A CA 1
ATOM 2612 C C . THR A 1 342 ? 11.976 4.698 12.140 1.00 88.38 342 THR A C 1
ATOM 2614 O O . THR A 1 342 ? 10.971 5.355 12.357 1.00 88.38 342 THR A O 1
ATOM 2617 N N . PRO A 1 343 ? 12.173 3.496 12.721 1.00 89.19 343 PRO A N 1
ATOM 2618 C CA . PRO A 1 343 ? 11.117 2.731 13.407 1.00 89.19 343 PRO A CA 1
ATOM 2619 C C . PRO A 1 343 ? 10.466 3.419 14.618 1.00 89.19 343 PRO A C 1
ATOM 2621 O O . PRO A 1 343 ? 10.862 3.207 15.772 1.00 89.19 343 PRO A O 1
ATOM 2624 N N . ALA A 1 344 ? 9.455 4.246 14.363 1.00 91.44 344 ALA A N 1
ATOM 2625 C CA . ALA A 1 344 ? 8.859 5.118 15.364 1.00 91.44 344 ALA A CA 1
ATOM 2626 C C . ALA A 1 344 ? 7.432 5.562 15.014 1.00 91.44 344 ALA A C 1
ATOM 2628 O O . ALA A 1 344 ? 6.996 5.508 13.864 1.00 91.44 344 ALA A O 1
ATOM 2629 N N . ILE A 1 345 ? 6.721 6.059 16.027 1.00 94.31 345 ILE A N 1
ATOM 2630 C CA . ILE A 1 345 ? 5.570 6.946 15.837 1.00 94.31 345 ILE A CA 1
ATOM 2631 C C . ILE A 1 345 ? 6.010 8.371 16.182 1.00 94.31 345 ILE A C 1
ATOM 2633 O O . ILE A 1 345 ? 6.412 8.638 17.317 1.00 94.31 345 ILE A O 1
ATOM 2637 N N . ARG A 1 346 ? 5.928 9.304 15.233 1.00 93.12 346 ARG A N 1
ATOM 2638 C CA . ARG A 1 346 ? 6.154 10.734 15.488 1.00 93.12 346 ARG A CA 1
ATOM 2639 C C . ARG A 1 346 ? 4.853 11.408 15.899 1.00 93.12 346 ARG A C 1
ATOM 2641 O O . ARG A 1 346 ? 3.823 11.202 15.265 1.00 93.12 346 ARG A O 1
ATOM 2648 N N . VAL A 1 347 ? 4.908 12.241 16.935 1.00 92.62 347 VAL A N 1
ATOM 2649 C CA . VAL A 1 347 ? 3.793 13.097 17.362 1.00 92.62 347 VAL A CA 1
ATOM 2650 C C . VAL A 1 347 ? 4.057 14.519 16.868 1.00 92.62 347 VAL A C 1
ATOM 2652 O O . VAL A 1 347 ? 5.103 15.089 17.183 1.00 92.62 347 VAL A O 1
ATOM 2655 N N . VAL A 1 348 ? 3.125 15.098 16.113 1.00 91.50 348 VAL A N 1
ATOM 2656 C CA . VAL A 1 348 ? 3.250 16.434 15.499 1.00 91.50 348 VAL A CA 1
ATOM 2657 C C . VAL A 1 348 ? 2.095 17.327 15.956 1.00 91.50 348 VAL A C 1
ATOM 2659 O O . VAL A 1 348 ? 0.937 16.939 15.810 1.00 91.50 348 VAL A O 1
ATOM 2662 N N . ASP A 1 349 ? 2.386 18.523 16.480 1.00 89.06 349 ASP A N 1
ATOM 2663 C CA . ASP A 1 349 ? 1.368 19.552 16.757 1.00 89.06 349 ASP A CA 1
ATOM 2664 C C . ASP A 1 349 ? 0.904 20.173 15.431 1.00 89.06 349 ASP A C 1
ATOM 2666 O O . ASP A 1 349 ? 1.704 20.760 14.700 1.00 89.06 349 ASP A O 1
ATOM 2670 N N . THR A 1 350 ? -0.385 20.065 15.102 1.00 83.56 350 THR A N 1
ATOM 2671 C CA . THR A 1 350 ? -0.881 20.466 13.774 1.00 83.56 350 THR A CA 1
ATOM 2672 C C . THR A 1 350 ? -1.021 21.976 13.596 1.00 83.56 350 THR A C 1
ATOM 2674 O O . THR A 1 350 ? -1.201 22.423 12.470 1.00 83.56 350 THR A O 1
ATOM 2677 N N . ARG A 1 351 ? -0.950 22.773 14.672 1.00 81.88 351 ARG A N 1
ATOM 2678 C CA . ARG A 1 351 ? -1.090 24.244 14.610 1.00 81.88 351 ARG A CA 1
ATOM 2679 C C . ARG A 1 351 ? 0.248 24.933 14.378 1.00 81.88 351 ARG A C 1
ATOM 2681 O O . ARG A 1 351 ? 0.311 25.950 13.699 1.00 81.88 351 ARG A O 1
ATOM 2688 N N . SER A 1 352 ? 1.300 24.402 14.991 1.00 81.38 352 SER A N 1
ATOM 2689 C CA . SER A 1 352 ? 2.666 24.923 14.902 1.00 81.38 352 SER A CA 1
ATOM 2690 C C . SER A 1 352 ? 3.524 24.198 13.863 1.00 81.38 352 SER A C 1
ATOM 2692 O O . SER A 1 352 ? 4.563 24.725 13.478 1.00 81.38 352 SER A O 1
ATOM 2694 N N . GLY A 1 353 ? 3.121 22.996 13.434 1.00 76.62 353 GLY A N 1
ATOM 2695 C CA . GLY A 1 353 ? 3.927 22.119 12.581 1.00 76.62 353 GLY A CA 1
ATOM 2696 C C . GLY A 1 353 ? 5.149 21.525 13.295 1.00 76.62 353 GLY A C 1
ATOM 2697 O O . GLY A 1 353 ? 6.025 20.945 12.659 1.00 76.62 353 GLY A O 1
ATOM 2698 N N . VAL A 1 354 ? 5.247 21.676 14.619 1.00 78.38 354 VAL A N 1
ATOM 2699 C CA . VAL A 1 354 ? 6.419 21.255 15.392 1.00 78.38 354 VAL A CA 1
ATOM 2700 C C . VAL A 1 354 ? 6.279 19.796 15.832 1.00 78.38 354 VAL A C 1
ATOM 2702 O O . VAL A 1 354 ? 5.251 19.376 16.371 1.00 78.38 354 VAL A O 1
ATOM 2705 N N . THR A 1 355 ? 7.351 19.022 15.648 1.00 76.94 355 THR A N 1
ATOM 2706 C CA . THR A 1 355 ? 7.493 17.685 16.243 1.00 76.94 355 THR A CA 1
ATOM 2707 C C . THR A 1 355 ? 7.505 17.794 17.767 1.00 76.94 355 THR A C 1
ATOM 2709 O O . THR A 1 355 ? 8.382 18.443 18.332 1.00 76.94 355 THR A O 1
ATOM 2712 N N . GLN A 1 356 ? 6.568 17.125 18.438 1.00 77.62 356 GLN A N 1
ATOM 2713 C CA . GLN A 1 356 ? 6.486 17.081 19.900 1.00 77.62 356 GLN A CA 1
ATOM 2714 C C . GLN A 1 356 ? 7.349 15.964 20.500 1.00 77.62 356 GLN A C 1
ATOM 2716 O O . GLN A 1 356 ? 8.040 16.191 21.489 1.00 77.62 356 GLN A O 1
ATOM 2721 N N . THR A 1 357 ? 7.296 14.752 19.936 1.00 85.38 357 THR A N 1
ATOM 2722 C CA . THR A 1 357 ? 8.091 13.603 20.403 1.00 85.38 357 THR A CA 1
ATOM 2723 C C . THR A 1 357 ? 8.180 12.499 19.344 1.00 85.38 357 THR A C 1
ATOM 2725 O O . THR A 1 357 ? 7.442 12.512 18.355 1.00 85.38 357 THR A O 1
ATOM 2728 N N . GLN A 1 358 ? 9.075 11.535 19.565 1.00 88.06 358 GLN A N 1
ATOM 2729 C CA . GLN A 1 358 ? 9.272 10.345 18.741 1.00 88.06 358 GLN A CA 1
ATOM 2730 C C . GLN A 1 358 ? 9.232 9.094 19.631 1.00 88.06 358 GLN A C 1
ATOM 2732 O O . GLN A 1 358 ? 9.950 8.995 20.624 1.00 88.06 358 GLN A O 1
ATOM 2737 N N . LEU A 1 359 ? 8.374 8.142 19.273 1.00 89.06 359 LEU A N 1
ATOM 2738 C CA . LEU A 1 359 ? 8.052 6.951 20.055 1.00 89.06 359 LEU A CA 1
ATOM 2739 C C . LEU A 1 359 ? 8.656 5.721 19.368 1.00 89.06 359 LEU A C 1
ATOM 2741 O O . LEU A 1 359 ? 8.032 5.118 18.499 1.00 89.06 359 LEU A O 1
ATOM 2745 N N . GLU A 1 360 ? 9.899 5.391 19.712 1.00 88.94 360 GLU A N 1
ATOM 2746 C CA . GLU A 1 360 ? 10.657 4.302 19.077 1.00 88.94 360 GLU A CA 1
ATOM 2747 C C . GLU A 1 360 ? 10.144 2.907 19.481 1.00 88.94 360 GLU A C 1
ATOM 2749 O O . GLU A 1 360 ? 9.858 2.665 20.661 1.00 88.94 360 GLU A O 1
ATOM 2754 N N . PHE A 1 361 ? 10.119 1.974 18.522 1.00 87.12 361 PHE A N 1
ATOM 2755 C CA . PHE A 1 361 ? 9.727 0.563 18.721 1.00 87.12 361 PHE A CA 1
ATOM 2756 C C . PHE A 1 361 ? 10.838 -0.288 19.354 1.00 87.12 361 PHE A C 1
ATOM 2758 O O . PHE A 1 361 ? 10.573 -1.279 20.037 1.00 87.12 361 PHE A O 1
ATOM 2765 N N . GLY A 1 362 ? 12.093 0.102 19.134 1.00 78.75 362 GLY A N 1
ATOM 2766 C CA . GLY A 1 362 ? 13.274 -0.623 19.581 1.00 78.75 362 GLY A CA 1
ATOM 2767 C C . GLY A 1 362 ? 14.557 -0.024 18.998 1.00 78.75 362 GLY A C 1
ATOM 2768 O O . GLY A 1 362 ? 14.495 0.947 18.242 1.00 78.75 362 GLY A O 1
ATOM 2769 N N . PRO A 1 363 ? 15.731 -0.579 19.346 1.00 72.81 363 PRO A N 1
ATOM 2770 C CA . PRO A 1 363 ? 17.000 -0.136 18.784 1.00 72.81 363 PRO A CA 1
ATOM 2771 C C . PRO A 1 363 ? 17.056 -0.398 17.273 1.00 72.81 363 PRO A C 1
ATOM 2773 O O . PRO A 1 363 ? 16.580 -1.425 16.786 1.00 72.81 363 PRO A O 1
ATOM 2776 N N . ALA A 1 364 ? 17.694 0.507 16.529 1.00 70.94 364 ALA A N 1
ATOM 2777 C CA . ALA A 1 364 ? 17.950 0.302 15.109 1.00 70.94 364 ALA A CA 1
ATOM 2778 C C . ALA A 1 364 ? 18.901 -0.892 14.893 1.00 70.94 364 ALA A C 1
ATOM 2780 O O . ALA A 1 364 ? 20.006 -0.924 15.435 1.00 70.94 364 ALA A O 1
ATOM 2781 N N . ALA A 1 365 ? 18.475 -1.860 14.080 1.00 75.81 365 ALA A N 1
ATOM 2782 C CA . ALA A 1 365 ? 19.309 -2.975 13.636 1.00 75.81 365 ALA A CA 1
ATOM 2783 C C . ALA A 1 365 ? 20.179 -2.576 12.429 1.00 75.81 365 ALA A C 1
ATOM 2785 O O . ALA A 1 365 ? 19.824 -1.676 11.661 1.00 75.81 365 ALA A O 1
ATOM 2786 N N . GLU A 1 366 ? 21.302 -3.269 12.217 1.00 83.50 366 GLU A N 1
ATOM 2787 C CA . GLU A 1 366 ? 22.089 -3.093 10.993 1.00 83.50 366 GLU A CA 1
ATOM 2788 C C . GLU A 1 366 ? 21.295 -3.592 9.774 1.00 83.50 366 GLU A C 1
ATOM 2790 O O . GLU A 1 366 ? 20.846 -4.737 9.718 1.00 83.50 366 GLU A O 1
ATOM 2795 N N . LYS A 1 367 ? 21.125 -2.717 8.778 1.00 88.81 367 LYS A N 1
ATOM 2796 C CA . LYS A 1 367 ? 20.350 -3.003 7.566 1.00 88.81 367 LYS A CA 1
ATOM 2797 C C . LYS A 1 367 ? 21.165 -3.864 6.605 1.00 88.81 367 LYS A C 1
ATOM 2799 O O . LYS A 1 367 ? 22.217 -3.437 6.119 1.00 88.81 367 LYS A O 1
ATOM 2804 N N . SER A 1 368 ? 20.648 -5.044 6.269 1.00 92.00 368 SER A N 1
ATOM 2805 C CA . SER A 1 368 ? 21.185 -5.903 5.205 1.00 92.00 368 SER A CA 1
ATOM 2806 C C . SER A 1 368 ? 21.156 -5.207 3.828 1.00 92.00 368 SER A C 1
ATOM 2808 O O . SER A 1 368 ? 20.397 -4.252 3.648 1.00 92.00 368 SER A O 1
ATOM 2810 N N . PRO A 1 369 ? 21.930 -5.679 2.826 1.00 95.38 369 PRO A N 1
ATOM 2811 C CA . PRO A 1 369 ? 21.891 -5.141 1.461 1.00 95.38 369 PRO A CA 1
ATOM 2812 C C . PRO A 1 369 ? 20.478 -5.026 0.881 1.00 95.38 369 PRO A C 1
ATOM 2814 O O . PRO A 1 369 ? 20.115 -3.972 0.375 1.00 95.38 369 PRO A O 1
ATOM 2817 N N . ALA A 1 370 ? 19.648 -6.062 1.044 1.00 95.06 370 ALA A N 1
ATOM 2818 C CA . ALA A 1 370 ? 18.273 -6.065 0.549 1.00 95.06 370 ALA A CA 1
ATOM 2819 C C . ALA A 1 370 ? 17.368 -5.046 1.266 1.00 95.06 370 ALA A C 1
ATOM 2821 O O . ALA A 1 370 ? 16.508 -4.455 0.627 1.00 95.06 370 ALA A O 1
ATOM 2822 N N . GLN A 1 371 ? 17.576 -4.790 2.563 1.00 92.75 371 GLN A N 1
ATOM 2823 C CA . GLN A 1 371 ? 16.836 -3.739 3.276 1.00 92.75 371 GLN A CA 1
ATOM 2824 C C . GLN A 1 371 ? 17.255 -2.345 2.797 1.00 92.75 371 GLN A C 1
ATOM 2826 O O . GLN A 1 371 ? 16.398 -1.515 2.531 1.00 92.75 371 GLN A O 1
ATOM 2831 N N . ARG A 1 372 ? 18.557 -2.088 2.609 1.00 95.12 372 ARG A N 1
ATOM 2832 C CA . ARG A 1 372 ? 19.025 -0.807 2.042 1.00 95.12 372 ARG A CA 1
ATOM 2833 C C . ARG A 1 372 ? 18.544 -0.610 0.601 1.00 95.12 372 ARG A C 1
ATOM 2835 O O . ARG A 1 372 ? 18.195 0.502 0.223 1.00 95.12 372 ARG A O 1
ATOM 2842 N N . GLY A 1 373 ? 18.478 -1.691 -0.175 1.00 96.69 373 GLY A N 1
ATOM 2843 C CA . GLY A 1 373 ? 17.906 -1.701 -1.517 1.00 96.69 373 GLY A CA 1
ATOM 2844 C C . GLY A 1 373 ? 16.414 -1.399 -1.550 1.00 96.69 373 GLY A C 1
ATOM 2845 O O . GLY A 1 373 ? 15.976 -0.664 -2.426 1.00 96.69 373 GLY A O 1
ATOM 2846 N N . GLU A 1 374 ? 15.644 -1.916 -0.590 1.00 96.38 374 GLU A N 1
ATOM 2847 C CA . GLU A 1 374 ? 14.230 -1.562 -0.436 1.00 96.38 374 GLU A CA 1
ATOM 2848 C C . GLU A 1 374 ? 14.063 -0.072 -0.113 1.00 96.38 374 GLU A C 1
ATOM 2850 O O . GLU A 1 374 ? 13.222 0.596 -0.710 1.00 96.38 374 GLU A O 1
ATOM 2855 N N . GLU A 1 375 ? 14.896 0.468 0.783 1.00 95.19 375 GLU A N 1
ATOM 2856 C CA . GLU A 1 375 ? 14.865 1.895 1.113 1.00 95.19 375 GLU A CA 1
ATOM 2857 C C . GLU A 1 375 ? 15.148 2.759 -0.115 1.00 95.19 375 GLU A C 1
ATOM 2859 O O . GLU A 1 375 ? 14.391 3.686 -0.366 1.00 95.19 375 GLU A O 1
ATOM 2864 N N . LEU A 1 376 ? 16.170 2.422 -0.909 1.00 96.19 376 LEU A N 1
ATOM 2865 C CA . LEU A 1 376 ? 16.495 3.109 -2.167 1.00 96.19 376 LEU A CA 1
ATOM 2866 C C . LEU A 1 376 ? 15.402 2.954 -3.238 1.00 96.19 376 LEU A C 1
ATOM 2868 O O . LEU A 1 376 ? 15.140 3.888 -3.988 1.00 96.19 376 LEU A O 1
ATOM 2872 N N . PHE A 1 377 ? 14.745 1.795 -3.314 1.00 97.06 377 PHE A N 1
ATOM 2873 C CA . PHE A 1 377 ? 13.641 1.545 -4.248 1.00 97.06 377 PHE A CA 1
ATOM 2874 C C . PHE A 1 377 ? 12.434 2.464 -3.983 1.00 97.06 377 PHE A C 1
ATOM 2876 O O . PHE A 1 377 ? 11.727 2.845 -4.918 1.00 97.06 377 PHE A O 1
ATOM 2883 N N . LEU A 1 378 ? 12.226 2.827 -2.717 1.00 96.38 378 LEU A N 1
ATOM 2884 C CA . LEU A 1 378 ? 11.159 3.706 -2.237 1.00 96.38 378 LEU A CA 1
ATOM 2885 C C . LEU A 1 378 ? 11.621 5.163 -2.043 1.00 96.38 378 LEU A C 1
ATOM 2887 O O . LEU A 1 378 ? 10.854 5.964 -1.523 1.00 96.38 378 LEU A O 1
ATOM 2891 N N . ASP A 1 379 ? 12.851 5.522 -2.428 1.00 95.56 379 ASP A N 1
ATOM 2892 C CA . ASP A 1 379 ? 13.425 6.854 -2.201 1.00 95.56 379 ASP A CA 1
ATOM 2893 C C . ASP A 1 379 ? 13.376 7.714 -3.469 1.00 95.56 379 ASP A C 1
ATOM 2895 O O . ASP A 1 379 ? 14.121 7.502 -4.430 1.00 95.56 379 ASP A O 1
ATOM 2899 N N . ALA A 1 380 ? 12.525 8.737 -3.474 1.00 95.75 380 ALA A N 1
ATOM 2900 C CA . ALA A 1 380 ? 12.410 9.646 -4.607 1.00 95.75 380 ALA A CA 1
ATOM 2901 C C . ALA A 1 380 ? 13.546 10.677 -4.682 1.00 95.75 380 ALA A C 1
ATOM 2903 O O . ALA A 1 380 ? 13.663 11.383 -5.681 1.00 95.75 380 ALA A O 1
ATOM 2904 N N . ARG A 1 381 ? 14.444 10.753 -3.690 1.00 90.31 381 ARG A N 1
ATOM 2905 C CA . ARG A 1 381 ? 15.666 11.581 -3.776 1.00 90.31 381 ARG A CA 1
ATOM 2906 C C . ARG A 1 381 ? 16.664 11.016 -4.791 1.00 90.31 381 ARG A C 1
ATOM 2908 O O . ARG A 1 381 ? 17.536 11.746 -5.255 1.00 90.31 381 ARG A O 1
ATOM 2915 N N . SER A 1 382 ? 16.481 9.760 -5.206 1.00 86.31 382 SER A N 1
ATOM 2916 C CA . SER A 1 382 ? 17.114 9.167 -6.389 1.00 86.31 382 SER A CA 1
ATOM 2917 C C . SER A 1 382 ? 16.420 9.531 -7.714 1.00 86.31 382 SER A C 1
ATOM 2919 O O . SER A 1 382 ? 16.774 8.963 -8.743 1.00 86.31 382 SER A O 1
ATOM 2921 N N . SER A 1 383 ? 15.462 10.467 -7.722 1.00 90.94 383 SER A N 1
ATOM 2922 C CA . SER A 1 383 ? 14.829 11.028 -8.922 1.00 90.94 383 SER A CA 1
ATOM 2923 C C . SER A 1 383 ? 14.922 12.552 -8.961 1.00 90.94 383 SER A C 1
ATOM 2925 O O . SER A 1 383 ? 14.918 13.232 -7.929 1.00 90.94 383 SER A O 1
ATOM 2927 N N . GLN A 1 384 ? 14.959 13.116 -10.168 1.00 86.62 384 GLN A N 1
ATOM 2928 C CA . GLN A 1 384 ? 14.973 14.562 -10.355 1.00 86.62 384 GLN A CA 1
ATOM 2929 C C . GLN A 1 384 ? 13.770 15.243 -9.679 1.00 86.62 384 GLN A C 1
ATOM 2931 O O . GLN A 1 384 ? 12.611 14.943 -9.959 1.00 86.62 384 GLN A O 1
ATOM 2936 N N . PHE A 1 385 ? 14.069 16.198 -8.792 1.00 90.62 385 PHE A N 1
ATOM 2937 C CA . PHE A 1 385 ? 13.092 16.973 -8.015 1.00 90.62 385 PHE A CA 1
ATOM 2938 C C . PHE A 1 385 ? 12.072 16.141 -7.218 1.00 90.62 385 PHE A C 1
ATOM 2940 O O . PHE A 1 385 ? 11.051 16.678 -6.790 1.00 90.62 385 PHE A O 1
ATOM 2947 N N . GLN A 1 386 ? 12.380 14.869 -6.941 1.00 94.00 386 GLN A N 1
ATOM 2948 C CA . GLN A 1 386 ? 11.599 14.012 -6.048 1.00 94.00 386 GLN A CA 1
ATOM 2949 C C . GLN A 1 386 ? 10.143 13.783 -6.499 1.00 94.00 386 GLN A C 1
ATOM 2951 O O . GLN A 1 386 ? 9.222 13.738 -5.682 1.00 94.00 386 GLN A O 1
ATOM 2956 N N . TRP A 1 387 ? 9.934 13.654 -7.814 1.00 95.50 387 TRP A N 1
ATOM 2957 C CA . TRP A 1 387 ? 8.623 13.385 -8.424 1.00 95.50 387 TRP A CA 1
ATOM 2958 C C . TRP A 1 387 ? 8.214 11.910 -8.430 1.00 95.50 387 TRP A C 1
ATOM 2960 O O . TRP A 1 387 ? 7.023 11.612 -8.469 1.00 95.50 387 TRP A O 1
ATOM 2970 N N . MET A 1 388 ? 9.174 10.986 -8.380 1.00 95.81 388 MET A N 1
ATOM 2971 C CA . MET A 1 388 ? 8.916 9.545 -8.401 1.00 95.81 388 MET A CA 1
ATOM 2972 C C . MET A 1 388 ? 10.028 8.758 -7.704 1.00 95.81 388 MET A C 1
ATOM 2974 O O . MET A 1 388 ? 11.171 9.204 -7.649 1.00 95.81 388 MET A O 1
ATOM 2978 N N . SER A 1 389 ? 9.715 7.551 -7.253 1.00 96.50 389 SER A N 1
ATOM 2979 C CA . SER A 1 389 ? 10.673 6.491 -6.923 1.00 96.50 389 SER A CA 1
ATOM 2980 C C . SER A 1 389 ? 10.444 5.285 -7.854 1.00 96.50 389 SER A C 1
ATOM 2982 O O . SER A 1 389 ? 9.625 5.342 -8.779 1.00 96.50 389 SER A O 1
ATOM 2984 N N . CYS A 1 390 ? 11.131 4.160 -7.634 1.00 97.00 390 CYS A N 1
ATOM 2985 C CA . CYS A 1 390 ? 10.865 2.944 -8.411 1.00 97.00 390 CYS A CA 1
ATOM 2986 C C . CYS A 1 390 ? 9.440 2.407 -8.161 1.00 97.00 390 CYS A C 1
ATOM 2988 O O . CYS A 1 390 ? 8.823 1.864 -9.081 1.00 97.00 390 CYS A O 1
ATOM 2990 N N . GLN A 1 391 ? 8.894 2.614 -6.955 1.00 96.44 391 GLN A N 1
ATOM 2991 C CA . GLN A 1 391 ? 7.516 2.278 -6.563 1.00 96.44 391 GLN A CA 1
ATOM 2992 C C . GLN A 1 391 ? 6.462 2.989 -7.421 1.00 96.44 391 GLN A C 1
ATOM 2994 O O . GLN A 1 391 ? 5.410 2.407 -7.705 1.00 96.44 391 GLN A O 1
ATOM 2999 N N . SER A 1 392 ? 6.733 4.221 -7.861 1.00 97.00 392 SER A N 1
ATOM 3000 C CA . SER A 1 392 ? 5.755 5.029 -8.595 1.00 97.00 392 SER A CA 1
ATOM 3001 C C . SER A 1 392 ? 5.425 4.449 -9.974 1.00 97.00 392 SER A C 1
ATOM 3003 O O . SER A 1 392 ? 4.331 4.663 -10.489 1.00 97.00 392 SER A O 1
ATOM 3005 N N . CYS A 1 393 ? 6.330 3.655 -10.559 1.00 96.12 393 CYS A N 1
ATOM 3006 C CA . CYS A 1 393 ? 6.012 2.777 -11.689 1.00 96.12 393 CYS A CA 1
ATOM 3007 C C . CYS A 1 393 ? 5.659 1.360 -11.208 1.00 96.12 393 CYS A C 1
ATOM 3009 O O . CYS A 1 393 ? 4.617 0.810 -11.569 1.00 96.12 393 CYS A O 1
ATOM 3011 N N . HIS A 1 394 ? 6.522 0.757 -10.391 1.00 96.81 394 HIS A N 1
ATOM 3012 C CA . HIS A 1 394 ? 6.411 -0.631 -9.951 1.00 96.81 394 HIS A CA 1
ATOM 3013 C C . HIS A 1 394 ? 5.724 -0.727 -8.584 1.00 96.81 394 HIS A C 1
ATOM 3015 O O . HIS A 1 394 ? 6.361 -1.027 -7.572 1.00 96.81 394 HIS A O 1
ATOM 3021 N N . SER A 1 395 ? 4.420 -0.453 -8.543 1.00 95.19 395 SER A N 1
ATOM 3022 C CA . SER A 1 395 ? 3.652 -0.368 -7.296 1.00 95.19 395 SER A CA 1
ATOM 3023 C C . SER A 1 395 ? 3.720 -1.671 -6.493 1.00 95.19 395 SER A C 1
ATOM 3025 O O . SER A 1 395 ? 3.305 -2.731 -6.959 1.00 95.19 395 SER A O 1
ATOM 3027 N N . ARG A 1 396 ? 4.277 -1.594 -5.278 1.00 93.31 396 ARG A N 1
ATOM 3028 C CA . ARG A 1 396 ? 4.588 -2.718 -4.370 1.00 93.31 396 ARG A CA 1
ATOM 3029 C C . ARG A 1 396 ? 5.475 -3.770 -5.059 1.00 93.31 396 ARG A C 1
ATOM 3031 O O . ARG A 1 396 ? 5.247 -4.972 -4.935 1.00 93.31 396 ARG A O 1
ATOM 3038 N N . ALA A 1 397 ? 6.437 -3.287 -5.849 1.00 96.38 397 ALA A N 1
ATOM 3039 C CA . ALA A 1 397 ? 7.287 -4.033 -6.781 1.00 96.38 397 ALA A CA 1
ATOM 3040 C C . ALA A 1 397 ? 6.536 -4.869 -7.847 1.00 96.38 397 ALA A C 1
ATOM 3042 O O . ALA A 1 397 ? 7.120 -5.739 -8.501 1.00 96.38 397 ALA A O 1
ATOM 3043 N N . HIS A 1 398 ? 5.248 -4.605 -8.069 1.00 96.38 398 HIS A N 1
ATOM 3044 C CA . HIS A 1 398 ? 4.411 -5.278 -9.062 1.00 96.38 398 HIS A CA 1
ATOM 3045 C C . HIS A 1 398 ? 4.064 -4.348 -10.241 1.00 96.38 398 HIS A C 1
ATOM 3047 O O . HIS A 1 398 ? 4.497 -3.200 -10.297 1.00 96.38 398 HIS A O 1
ATOM 3053 N N . THR A 1 399 ? 3.309 -4.850 -11.222 1.00 95.38 399 THR A N 1
ATOM 3054 C CA . THR A 1 399 ? 2.809 -4.023 -12.331 1.00 95.38 399 THR A CA 1
ATOM 3055 C C . THR A 1 399 ? 1.644 -3.145 -11.872 1.00 95.38 399 THR A C 1
ATOM 3057 O O . THR A 1 399 ? 0.693 -3.635 -11.263 1.00 95.38 399 THR A O 1
ATOM 3060 N N . ASN A 1 400 ? 1.674 -1.862 -12.232 1.00 95.12 400 ASN A N 1
ATOM 3061 C CA . ASN A 1 400 ? 0.545 -0.942 -12.071 1.00 95.12 400 ASN A CA 1
ATOM 3062 C C . ASN A 1 400 ? -0.460 -0.997 -13.248 1.00 95.12 400 ASN A C 1
ATOM 3064 O O . ASN A 1 400 ? -1.449 -0.267 -13.258 1.00 95.12 400 ASN A O 1
ATOM 3068 N N . GLY A 1 401 ? -0.212 -1.838 -14.262 1.00 94.44 401 GLY A N 1
ATOM 3069 C CA . GLY A 1 401 ? -1.047 -1.958 -15.466 1.00 94.44 401 GLY A CA 1
ATOM 3070 C C . GLY A 1 401 ? -1.009 -0.759 -16.425 1.00 94.44 401 GLY A C 1
ATOM 3071 O O . GLY A 1 401 ? -1.723 -0.773 -17.425 1.00 94.44 401 GLY A O 1
ATOM 3072 N N . ARG A 1 402 ? -0.200 0.270 -16.147 1.00 96.19 402 ARG A N 1
ATOM 3073 C CA . ARG A 1 402 ? -0.051 1.475 -16.978 1.00 96.19 402 ARG A CA 1
ATOM 3074 C C . ARG A 1 402 ? 1.147 1.344 -17.926 1.00 96.19 402 ARG A C 1
ATOM 3076 O O . ARG A 1 402 ? 1.956 0.420 -17.808 1.00 96.19 402 ARG A O 1
ATOM 3083 N N . LEU A 1 403 ? 1.236 2.259 -18.892 1.00 95.44 403 LEU A N 1
ATOM 3084 C CA . LEU A 1 403 ? 2.359 2.350 -19.827 1.00 95.44 403 LEU A CA 1
ATOM 3085 C C . LEU A 1 403 ? 3.356 3.419 -19.359 1.00 95.44 403 LEU A C 1
ATOM 3087 O O . LEU A 1 403 ? 2.935 4.480 -18.907 1.00 95.44 403 LEU A O 1
ATOM 3091 N N . ALA A 1 404 ? 4.651 3.162 -19.532 1.00 94.00 404 ALA A N 1
ATOM 3092 C CA . ALA A 1 404 ? 5.732 4.121 -19.326 1.00 94.00 404 ALA A CA 1
ATOM 3093 C C . ALA A 1 404 ? 6.637 4.162 -20.564 1.00 94.00 404 ALA A C 1
ATOM 3095 O O . ALA A 1 404 ? 7.066 3.113 -21.058 1.00 94.00 404 ALA A O 1
ATOM 3096 N N . ASP A 1 405 ? 6.958 5.359 -21.050 1.00 93.62 405 ASP A N 1
ATOM 3097 C CA . ASP A 1 405 ? 7.972 5.558 -22.089 1.00 93.62 405 ASP A CA 1
ATOM 3098 C C . ASP A 1 405 ? 9.330 5.787 -21.420 1.00 93.62 405 ASP A C 1
ATOM 3100 O O . ASP A 1 405 ? 9.755 6.902 -21.123 1.00 93.62 405 ASP A O 1
ATOM 3104 N N . THR A 1 406 ? 9.985 4.680 -21.079 1.00 88.81 406 THR A N 1
ATOM 3105 C CA . THR A 1 406 ? 11.325 4.707 -20.486 1.00 88.81 406 THR A CA 1
ATOM 3106 C C . THR A 1 406 ? 12.360 4.481 -21.577 1.00 88.81 406 THR A C 1
ATOM 3108 O O . THR A 1 406 ? 12.185 3.599 -22.418 1.00 88.81 406 THR A O 1
ATOM 3111 N N . PHE A 1 407 ? 13.514 5.143 -21.472 1.00 84.94 407 PHE A N 1
ATOM 3112 C CA . PHE A 1 407 ? 14.690 4.908 -22.326 1.00 84.94 407 PHE A CA 1
ATOM 3113 C C . PHE A 1 407 ? 15.276 3.476 -22.241 1.00 84.94 407 PHE A C 1
ATOM 3115 O O . PHE A 1 407 ? 16.377 3.217 -22.737 1.00 84.94 407 PHE A O 1
ATOM 3122 N N . GLY A 1 408 ? 14.583 2.525 -21.604 1.00 78.44 408 GLY A N 1
ATOM 3123 C CA . GLY A 1 408 ? 14.983 1.132 -21.424 1.00 78.44 408 GLY A CA 1
ATOM 3124 C C . GLY A 1 408 ? 15.307 0.409 -22.732 1.00 78.44 408 GLY A C 1
ATOM 3125 O O . GLY A 1 408 ? 16.289 -0.332 -22.761 1.00 78.44 408 GLY A O 1
ATOM 3126 N N . ASP A 1 409 ? 14.597 0.692 -23.828 1.00 80.06 409 ASP A N 1
ATOM 3127 C CA . ASP A 1 409 ? 14.920 0.149 -25.159 1.00 80.06 409 ASP A CA 1
ATOM 3128 C C . ASP A 1 409 ? 15.946 0.985 -25.952 1.00 80.06 409 ASP A C 1
ATOM 3130 O O . ASP A 1 409 ? 16.587 0.455 -26.856 1.00 80.06 409 ASP A O 1
ATOM 3134 N N . GLY A 1 410 ? 16.180 2.239 -25.547 1.00 80.38 410 GLY A N 1
ATOM 3135 C CA . GLY A 1 410 ? 17.091 3.188 -26.196 1.00 80.38 410 GLY A CA 1
ATOM 3136 C C . GLY A 1 410 ? 16.411 4.245 -27.075 1.00 80.38 410 GLY A C 1
ATOM 3137 O O . GLY A 1 410 ? 17.124 5.016 -27.715 1.00 80.38 410 GLY A O 1
ATOM 3138 N N . THR A 1 411 ? 15.078 4.301 -27.105 1.00 82.12 411 THR A N 1
ATOM 3139 C CA . THR A 1 411 ? 14.283 5.248 -27.908 1.00 82.12 411 THR A CA 1
ATOM 3140 C C . THR A 1 411 ? 13.276 6.036 -27.057 1.00 82.12 411 THR A C 1
ATOM 3142 O O . THR A 1 411 ? 13.132 5.777 -25.865 1.00 82.12 411 THR A O 1
ATOM 3145 N N . GLU A 1 412 ? 12.613 7.022 -27.671 1.00 86.88 412 GLU A N 1
ATOM 3146 C CA . GLU A 1 412 ? 11.440 7.729 -27.132 1.00 86.88 412 GLU A CA 1
ATOM 3147 C C . GLU A 1 412 ? 10.241 7.511 -28.065 1.00 86.88 412 GLU A C 1
ATOM 3149 O O . GLU A 1 412 ? 10.412 7.254 -29.261 1.00 86.88 412 GLU A O 1
ATOM 3154 N N . GLY A 1 413 ? 9.029 7.673 -27.537 1.00 87.31 413 GLY A N 1
ATOM 3155 C CA . GLY A 1 413 ? 7.773 7.535 -28.274 1.00 87.31 413 GLY A CA 1
ATOM 3156 C C . GLY A 1 413 ? 7.243 6.103 -28.345 1.00 87.31 413 GLY A C 1
ATOM 3157 O O . GLY A 1 413 ? 6.325 5.840 -29.122 1.00 87.31 413 GLY A O 1
ATOM 3158 N N . ALA A 1 414 ? 7.782 5.183 -27.541 1.00 89.75 414 ALA A N 1
ATOM 3159 C CA . ALA A 1 414 ? 7.401 3.774 -27.536 1.00 89.75 414 ALA A CA 1
ATOM 3160 C C . ALA A 1 414 ? 6.997 3.296 -26.123 1.00 89.75 414 ALA A C 1
ATOM 3162 O O . ALA A 1 414 ? 7.613 2.357 -25.605 1.00 89.75 414 ALA A O 1
ATOM 3163 N N . PRO A 1 415 ? 5.953 3.892 -25.501 1.00 92.44 415 PRO A N 1
ATOM 3164 C CA . PRO A 1 415 ? 5.499 3.555 -24.153 1.00 92.44 415 PRO A CA 1
ATOM 3165 C C . PRO A 1 415 ? 5.100 2.082 -24.026 1.00 92.44 415 PRO A C 1
ATOM 3167 O O . PRO A 1 415 ? 4.286 1.567 -24.794 1.00 92.44 415 PRO A O 1
ATOM 3170 N N . LYS A 1 416 ? 5.649 1.400 -23.018 1.00 92.19 416 LYS A N 1
ATOM 3171 C CA . LYS A 1 416 ? 5.455 -0.039 -22.773 1.00 92.19 416 LYS A CA 1
ATOM 3172 C C . LYS A 1 416 ? 4.831 -0.274 -21.408 1.00 92.19 416 LYS A C 1
ATOM 3174 O O . LYS A 1 416 ? 5.035 0.515 -20.489 1.00 92.19 416 LYS A O 1
ATOM 3179 N N . GLN A 1 417 ? 4.089 -1.369 -21.251 1.00 94.12 417 GLN A N 1
ATOM 3180 C CA . GLN A 1 417 ? 3.480 -1.705 -19.964 1.00 94.12 417 GLN A CA 1
ATOM 3181 C C . GLN A 1 417 ? 4.560 -1.901 -18.894 1.00 94.12 417 GLN A C 1
ATOM 3183 O O . GLN A 1 417 ? 5.544 -2.607 -19.125 1.00 94.12 417 GLN A O 1
ATOM 3188 N N . VAL A 1 418 ? 4.378 -1.302 -17.717 1.00 95.38 418 VAL A N 1
ATOM 3189 C CA . VAL A 1 418 ? 5.316 -1.480 -16.603 1.00 95.38 418 VAL A CA 1
ATOM 3190 C C . VAL A 1 418 ? 5.278 -2.944 -16.135 1.00 95.38 418 VAL A C 1
ATOM 3192 O O . VAL A 1 418 ? 4.208 -3.415 -15.735 1.00 95.38 418 VAL A O 1
ATOM 3195 N N . PRO A 1 419 ? 6.394 -3.698 -16.171 1.00 93.12 419 PRO A N 1
ATOM 3196 C CA . PRO A 1 419 ? 6.404 -5.097 -15.759 1.00 93.12 419 PRO A CA 1
ATOM 3197 C C . PRO A 1 419 ? 6.354 -5.252 -14.232 1.00 93.12 419 PRO A C 1
ATOM 3199 O O . PRO A 1 419 ? 6.702 -4.349 -13.470 1.00 93.12 419 PRO A O 1
ATOM 3202 N N . SER A 1 420 ? 5.955 -6.441 -13.778 1.00 94.38 420 SER A N 1
ATOM 3203 C CA . SER A 1 420 ? 6.167 -6.864 -12.391 1.00 94.38 420 SER A CA 1
ATOM 3204 C C . SER A 1 420 ? 7.652 -7.118 -12.137 1.00 94.38 420 SER A C 1
ATOM 3206 O O . SER A 1 420 ? 8.293 -7.783 -12.948 1.00 94.38 420 SER A O 1
ATOM 3208 N N . LEU A 1 421 ? 8.166 -6.671 -10.989 1.00 95.94 421 LEU A N 1
ATOM 3209 C CA . LEU A 1 421 ? 9.507 -7.021 -10.505 1.00 95.94 421 LEU A CA 1
ATOM 3210 C C . LEU A 1 421 ? 9.488 -8.181 -9.493 1.00 95.94 421 LEU A C 1
ATOM 3212 O O . LEU A 1 421 ? 10.528 -8.764 -9.198 1.00 95.94 421 LEU A O 1
ATOM 3216 N N . LEU A 1 422 ? 8.310 -8.577 -8.999 1.00 93.69 422 LEU A N 1
ATOM 3217 C CA . LEU A 1 422 ? 8.136 -9.813 -8.230 1.00 93.69 422 LEU A CA 1
ATOM 3218 C C . LEU A 1 422 ? 8.626 -11.024 -9.039 1.00 93.69 422 LEU A C 1
ATOM 3220 O O . LEU A 1 422 ? 8.117 -11.272 -10.134 1.00 93.69 422 LEU A O 1
ATOM 3224 N N . GLY A 1 423 ? 9.598 -11.770 -8.507 1.00 91.00 423 GLY A N 1
ATOM 3225 C CA . GLY A 1 423 ? 10.245 -12.895 -9.190 1.00 91.00 423 GLY A CA 1
ATOM 3226 C C . GLY A 1 423 ? 11.293 -12.504 -10.243 1.00 91.00 423 GLY A C 1
ATOM 3227 O O . GLY A 1 423 ? 11.777 -13.377 -10.960 1.00 91.00 423 GLY A O 1
ATOM 3228 N N . THR A 1 424 ? 11.686 -11.226 -10.353 1.00 91.62 424 THR A N 1
ATOM 3229 C CA . THR A 1 424 ? 12.583 -10.738 -11.427 1.00 91.62 424 THR A CA 1
ATOM 3230 C C . THR A 1 424 ? 14.040 -11.210 -11.335 1.00 91.62 424 THR A C 1
ATOM 3232 O O . THR A 1 424 ? 14.886 -10.816 -12.139 1.00 91.62 424 THR A O 1
ATOM 3235 N N . ARG A 1 425 ? 14.357 -12.050 -10.351 1.00 88.94 425 ARG A N 1
ATOM 3236 C CA . ARG A 1 425 ? 15.616 -12.790 -10.273 1.00 88.94 425 ARG A CA 1
ATOM 3237 C C . ARG A 1 425 ? 15.767 -13.797 -11.417 1.00 88.94 425 ARG A C 1
ATOM 3239 O O . ARG A 1 425 ? 16.875 -13.952 -11.920 1.00 88.94 425 ARG A O 1
ATOM 3246 N N . ASP A 1 426 ? 14.675 -14.462 -11.791 1.00 82.00 426 ASP A N 1
ATOM 3247 C CA . ASP A 1 426 ? 14.680 -15.689 -12.601 1.00 82.00 426 ASP A CA 1
ATOM 3248 C C . ASP A 1 426 ? 14.044 -15.481 -13.999 1.00 82.00 426 ASP A C 1
ATOM 3250 O O . ASP A 1 426 ? 13.532 -16.420 -14.612 1.00 82.00 426 ASP A O 1
ATOM 3254 N N . ASN A 1 427 ? 14.030 -14.233 -14.495 1.00 81.50 427 ASN A N 1
ATOM 3255 C CA . ASN A 1 427 ? 13.391 -13.821 -15.755 1.00 81.50 427 ASN A CA 1
ATOM 3256 C C . ASN A 1 427 ? 14.345 -13.118 -16.750 1.00 81.50 427 ASN A C 1
ATOM 3258 O O . ASN A 1 427 ? 13.924 -12.224 -17.480 1.00 81.50 427 ASN A O 1
ATOM 3262 N N . ASN A 1 428 ? 15.620 -13.509 -16.788 1.00 85.69 428 ASN A N 1
ATOM 3263 C CA . ASN A 1 428 ? 16.604 -12.966 -17.729 1.00 85.69 428 ASN A CA 1
ATOM 3264 C C . ASN A 1 428 ? 16.357 -13.426 -19.189 1.00 85.69 428 ASN A C 1
ATOM 3266 O O . ASN A 1 428 ? 15.956 -14.570 -19.391 1.00 85.69 428 ASN A O 1
ATOM 3270 N N . PRO A 1 429 ? 16.687 -12.614 -20.213 1.00 89.69 429 PRO A N 1
ATOM 3271 C CA . PRO A 1 429 ? 17.245 -11.264 -20.139 1.00 89.69 429 PRO A CA 1
ATOM 3272 C C . PRO A 1 429 ? 16.200 -10.185 -19.814 1.00 89.69 429 PRO A C 1
ATOM 3274 O O . PRO A 1 429 ? 15.003 -10.352 -20.020 1.00 89.69 429 PRO A O 1
ATOM 3277 N N . TRP A 1 430 ? 16.689 -9.049 -19.325 1.00 90.06 430 TRP A N 1
ATOM 3278 C CA . TRP A 1 430 ? 15.901 -7.880 -18.939 1.00 90.06 430 TRP A CA 1
ATOM 3279 C C . TRP A 1 430 ? 15.811 -6.835 -20.069 1.00 90.06 430 TRP A C 1
ATOM 3281 O O . TRP A 1 430 ? 16.410 -6.984 -21.138 1.00 90.06 430 TRP A O 1
ATOM 3291 N N . ALA A 1 431 ? 15.092 -5.742 -19.789 1.00 87.69 431 ALA A N 1
ATOM 3292 C CA . ALA A 1 431 ? 14.514 -4.797 -20.749 1.00 87.69 431 ALA A CA 1
ATOM 3293 C C . ALA A 1 431 ? 13.437 -5.436 -21.647 1.00 87.69 431 ALA A C 1
ATOM 3295 O O . ALA A 1 431 ? 13.471 -6.623 -21.954 1.00 87.69 431 ALA A O 1
ATOM 3296 N N . TRP A 1 432 ? 12.474 -4.632 -22.107 1.00 85.88 432 TRP A N 1
ATOM 3297 C CA . TRP A 1 432 ? 11.360 -5.108 -22.945 1.00 85.88 432 TRP A CA 1
ATOM 3298 C C . TRP A 1 432 ? 11.794 -5.741 -24.277 1.00 85.88 432 TRP A C 1
ATOM 3300 O O . TRP A 1 432 ? 11.055 -6.534 -24.848 1.00 85.88 432 TRP A O 1
ATOM 3310 N N . ASN A 1 433 ? 12.989 -5.397 -24.763 1.00 85.69 433 ASN A N 1
ATOM 3311 C CA . ASN A 1 433 ? 13.608 -5.955 -25.965 1.00 85.69 433 ASN A CA 1
ATOM 3312 C C . ASN A 1 433 ? 14.669 -7.038 -25.660 1.00 85.69 433 ASN A C 1
ATOM 3314 O O . ASN A 1 433 ? 15.419 -7.415 -26.557 1.00 85.69 433 ASN A O 1
ATOM 3318 N N . GLY A 1 434 ? 14.790 -7.493 -24.406 1.00 88.06 434 GLY A N 1
ATOM 3319 C CA . GLY A 1 434 ? 15.779 -8.487 -23.967 1.00 88.06 434 GLY A CA 1
ATOM 3320 C C . GLY A 1 434 ? 17.245 -8.050 -24.099 1.00 88.06 434 GLY A C 1
ATOM 3321 O O . GLY A 1 434 ? 18.147 -8.888 -24.096 1.00 88.06 434 GLY A O 1
ATOM 3322 N N . SER A 1 435 ? 17.516 -6.748 -24.246 1.00 87.75 435 SER A N 1
ATOM 3323 C CA . SER A 1 435 ? 18.880 -6.237 -24.452 1.00 87.75 435 SER A CA 1
ATOM 3324 C C . SER A 1 435 ? 19.774 -6.309 -23.207 1.00 87.75 435 SER A C 1
ATOM 3326 O O . SER A 1 435 ? 21.000 -6.278 -23.339 1.00 87.75 435 SER A O 1
ATOM 3328 N N . MET A 1 436 ? 19.208 -6.439 -22.001 1.00 90.94 436 MET A N 1
ATOM 3329 C CA . MET A 1 436 ? 19.974 -6.438 -20.751 1.00 90.94 436 MET A CA 1
ATOM 3330 C C . MET A 1 436 ? 20.270 -7.846 -20.244 1.00 90.94 436 MET A C 1
ATOM 3332 O O . MET A 1 436 ? 19.410 -8.538 -19.712 1.00 90.94 436 MET A O 1
ATOM 3336 N N . GLN A 1 437 ? 21.537 -8.245 -20.326 1.00 89.69 437 GLN A N 1
ATOM 3337 C CA . GLN A 1 437 ? 21.998 -9.571 -19.893 1.00 89.69 437 GLN A CA 1
ATOM 3338 C C . GLN A 1 437 ? 22.252 -9.684 -18.378 1.00 89.69 437 GLN A C 1
ATOM 3340 O O . GLN A 1 437 ? 22.460 -10.782 -17.870 1.00 89.69 437 GLN A O 1
ATOM 3345 N N . THR A 1 438 ? 22.248 -8.570 -17.633 1.00 92.75 438 THR A N 1
ATOM 3346 C CA . THR A 1 438 ? 22.401 -8.571 -16.167 1.00 92.75 438 THR A CA 1
ATOM 3347 C C . THR A 1 438 ? 21.415 -7.613 -15.504 1.00 92.75 438 THR A C 1
ATOM 3349 O O . THR A 1 438 ? 21.212 -6.494 -15.981 1.00 92.75 438 THR A O 1
ATOM 3352 N N . LEU A 1 439 ? 20.847 -8.022 -14.364 1.00 93.06 439 LEU A N 1
ATOM 3353 C CA . LEU A 1 439 ? 19.952 -7.176 -13.571 1.00 93.06 439 LEU A CA 1
ATOM 3354 C C . LEU A 1 439 ? 20.680 -5.923 -13.060 1.00 93.06 439 LEU A C 1
ATOM 3356 O O . LEU A 1 439 ? 20.108 -4.841 -13.049 1.00 93.06 439 LEU A O 1
ATOM 3360 N N . HIS A 1 440 ? 21.974 -6.045 -12.744 1.00 95.50 440 HIS A N 1
ATOM 3361 C CA . HIS A 1 440 ? 22.847 -4.910 -12.435 1.00 95.50 440 HIS A CA 1
ATOM 3362 C C . HIS A 1 440 ? 22.884 -3.882 -13.579 1.00 95.50 440 HIS A C 1
ATOM 3364 O O . HIS A 1 440 ? 22.645 -2.704 -13.340 1.00 95.50 440 HIS A O 1
ATOM 3370 N N . GLY A 1 441 ? 23.107 -4.314 -14.827 1.00 94.94 441 GLY A N 1
ATOM 3371 C CA . GLY A 1 441 ? 23.097 -3.423 -15.993 1.00 94.94 441 GLY A CA 1
ATOM 3372 C C . GLY A 1 441 ? 21.744 -2.741 -16.221 1.00 94.94 441 GLY A C 1
ATOM 3373 O O . GLY A 1 441 ? 21.704 -1.544 -16.514 1.00 94.94 441 GLY A O 1
ATOM 3374 N N . GLN A 1 442 ? 20.640 -3.467 -16.017 1.00 95.00 442 GLN A N 1
ATOM 3375 C CA . GLN A 1 442 ? 19.291 -2.900 -16.078 1.00 95.00 442 GLN A CA 1
ATOM 3376 C C . GLN A 1 442 ? 19.068 -1.834 -14.993 1.00 95.00 442 GLN A C 1
ATOM 3378 O O . GLN A 1 442 ? 18.626 -0.733 -15.317 1.00 95.00 442 GLN A O 1
ATOM 3383 N N . VAL A 1 443 ? 19.397 -2.123 -13.729 1.00 95.62 443 VAL A N 1
ATOM 3384 C CA . VAL A 1 443 ? 19.213 -1.182 -12.609 1.00 95.62 443 VAL A CA 1
ATOM 3385 C C . VAL A 1 443 ? 20.093 0.062 -12.785 1.00 95.62 443 VAL A C 1
ATOM 3387 O O . VAL A 1 443 ? 19.586 1.176 -12.667 1.00 95.62 443 VAL A O 1
ATOM 3390 N N . THR A 1 444 ? 21.364 -0.091 -13.178 1.00 95.50 444 THR A N 1
ATOM 3391 C CA . THR A 1 444 ? 22.250 1.041 -13.517 1.00 95.50 444 THR A CA 1
ATOM 3392 C C . THR A 1 444 ? 21.662 1.909 -14.633 1.00 95.50 444 THR A C 1
ATOM 3394 O O . THR A 1 444 ? 21.639 3.136 -14.513 1.00 95.50 444 THR A O 1
ATOM 3397 N N . LYS A 1 445 ? 21.137 1.302 -15.711 1.00 93.69 445 LYS A N 1
ATOM 3398 C CA . LYS A 1 445 ? 20.492 2.058 -16.798 1.00 93.69 445 LYS A CA 1
ATOM 3399 C C . LYS A 1 445 ? 19.235 2.786 -16.315 1.00 93.69 445 LYS A C 1
ATOM 3401 O O . LYS A 1 445 ? 19.027 3.931 -16.717 1.00 93.69 445 LYS A O 1
ATOM 3406 N N . SER A 1 446 ? 18.423 2.167 -15.459 1.00 93.94 446 SER A N 1
ATOM 3407 C CA . SER A 1 446 ? 17.227 2.797 -14.890 1.00 93.94 446 SER A CA 1
ATOM 3408 C C . SER A 1 446 ? 17.574 4.016 -14.028 1.00 93.94 446 SER A C 1
ATOM 3410 O O . SER A 1 446 ? 17.013 5.084 -14.264 1.00 93.94 446 SER A O 1
ATOM 3412 N N . PHE A 1 447 ? 18.556 3.928 -13.123 1.00 94.19 447 PHE A N 1
ATOM 3413 C CA . PHE A 1 447 ? 19.018 5.097 -12.357 1.00 94.19 447 PHE A CA 1
ATOM 3414 C C . PHE A 1 447 ? 19.510 6.235 -13.264 1.00 94.19 447 PHE A C 1
ATOM 3416 O O . PHE A 1 447 ? 19.079 7.378 -13.113 1.00 94.19 447 PHE A O 1
ATOM 3423 N N . HIS A 1 448 ? 20.353 5.925 -14.252 1.00 92.12 448 HIS A N 1
ATOM 3424 C CA . HIS A 1 448 ? 20.935 6.944 -15.126 1.00 92.12 448 HIS A CA 1
ATOM 3425 C C . HIS A 1 448 ? 19.918 7.583 -16.090 1.00 92.12 448 HIS A C 1
ATOM 3427 O O . HIS A 1 448 ? 19.938 8.794 -16.281 1.00 92.12 448 HIS A O 1
ATOM 3433 N N . SER A 1 449 ? 19.063 6.786 -16.743 1.00 90.44 449 SER A N 1
ATOM 3434 C CA . SER A 1 449 ? 18.231 7.245 -17.876 1.00 90.44 449 SER A CA 1
ATOM 3435 C C . SER A 1 449 ? 16.737 7.368 -17.580 1.00 90.44 449 SER A C 1
ATOM 3437 O O . SER A 1 449 ? 16.056 8.146 -18.241 1.00 90.44 449 SER A O 1
ATOM 3439 N N . THR A 1 450 ? 16.214 6.624 -16.603 1.00 92.75 450 THR A N 1
ATOM 3440 C CA . THR A 1 450 ? 14.803 6.706 -16.194 1.00 92.75 450 THR A CA 1
ATOM 3441 C C . THR A 1 450 ? 14.635 7.680 -15.035 1.00 92.75 450 THR A C 1
ATOM 3443 O O . THR A 1 450 ? 13.744 8.518 -15.075 1.00 92.75 450 THR A O 1
ATOM 3446 N N . MET A 1 451 ? 15.515 7.611 -14.032 1.00 92.31 451 MET A N 1
ATOM 3447 C CA . MET A 1 451 ? 15.419 8.429 -12.816 1.00 92.31 451 MET A CA 1
ATOM 3448 C C . MET A 1 451 ? 16.245 9.729 -12.875 1.00 92.31 451 MET A C 1
ATOM 3450 O O . MET A 1 451 ? 16.000 10.641 -12.090 1.00 92.31 451 MET A O 1
ATOM 3454 N N . HIS A 1 452 ? 17.199 9.829 -13.812 1.00 92.19 452 HIS A N 1
ATOM 3455 C CA . HIS A 1 452 ? 18.164 10.940 -13.945 1.00 92.19 452 HIS A CA 1
ATOM 3456 C C . HIS A 1 452 ? 19.021 11.164 -12.689 1.00 92.19 452 HIS A C 1
ATOM 3458 O O . HIS A 1 452 ? 19.270 12.294 -12.278 1.00 92.19 452 HIS A O 1
ATOM 3464 N N . SER A 1 453 ? 19.515 10.070 -12.101 1.00 88.44 453 SER A N 1
ATOM 3465 C CA . SER A 1 453 ? 20.450 10.081 -10.968 1.00 88.44 453 SER A CA 1
ATOM 3466 C C . SER A 1 453 ? 21.808 9.467 -11.358 1.00 88.44 453 SER A C 1
ATOM 3468 O O . SER A 1 453 ? 22.104 8.319 -11.007 1.00 88.44 453 SER A O 1
ATOM 3470 N N . PRO A 1 454 ? 22.645 10.195 -12.129 1.00 79.12 454 PRO A N 1
ATOM 3471 C CA . PRO A 1 454 ? 23.923 9.685 -12.636 1.00 79.12 454 PRO A CA 1
ATOM 3472 C C . PRO A 1 454 ? 24.969 9.448 -11.535 1.00 79.12 454 PRO A C 1
ATOM 3474 O O . PRO A 1 454 ? 25.869 8.636 -11.731 1.00 79.12 454 PRO A O 1
ATOM 3477 N N . ASP A 1 455 ? 24.830 10.105 -10.380 1.00 85.44 455 ASP A N 1
ATOM 3478 C CA . ASP A 1 455 ? 25.740 9.979 -9.232 1.00 85.44 455 ASP A CA 1
ATOM 3479 C C . ASP A 1 455 ? 25.449 8.750 -8.342 1.00 85.44 455 ASP A C 1
ATOM 3481 O O . ASP A 1 455 ?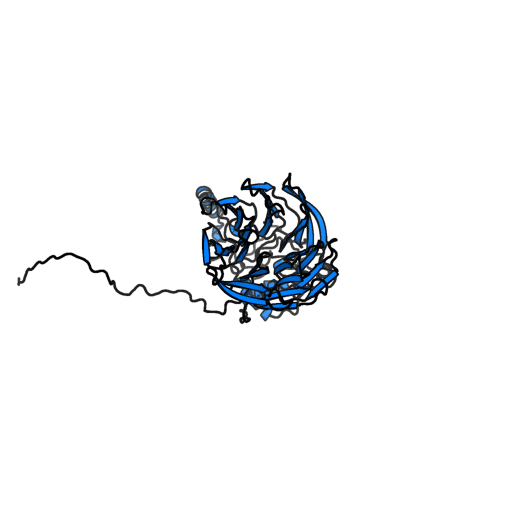 26.116 8.546 -7.325 1.00 85.44 455 ASP A O 1
ATOM 3485 N N . THR A 1 456 ? 24.466 7.914 -8.710 1.00 91.56 456 THR A N 1
ATOM 3486 C CA . THR A 1 456 ? 24.133 6.674 -7.986 1.00 91.56 456 THR A CA 1
ATOM 3487 C C . THR A 1 456 ? 25.351 5.751 -7.911 1.00 91.56 456 THR A C 1
ATOM 3489 O O . THR A 1 456 ? 25.935 5.387 -8.936 1.00 91.56 456 THR A O 1
ATOM 3492 N N . SER A 1 457 ? 25.742 5.325 -6.707 1.00 95.12 457 SER A N 1
ATOM 3493 C CA . SER A 1 457 ? 26.955 4.526 -6.549 1.00 95.12 457 SER A CA 1
ATOM 3494 C C . SER A 1 457 ? 26.743 3.064 -6.954 1.00 95.12 457 SER A C 1
ATOM 3496 O O . SER A 1 457 ? 25.648 2.506 -6.868 1.00 95.12 457 SER A O 1
ATOM 3498 N N . ALA A 1 458 ? 27.834 2.377 -7.306 1.00 95.62 458 ALA A N 1
ATOM 3499 C CA . ALA A 1 458 ? 27.797 0.937 -7.564 1.00 95.62 458 ALA A CA 1
ATOM 3500 C C . ALA A 1 458 ? 27.289 0.123 -6.354 1.00 95.62 458 ALA A C 1
ATOM 3502 O O . ALA A 1 458 ? 26.751 -0.970 -6.536 1.00 95.62 458 ALA A O 1
ATOM 3503 N N . ARG A 1 459 ? 27.431 0.647 -5.124 1.00 96.81 459 ARG A N 1
ATOM 3504 C CA . ARG A 1 459 ? 26.870 0.034 -3.913 1.00 96.81 459 ARG A CA 1
ATOM 3505 C C . ARG A 1 459 ? 25.348 0.121 -3.902 1.00 96.81 459 ARG A C 1
ATOM 3507 O O . ARG A 1 459 ? 24.713 -0.888 -3.626 1.00 96.81 459 ARG A O 1
ATOM 3514 N N . ASP A 1 460 ? 24.788 1.277 -4.236 1.00 96.81 460 ASP A N 1
ATOM 3515 C CA . ASP A 1 460 ? 23.339 1.504 -4.243 1.00 96.81 460 ASP A CA 1
ATOM 3516 C C . ASP A 1 460 ? 22.661 0.600 -5.282 1.00 96.81 460 ASP A C 1
ATOM 3518 O O . ASP A 1 460 ? 21.676 -0.074 -4.983 1.00 96.81 460 ASP A O 1
ATOM 3522 N N . VAL A 1 461 ? 23.272 0.466 -6.468 1.00 97.62 461 VAL A N 1
ATOM 3523 C CA . VAL A 1 461 ? 22.848 -0.508 -7.488 1.00 97.62 461 VAL A CA 1
ATOM 3524 C C . VAL A 1 461 ? 22.895 -1.942 -6.946 1.00 97.62 461 VAL A C 1
ATOM 3526 O O . VAL A 1 461 ? 21.944 -2.695 -7.144 1.00 97.62 461 VAL A O 1
ATOM 3529 N N . MET A 1 462 ? 23.975 -2.353 -6.267 1.00 98.12 462 MET A N 1
ATOM 3530 C CA . MET A 1 462 ? 24.072 -3.702 -5.685 1.00 98.12 462 MET A CA 1
ATOM 3531 C C . MET A 1 462 ? 23.048 -3.948 -4.571 1.00 98.12 462 MET A C 1
ATOM 3533 O O . MET A 1 462 ? 22.494 -5.044 -4.501 1.00 98.12 462 MET A O 1
ATOM 3537 N N . ASP A 1 463 ? 22.778 -2.952 -3.728 1.00 98.00 463 ASP A N 1
ATOM 3538 C CA . ASP A 1 463 ? 21.789 -3.044 -2.656 1.00 98.00 463 ASP A CA 1
ATOM 3539 C C . ASP A 1 463 ? 20.370 -3.181 -3.254 1.00 98.00 463 ASP A C 1
ATOM 3541 O O . ASP A 1 463 ? 19.645 -4.110 -2.888 1.00 98.00 463 ASP A O 1
ATOM 3545 N N . VAL A 1 464 ? 19.999 -2.380 -4.265 1.00 98.06 464 VAL A N 1
ATOM 3546 C CA . VAL A 1 464 ? 18.722 -2.535 -5.002 1.00 98.06 464 VAL A CA 1
ATOM 3547 C C . VAL A 1 464 ? 18.630 -3.885 -5.719 1.00 98.06 464 VAL A C 1
ATOM 3549 O O . VAL A 1 464 ? 17.597 -4.547 -5.646 1.00 98.06 464 VAL A O 1
ATOM 3552 N N . VAL A 1 465 ? 19.699 -4.360 -6.363 1.00 98.00 465 VAL A N 1
ATOM 3553 C CA . VAL A 1 465 ? 19.728 -5.708 -6.966 1.00 98.00 465 VAL A CA 1
ATOM 3554 C C . VAL A 1 465 ? 19.527 -6.798 -5.902 1.00 98.00 465 VAL A C 1
ATOM 3556 O O . VAL A 1 465 ? 18.811 -7.768 -6.150 1.00 98.00 465 VAL A O 1
ATOM 3559 N N . ALA A 1 466 ? 20.082 -6.635 -4.696 1.00 97.94 466 ALA A N 1
ATOM 3560 C CA . ALA A 1 466 ? 19.858 -7.557 -3.583 1.00 97.94 466 ALA A CA 1
ATOM 3561 C C . ALA A 1 466 ? 18.402 -7.542 -3.077 1.00 97.94 466 ALA A C 1
ATOM 3563 O O . ALA A 1 466 ? 17.895 -8.598 -2.695 1.00 97.94 466 ALA A O 1
ATOM 3564 N N . TYR A 1 467 ? 17.721 -6.391 -3.117 1.00 97.62 467 TYR A N 1
ATOM 3565 C CA . TYR A 1 467 ? 16.276 -6.296 -2.873 1.00 97.62 467 TYR A CA 1
ATOM 3566 C C . TYR A 1 467 ? 15.472 -7.020 -3.958 1.00 97.62 467 TYR A C 1
ATOM 3568 O O . TYR A 1 467 ? 14.681 -7.905 -3.650 1.00 97.62 467 TYR A O 1
ATOM 3576 N N . LEU A 1 468 ? 15.730 -6.746 -5.239 1.00 96.88 468 LEU A N 1
ATOM 3577 C CA . LEU A 1 468 ? 15.027 -7.416 -6.341 1.00 96.88 468 LEU A CA 1
ATOM 3578 C C . LEU A 1 468 ? 15.230 -8.944 -6.338 1.00 96.88 468 LEU A C 1
ATOM 3580 O O . LEU A 1 468 ? 14.344 -9.690 -6.750 1.00 96.88 468 LEU A O 1
ATOM 3584 N N . HIS A 1 469 ? 16.363 -9.427 -5.820 1.00 95.12 469 HIS A N 1
ATOM 3585 C CA . HIS A 1 469 ? 16.629 -10.853 -5.614 1.00 95.12 469 HIS A CA 1
ATOM 3586 C C . HIS A 1 469 ? 15.913 -11.497 -4.413 1.00 95.12 469 HIS A C 1
ATOM 3588 O O . HIS A 1 469 ? 15.918 -12.731 -4.337 1.00 95.12 469 HIS A O 1
ATOM 3594 N N . SER A 1 470 ? 15.322 -10.726 -3.490 1.00 94.81 470 SER A N 1
ATOM 3595 C CA . SER A 1 470 ? 14.499 -11.255 -2.388 1.00 94.81 470 SER A CA 1
ATOM 3596 C C . SER A 1 470 ? 13.007 -11.337 -2.734 1.00 94.81 470 SER A C 1
ATOM 3598 O O . SER A 1 470 ? 12.262 -12.054 -2.063 1.00 94.81 470 SER A O 1
ATOM 3600 N N . LEU A 1 471 ? 12.569 -10.648 -3.794 1.00 93.94 471 LEU A N 1
ATOM 3601 C CA . LEU A 1 471 ? 11.177 -10.620 -4.232 1.00 93.94 471 LEU A CA 1
ATOM 3602 C C . LEU A 1 471 ? 10.741 -11.963 -4.835 1.00 93.94 471 LEU A C 1
ATOM 3604 O O . LEU A 1 471 ? 11.031 -12.269 -5.993 1.00 93.94 471 LEU A O 1
ATOM 3608 N N . ALA A 1 472 ? 9.975 -12.738 -4.069 1.00 90.75 472 ALA A N 1
ATOM 3609 C CA . ALA A 1 472 ? 9.276 -13.914 -4.579 1.00 90.75 472 ALA A CA 1
ATOM 3610 C C . ALA A 1 472 ? 8.304 -13.537 -5.723 1.00 90.75 472 ALA A C 1
ATOM 3612 O O . ALA A 1 472 ? 7.756 -12.430 -5.715 1.00 90.75 472 ALA A O 1
ATOM 3613 N N . PRO A 1 473 ? 8.053 -14.430 -6.699 1.00 89.56 473 PRO A N 1
ATOM 3614 C CA . PRO A 1 473 ? 7.020 -14.210 -7.708 1.00 89.56 473 PRO A CA 1
ATOM 3615 C C . PRO A 1 473 ? 5.635 -14.078 -7.061 1.00 89.56 473 PRO A C 1
ATOM 3617 O O . PRO A 1 473 ? 5.351 -14.696 -6.032 1.00 89.56 473 PRO A O 1
ATOM 3620 N N . ALA A 1 474 ? 4.752 -13.302 -7.695 1.00 88.56 474 ALA A N 1
ATOM 3621 C CA . ALA A 1 474 ? 3.351 -13.231 -7.289 1.00 88.56 474 ALA A CA 1
ATOM 3622 C C . ALA A 1 474 ? 2.725 -14.645 -7.287 1.00 88.56 474 ALA A C 1
ATOM 3624 O O . ALA A 1 474 ? 2.937 -15.392 -8.250 1.00 88.56 474 ALA A O 1
ATOM 3625 N N . PRO A 1 475 ? 1.949 -15.034 -6.255 1.00 87.81 475 PRO A N 1
ATOM 3626 C CA . PRO A 1 475 ? 1.270 -16.322 -6.242 1.00 87.81 475 PRO A CA 1
ATOM 3627 C C . PRO A 1 475 ? 0.359 -16.483 -7.469 1.00 87.81 475 PRO A C 1
ATOM 3629 O O . PRO A 1 475 ? -0.301 -15.516 -7.866 1.00 87.81 475 PRO A O 1
ATOM 3632 N N . PRO A 1 476 ? 0.271 -17.687 -8.062 1.00 83.38 476 PRO A N 1
ATOM 3633 C CA . PRO A 1 476 ? -0.689 -17.939 -9.125 1.00 83.38 476 PRO A CA 1
ATOM 3634 C C . PRO A 1 476 ? -2.115 -17.757 -8.597 1.00 83.38 476 PRO A C 1
ATOM 3636 O O . PRO A 1 476 ? -2.406 -18.051 -7.434 1.00 83.38 476 PRO A O 1
ATOM 3639 N N . LEU A 1 477 ? -3.022 -17.317 -9.472 1.00 81.50 477 LEU A N 1
ATOM 3640 C CA . LEU A 1 477 ? -4.446 -17.289 -9.155 1.00 81.50 477 LEU A CA 1
ATOM 3641 C C . LEU A 1 477 ? -4.916 -18.709 -8.829 1.00 81.50 477 LEU A C 1
ATOM 3643 O O . LEU A 1 477 ? -4.791 -19.612 -9.657 1.00 81.50 477 LEU A O 1
ATOM 3647 N N . GLN A 1 478 ? -5.451 -18.901 -7.624 1.00 76.38 478 GLN A N 1
ATOM 3648 C CA . GLN A 1 478 ? -6.031 -20.181 -7.238 1.00 76.38 478 GLN A CA 1
ATOM 3649 C C . GLN A 1 478 ? -7.388 -20.347 -7.924 1.00 76.38 478 GLN A C 1
ATOM 3651 O O . GLN A 1 478 ? -8.256 -19.478 -7.830 1.00 76.38 478 GLN A O 1
ATOM 3656 N N . VAL A 1 479 ? -7.525 -21.452 -8.652 1.00 77.38 479 VAL A N 1
ATOM 3657 C CA . VAL A 1 479 ? -8.711 -21.820 -9.425 1.00 77.38 479 VAL A CA 1
ATOM 3658 C C . VAL A 1 479 ? -9.201 -23.151 -8.880 1.00 77.38 479 VAL A C 1
ATOM 3660 O O . VAL A 1 479 ? -8.572 -24.179 -9.111 1.00 77.38 479 VAL A O 1
ATOM 3663 N N . ASP A 1 480 ? -10.331 -23.141 -8.183 1.00 79.00 480 ASP A N 1
ATOM 3664 C CA . ASP A 1 480 ? -10.892 -24.329 -7.530 1.00 79.00 480 ASP A CA 1
ATOM 3665 C C . ASP A 1 480 ? -11.689 -25.215 -8.523 1.00 79.00 480 ASP A C 1
ATOM 3667 O O . ASP A 1 480 ? -12.775 -25.710 -8.227 1.00 79.00 480 ASP A O 1
ATOM 3671 N N . ASP A 1 481 ? -11.149 -25.402 -9.736 1.00 87.62 481 ASP A N 1
ATOM 3672 C CA . ASP A 1 481 ? -11.680 -26.270 -10.798 1.00 87.62 481 ASP A CA 1
ATOM 3673 C C . ASP A 1 481 ? -10.547 -27.104 -11.427 1.00 87.62 481 ASP A C 1
ATOM 3675 O O . ASP A 1 481 ? -9.818 -26.670 -12.328 1.00 87.62 481 ASP A O 1
ATOM 3679 N N . GLU A 1 482 ? -10.427 -28.352 -10.970 1.00 91.00 482 GLU A N 1
ATOM 3680 C CA . GLU A 1 482 ? -9.448 -29.328 -11.462 1.00 91.00 482 GLU A CA 1
ATOM 3681 C C . GLU A 1 482 ? -9.587 -29.630 -12.964 1.00 91.00 482 GLU A C 1
ATOM 3683 O O . GLU A 1 482 ? -8.593 -29.950 -13.628 1.00 91.00 482 GLU A O 1
ATOM 3688 N N . LYS A 1 483 ? -10.798 -29.535 -13.534 1.00 94.38 483 LYS A N 1
ATOM 3689 C CA . LYS A 1 483 ? -11.030 -29.786 -14.966 1.00 94.38 483 LYS A CA 1
ATOM 3690 C C . LYS A 1 483 ? -10.494 -28.629 -15.793 1.00 94.38 483 LYS A C 1
ATOM 3692 O O . LYS A 1 483 ? -9.840 -28.880 -16.809 1.00 94.38 483 LYS A O 1
ATOM 3697 N N . LEU A 1 484 ? -10.722 -27.395 -15.345 1.00 92.25 484 LEU A N 1
ATOM 3698 C CA . LEU A 1 484 ? -10.192 -26.192 -15.980 1.00 92.25 484 LEU A CA 1
ATOM 3699 C C . LEU A 1 484 ? -8.659 -26.149 -15.894 1.00 92.25 484 LEU A C 1
ATOM 3701 O O . LEU A 1 484 ? -8.008 -25.925 -16.916 1.00 92.25 484 LEU A O 1
ATOM 3705 N N . ILE A 1 485 ? -8.074 -26.482 -14.735 1.00 91.25 485 ILE A N 1
ATOM 3706 C CA . ILE A 1 485 ? -6.616 -26.655 -14.578 1.00 91.25 485 ILE A CA 1
ATOM 3707 C C . ILE A 1 485 ? -6.090 -27.714 -15.559 1.00 91.25 485 ILE A C 1
ATOM 3709 O O . ILE A 1 485 ? -5.162 -27.453 -16.326 1.00 91.25 485 ILE A O 1
ATOM 3713 N N . SER A 1 486 ? -6.718 -28.893 -15.600 1.00 93.81 486 SER A N 1
ATOM 3714 C CA . SER A 1 486 ? -6.318 -29.991 -16.494 1.00 93.81 486 SER A CA 1
ATOM 3715 C C . SER A 1 486 ? -6.432 -29.625 -17.979 1.00 93.81 486 SER A C 1
ATOM 3717 O O . SER A 1 486 ? -5.646 -30.098 -18.802 1.00 93.81 486 SER A O 1
ATOM 3719 N N . GLN A 1 487 ? -7.410 -28.795 -18.349 1.00 95.06 487 GLN A N 1
ATOM 3720 C CA . GLN A 1 487 ? -7.557 -28.264 -19.703 1.00 95.06 487 GLN A CA 1
ATOM 3721 C C . GLN A 1 487 ? -6.463 -27.243 -20.032 1.00 95.06 487 GLN A C 1
ATOM 3723 O O . GLN A 1 487 ? -5.857 -27.345 -21.100 1.00 95.06 487 GLN A O 1
ATOM 3728 N N . GLY A 1 488 ? -6.168 -26.317 -19.116 1.00 93.25 488 GLY A N 1
ATOM 3729 C CA . GLY A 1 488 ? -5.068 -25.361 -19.254 1.00 93.25 488 GLY A CA 1
ATOM 3730 C C . GLY A 1 488 ? -3.718 -26.059 -19.430 1.00 93.25 488 GLY A C 1
ATOM 3731 O O . GLY A 1 488 ? -2.977 -25.734 -20.355 1.00 93.25 488 GLY A O 1
ATOM 3732 N N . GLN A 1 489 ? -3.443 -27.094 -18.630 1.00 92.44 489 GLN A N 1
ATOM 3733 C CA . GLN A 1 489 ? -2.207 -27.877 -18.714 1.00 92.44 489 GLN A CA 1
ATOM 3734 C C . GLN A 1 489 ? -2.036 -28.594 -20.064 1.00 92.44 489 GLN A C 1
ATOM 3736 O O . GLN A 1 489 ? -0.916 -28.666 -20.576 1.00 92.44 489 GLN A O 1
ATOM 3741 N N . ARG A 1 490 ? -3.124 -29.106 -20.664 1.00 96.44 490 ARG A N 1
ATOM 3742 C CA . ARG A 1 490 ? -3.081 -29.668 -22.027 1.00 96.44 490 ARG A CA 1
ATOM 3743 C C . ARG A 1 490 ? -2.726 -28.594 -23.049 1.00 96.44 490 ARG A C 1
ATOM 3745 O O . ARG A 1 490 ? -1.741 -28.756 -23.755 1.00 96.44 490 ARG A O 1
ATOM 3752 N N . ILE A 1 491 ? -3.442 -27.466 -23.050 1.00 96.62 491 ILE A N 1
ATOM 3753 C CA . ILE A 1 491 ? -3.178 -26.348 -23.973 1.00 96.62 491 ILE A CA 1
ATOM 3754 C C . ILE A 1 491 ? -1.723 -25.870 -23.855 1.00 96.62 491 ILE A C 1
ATOM 3756 O O . ILE A 1 491 ? -1.053 -25.706 -24.869 1.00 96.62 491 ILE A O 1
ATOM 3760 N N . PHE A 1 492 ? -1.215 -25.699 -22.634 1.00 93.88 492 PHE A N 1
ATOM 3761 C CA . PHE A 1 492 ? 0.167 -25.293 -22.372 1.00 93.88 492 PHE A CA 1
ATOM 3762 C C . PHE A 1 492 ? 1.188 -26.248 -23.013 1.00 93.88 492 PHE A C 1
ATOM 3764 O O . PHE A 1 492 ? 2.122 -25.803 -23.681 1.00 93.88 492 PHE A O 1
ATOM 3771 N N . ASN A 1 493 ? 0.971 -27.559 -22.869 1.00 94.38 493 ASN A N 1
ATOM 3772 C CA . ASN A 1 493 ? 1.846 -28.588 -23.431 1.00 94.38 493 ASN A CA 1
ATOM 3773 C C . ASN A 1 493 ? 1.730 -28.699 -24.960 1.00 94.38 493 ASN A C 1
ATOM 3775 O O . ASN A 1 493 ? 2.750 -28.807 -25.645 1.00 94.38 493 ASN A O 1
ATOM 3779 N N . ASP A 1 494 ? 0.506 -28.640 -25.490 1.00 96.62 494 ASP A N 1
ATOM 3780 C CA . ASP A 1 494 ? 0.198 -28.750 -26.922 1.00 96.62 494 ASP A CA 1
ATOM 3781 C C . ASP A 1 494 ? 0.725 -27.542 -27.715 1.00 96.62 494 ASP A C 1
ATOM 3783 O O . ASP A 1 494 ? 1.086 -27.666 -28.886 1.00 96.62 494 ASP A O 1
ATOM 3787 N N . ARG A 1 495 ? 0.799 -26.363 -27.082 1.00 96.00 495 ARG A N 1
ATOM 3788 C CA . ARG A 1 495 ? 1.389 -25.144 -27.663 1.00 96.00 495 ARG A CA 1
ATOM 3789 C C . ARG A 1 495 ? 2.905 -25.043 -27.486 1.00 96.00 495 ARG A C 1
ATOM 3791 O O . ARG A 1 495 ? 3.504 -24.120 -28.028 1.00 96.00 495 ARG A O 1
ATOM 3798 N N . GLY A 1 496 ? 3.538 -25.983 -26.782 1.00 91.88 496 GLY A N 1
ATOM 3799 C CA . GLY A 1 496 ? 4.986 -25.983 -26.582 1.00 91.88 496 GLY A CA 1
ATOM 3800 C C . GLY A 1 496 ? 5.488 -24.954 -25.563 1.00 91.88 496 GLY A C 1
ATOM 3801 O O . GLY A 1 496 ? 6.691 -24.695 -25.531 1.00 91.88 496 GLY A O 1
ATOM 3802 N N . CYS A 1 497 ? 4.614 -24.375 -24.729 1.00 90.75 497 CYS A N 1
ATOM 3803 C CA . CYS A 1 497 ? 4.972 -23.365 -23.723 1.00 90.75 497 CYS A CA 1
ATOM 3804 C C . CYS A 1 497 ? 6.029 -23.883 -22.729 1.00 90.75 497 CYS A C 1
ATOM 3806 O O . CYS A 1 497 ? 6.925 -23.145 -22.318 1.00 90.75 497 CYS A O 1
ATOM 3808 N N . GLN A 1 498 ? 5.996 -25.183 -22.428 1.00 90.31 498 GLN A N 1
ATOM 3809 C CA . GLN A 1 498 ? 6.971 -25.902 -21.605 1.00 90.31 498 GLN A CA 1
ATOM 3810 C C . GLN A 1 498 ? 8.399 -25.940 -22.178 1.00 90.31 498 GLN A C 1
ATOM 3812 O O . GLN A 1 498 ? 9.286 -26.487 -21.536 1.00 90.31 498 GLN A O 1
ATOM 3817 N N . ARG A 1 499 ? 8.650 -25.403 -23.381 1.00 87.50 499 ARG A N 1
ATOM 3818 C CA . ARG A 1 499 ? 10.013 -25.229 -23.919 1.00 87.50 499 ARG A CA 1
ATOM 3819 C C . ARG A 1 499 ? 10.737 -24.020 -23.323 1.00 87.50 499 ARG A C 1
ATOM 3821 O O . ARG A 1 499 ? 11.956 -24.058 -23.226 1.00 87.50 499 ARG A O 1
ATOM 3828 N N . CYS A 1 500 ? 9.993 -22.986 -22.927 1.00 85.06 500 CYS A N 1
ATOM 3829 C CA . CYS A 1 500 ? 10.533 -21.751 -22.343 1.00 85.06 500 CYS A CA 1
ATOM 3830 C C . CYS A 1 500 ? 10.134 -21.583 -20.867 1.00 85.06 500 CYS A C 1
ATOM 3832 O O . CYS A 1 500 ? 10.802 -20.886 -20.117 1.00 85.06 500 CYS A O 1
ATOM 3834 N N . HIS A 1 501 ? 9.053 -22.232 -20.434 1.00 86.25 501 HIS A N 1
ATOM 3835 C CA . HIS A 1 501 ? 8.577 -22.209 -19.054 1.00 86.25 501 HIS A CA 1
ATOM 3836 C C . HIS A 1 501 ? 8.776 -23.600 -18.426 1.00 86.25 501 HIS A C 1
ATOM 3838 O O . HIS A 1 501 ? 7.901 -24.463 -18.515 1.00 86.25 501 HIS A O 1
ATOM 3844 N N . ILE A 1 502 ? 9.945 -23.827 -17.822 1.00 84.56 502 ILE A N 1
ATOM 3845 C CA . ILE A 1 502 ? 10.387 -25.101 -17.236 1.00 84.56 502 ILE A CA 1
ATOM 3846 C C . ILE A 1 502 ? 10.583 -24.917 -15.720 1.00 84.56 502 ILE A C 1
ATOM 3848 O O . ILE A 1 502 ? 11.679 -24.556 -15.285 1.00 84.56 502 ILE A O 1
ATOM 3852 N N . PRO A 1 503 ? 9.571 -25.184 -14.876 1.00 77.00 503 PRO A N 1
ATOM 3853 C CA . PRO A 1 503 ? 9.735 -25.108 -13.427 1.00 77.00 503 PRO A CA 1
ATOM 3854 C C . PRO A 1 503 ? 10.695 -26.197 -12.907 1.00 77.00 503 PRO A C 1
ATOM 3856 O O . PRO A 1 503 ? 10.645 -27.325 -13.402 1.00 77.00 503 PRO A O 1
ATOM 3859 N N . PRO A 1 504 ? 11.528 -25.930 -11.883 1.00 75.25 504 PRO A N 1
ATOM 3860 C CA . PRO A 1 504 ? 11.837 -24.636 -11.267 1.00 75.25 504 PRO A CA 1
ATOM 3861 C C . PRO A 1 504 ? 13.062 -23.947 -11.916 1.00 75.25 504 PRO A C 1
ATOM 3863 O O . PRO A 1 504 ? 13.700 -23.122 -11.274 1.00 75.25 504 PRO A O 1
ATOM 3866 N N . LEU A 1 505 ? 13.453 -24.346 -13.132 1.00 73.50 505 LEU A N 1
ATOM 3867 C CA . LEU A 1 505 ? 14.727 -23.986 -13.769 1.00 73.50 505 LEU A CA 1
ATOM 3868 C C . LEU A 1 505 ? 14.702 -22.622 -14.468 1.00 73.50 505 LEU A C 1
ATOM 3870 O O . LEU A 1 505 ? 15.642 -21.850 -14.324 1.00 73.50 505 LEU A O 1
ATOM 3874 N N . THR A 1 506 ? 13.659 -22.347 -15.250 1.00 76.38 506 THR A N 1
ATOM 3875 C CA . THR A 1 506 ? 13.449 -21.058 -15.921 1.00 76.38 506 THR A CA 1
ATOM 3876 C C . THR A 1 506 ? 11.966 -20.834 -16.184 1.00 76.38 506 THR A C 1
ATOM 3878 O O . THR A 1 506 ? 11.223 -21.775 -16.467 1.00 76.38 506 THR A O 1
ATOM 3881 N N . PHE A 1 507 ? 11.530 -19.580 -16.128 1.00 77.81 507 PHE A N 1
ATOM 3882 C CA . PHE A 1 507 ? 10.182 -19.172 -16.521 1.00 77.81 507 PHE A CA 1
ATOM 3883 C C . PHE A 1 507 ? 10.185 -18.291 -17.780 1.00 77.81 507 PHE A C 1
ATOM 3885 O O . PHE A 1 507 ? 9.163 -17.683 -18.094 1.00 77.81 507 PHE A O 1
ATOM 3892 N N . THR A 1 508 ? 11.301 -18.246 -18.512 1.00 80.38 508 THR A N 1
ATOM 3893 C CA . THR A 1 508 ? 11.479 -17.480 -19.752 1.00 80.38 508 THR A CA 1
ATOM 3894 C C . THR A 1 508 ? 12.493 -18.143 -20.701 1.00 80.38 508 THR A C 1
ATOM 3896 O O . THR A 1 508 ? 13.218 -19.068 -20.331 1.00 80.38 508 THR A O 1
ATOM 3899 N N . SER A 1 509 ? 12.566 -17.651 -21.939 1.00 79.94 509 SER A N 1
ATOM 3900 C CA . SER A 1 509 ? 13.668 -17.947 -22.859 1.00 79.94 509 SER A CA 1
ATOM 3901 C C . SER A 1 509 ? 14.816 -16.961 -22.635 1.00 79.94 509 SER A C 1
ATOM 3903 O O . SER A 1 509 ? 14.579 -15.778 -22.410 1.00 79.94 509 SER A O 1
ATOM 3905 N N . ASP A 1 510 ? 16.048 -17.432 -22.797 1.00 78.44 510 ASP A N 1
ATOM 3906 C CA . ASP A 1 510 ? 17.274 -16.627 -22.873 1.00 78.44 510 ASP A CA 1
ATOM 3907 C C . ASP A 1 510 ? 17.476 -15.929 -24.238 1.00 78.44 510 ASP A C 1
ATOM 3909 O O . ASP A 1 510 ? 18.452 -15.204 -24.436 1.00 78.44 510 ASP A O 1
ATOM 3913 N N . LEU A 1 511 ? 16.553 -16.137 -25.183 1.00 80.88 511 LEU A N 1
ATOM 3914 C CA . LEU A 1 511 ? 16.603 -15.627 -26.551 1.00 80.88 511 LEU A CA 1
ATOM 3915 C C . LEU A 1 511 ? 15.675 -14.424 -26.745 1.00 80.88 511 LEU A C 1
ATOM 3917 O O . LEU A 1 511 ? 14.584 -14.357 -26.179 1.00 80.88 511 LEU A O 1
ATOM 3921 N N . THR A 1 512 ? 16.079 -13.515 -27.630 1.00 80.31 512 THR A N 1
ATOM 3922 C CA . THR A 1 512 ? 15.220 -12.458 -28.170 1.00 80.31 512 THR A CA 1
ATOM 3923 C C . THR A 1 512 ? 14.521 -12.931 -29.444 1.00 80.31 512 THR A C 1
ATOM 3925 O O . THR A 1 512 ? 15.091 -13.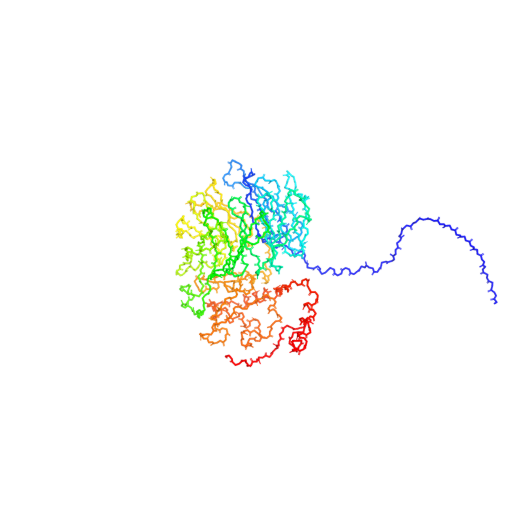665 -30.252 1.00 80.31 512 THR A O 1
ATOM 3928 N N . TYR A 1 513 ? 13.272 -12.501 -29.631 1.00 79.94 513 TYR A N 1
ATOM 3929 C CA . TYR A 1 513 ? 12.440 -12.868 -30.776 1.00 79.94 513 TYR A CA 1
ATOM 3930 C C . TYR A 1 513 ? 11.885 -11.601 -31.424 1.00 79.94 513 TYR A C 1
ATOM 3932 O O . TYR A 1 513 ? 11.319 -10.754 -30.734 1.00 79.94 513 TYR A O 1
ATOM 3940 N N . ASP A 1 514 ? 12.023 -11.490 -32.744 1.00 80.31 514 ASP A N 1
ATOM 3941 C CA . ASP A 1 514 ? 11.303 -10.483 -33.520 1.00 80.31 514 ASP A CA 1
ATOM 3942 C C . ASP A 1 514 ? 9.827 -10.897 -33.619 1.00 80.31 514 ASP A C 1
ATOM 3944 O O . ASP A 1 514 ? 9.500 -11.994 -34.080 1.00 80.31 514 ASP A O 1
ATOM 3948 N N . VAL A 1 515 ? 8.949 -10.025 -33.128 1.00 80.06 515 VAL A N 1
ATOM 3949 C CA . VAL A 1 515 ? 7.490 -10.205 -33.107 1.00 80.06 515 VAL A CA 1
ATOM 3950 C C . VAL A 1 515 ? 6.766 -9.233 -34.049 1.00 80.06 515 VAL A C 1
ATOM 3952 O O . VAL A 1 515 ? 5.536 -9.203 -34.051 1.00 80.06 515 VAL A O 1
ATOM 3955 N N . GLY A 1 516 ? 7.503 -8.470 -34.868 1.00 72.81 516 GLY A N 1
ATOM 3956 C CA . GLY A 1 516 ? 6.950 -7.526 -35.843 1.00 72.81 516 GLY A CA 1
ATOM 3957 C C . GLY A 1 516 ? 6.301 -6.281 -35.227 1.00 72.81 516 GLY A C 1
ATOM 3958 O O . GLY A 1 516 ? 5.272 -5.836 -35.737 1.00 72.81 516 GLY A O 1
ATOM 3959 N N . LEU A 1 517 ? 6.874 -5.766 -34.130 1.00 60.44 517 LEU A N 1
ATOM 3960 C CA . LEU A 1 517 ? 6.445 -4.553 -33.411 1.00 60.44 517 LEU A CA 1
ATOM 3961 C C . LEU A 1 517 ? 7.403 -3.378 -33.647 1.00 60.44 517 LEU A C 1
ATOM 3963 O O . LEU A 1 517 ? 8.628 -3.628 -33.646 1.00 60.44 517 LEU A O 1
#

Mean predicted aligned error: 8.19 Å

Nearest PDB structures (foldseek):
  5c2v-assembly1_B  TM=7.859E-01  e=4.410E-17  Candidatus Kuenenia stuttgartensis
  1l0q-assembly4_D  TM=7.873E-01  e=3.862E-15  Methanosarcina mazei S-6
  1hzu-assembly1_A-2  TM=6.589E-01  e=5.355E-11  Pseudomonas aeruginosa
  6rte-assembly2_B  TM=6.813E-01  e=3.170E-10  Pseudomonas aeruginosa
  1yfq-assembly1_A  TM=5.344E-01  e=5.020E-08  Saccharomyces cerevisiae

Sequence (517 aa):
MRTSALLLLALTLNGISPVPNWCRADVVLRLDERLLAHRPNRMVWDASQRRLLSVDSANQLLTVHQEPTATSNWDRTAWQIPGEPVDICEESNGSSRFWVADSTGKQVRCIDLGKSSPRIVRSLPLAGTPSRVVSNGEVLAIAQQWQRRVSLVSIQKGDSASLVEVPLKFSPGEMLLTLDGTTLIVADAFQGKFAVIDVGALMVVSTPEVTIHNIGGLAWGNDTELLVTCQKLHPYSTTASNIAGGLVVENLLLTLQFDSEQGTLEVRHEKELGVPSQGAADPVGIAVNANGELFIAAAGVDHLLQLTAQHEVYGRLEIGRHPTQVIADREHHRCFVLESFTPAIRVVDTRSGVTQTQLEFGPAAEKSPAQRGEELFLDARSSQFQWMSCQSCHSRAHTNGRLADTFGDGTEGAPKQVPSLLGTRDNNPWAWNGSMQTLHGQVTKSFHSTMHSPDTSARDVMDVVAYLHSLAPAPPLQVDDEKLISQGQRIFNDRGCQRCHIPPLTFTSDLTYDVGL

Radius of gyration: 26.27 Å; Cα contacts (8 Å, |Δi|>4): 1253; chains: 1; bounding box: 56×108×69 Å

Solvent-accessible surface area (backbone atoms only — not comparable to full-atom values): 27572 Å² total; per-residue (Å²): 134,83,88,87,87,87,83,90,83,90,83,91,81,91,85,85,86,84,83,84,95,79,90,79,79,82,77,67,78,72,80,61,94,62,74,55,53,54,28,53,55,35,65,42,75,43,73,73,77,49,25,41,36,34,26,13,68,52,21,35,40,39,39,37,35,54,45,96,90,43,98,82,48,65,54,74,49,79,40,85,52,87,59,38,35,49,24,48,27,55,44,28,96,69,51,69,32,30,38,33,25,14,35,81,65,18,22,39,32,34,32,33,42,77,93,83,56,73,38,79,77,45,74,41,80,50,97,46,41,39,60,36,52,49,50,67,46,53,43,38,41,36,24,17,29,71,67,17,26,36,37,39,31,40,56,83,78,65,47,74,91,49,56,45,80,39,81,48,100,50,35,40,38,58,72,48,64,45,94,86,49,52,36,36,40,34,31,21,45,21,32,32,38,38,36,28,25,36,62,84,79,64,40,75,69,31,68,42,75,52,94,38,21,42,47,40,27,67,42,66,81,48,99,41,33,42,36,32,20,20,29,35,68,35,61,44,47,39,43,72,67,33,37,42,69,38,60,29,37,40,22,29,44,34,35,26,40,46,40,86,90,71,39,45,66,42,87,75,47,80,37,72,66,34,49,83,73,43,18,42,4,57,26,18,10,39,24,59,36,81,82,46,32,34,37,34,18,16,23,16,63,21,26,41,35,31,24,42,66,82,68,47,78,78,45,76,37,86,59,54,39,35,26,54,40,36,46,46,45,63,87,72,56,28,34,40,36,35,12,33,75,39,37,26,39,37,35,31,33,66,85,79,69,44,77,74,51,74,49,65,81,65,80,89,49,88,75,51,54,33,54,52,7,47,53,55,37,42,27,2,81,56,16,48,43,22,24,34,30,55,38,70,55,20,19,91,44,24,42,30,82,42,39,40,12,47,49,73,82,72,57,77,90,68,51,38,70,40,63,55,41,41,30,54,67,57,47,53,36,36,54,96,71,42,78,26,85,40,70,60,59,46,48,50,48,40,33,42,49,49,28,58,29,75,84,64,47,76,63,57,45,50,16,33,47,42,26,42,60,66,37,62,54,74,72,73,78,82,67,102,40,71,66,60,52,55,50,50,55,48,52,39,57,78,71,49,49,59,78,32,42,37,87,96,80,33,70,41,51,85,68,76,76,93,81,88,126

Foldseek 3Di:
DDDDDDDDDDDDDDDDDDDDDPPPPPPPVPPDPAPQFWFWQDKDAQPLQRWIWTAGQNQKIKIWHDDPPDPFDIDIDIAHHDAGFREKDALERNALWMWTFHFRQQWIFIWRQPDPHIDGPAIAHHPAGWHYWDHHNQWIWTFRQQLQWIWIAGVVVPYNVRIDTEHHPAGWDDWDAQPVRQWIWTAHLFEQKIFIAGNVVRYTLDIDGDQWTLFAEWDDLDRFKIWTWTKHADAFELDLVCLQQLNGMFGWGWIWGADPVNRDTHTDDTDGPADRLAQLARWHAWEAEPQRWIWIDSQQAQWTFIAHNVRHTDDTARHAHGWRYKYDDRPQQWIWTQHRQQHWIWIARNVVRDTSDTGHPDDGGDADLLRLLVSQQSHLVLAGSSNYGVCSQCPVQAWSQDWYQFCLVPDGPDTDGRHRLQVVVFAADDDPQRPRRDQLVSLQSCSVTNRVRPVQDSSNSSSNVSNSVVRHHRDDHDDPDPVVVVVVVVVCVVVVVCVACPPPRHHGDNDGDDPPD

pLDDT: mean 86.86, std 17.39, range [24.05, 98.88]

Secondary structure (DSSP, 8-state):
--------------------S------------------EEEEEEETTTTEEEEEETTSEEEEEEEPTT-SS-EEEEEEE-SS-EEEEEESSTT-SEEEEEETTTTEEEEEE--SSS-EEEEEEE-SS---EEEE-SSEEEEEEGGGTEEEEEETTT-SGGGEEEEE-SS-EEEEEE-TTSSEEEEEESSEEEEEEEETTTTEEEE--EEEEEEEEEEEEEETTEEEEEEEEE-SSB--HHHHHTT-SEEEEEEEEEEETTTTEEEEEEEEE--BTTB---SEEEEEE-TTS-EEEEETTTTEEEEE-TT--EEEEEE-SSSEEEEEEETTTTEEEEEETTTTEEEEEETTT--EEEEEESSPPPPPPHHHHHHHHHT-GGGSGGG---HHHHSGGGS--S-EEB-TTSS-SS--EEPPP-TTTTSS-SBSTTS-BS-HHHHHHHIIIIIS--TT--HHHHHHHHHHHTT-PPPPPPP---HHHHHHHHHHHHHTTGGGT-BTTTBSS-SS------